Protein AF-A0A6N3FNX6-F1 (afdb_monomer)

pLDDT: mean 74.08, std 17.59, range [21.97, 96.44]

Radius of gyration: 30.25 Å; Cα contacts (8 Å, |Δi|>4): 371; chains: 1; bounding box: 73×75×66 Å

Mean predicted aligned error: 17.43 Å

Nearest PDB structures (foldseek):
  7obt-assembly1_A-2  TM=3.262E-01  e=2.230E-01  Homo sapiens
  7exe-assembly1_A  TM=3.134E-01  e=8.668E-01  Mus musculus
  7nne-assembly1_A-2  TM=2.527E-01  e=7.893E-01  Homo sapiens
  6fbb-assembly1_A  TM=2.320E-01  e=9.974E-01  Homo sapiens
  8fit-assembly2_C  TM=2.212E-01  e=1.260E+00  synthetic construct

Organism: NCBI:txid103892

Sequence (410 aa):
MNIYELINQVKLNTGNLRYWPIVNLKDVELENIGEKKALKILQKICGLLIIEENKKRKLNIFLDESLVRVNNCFLVKSDLECLEKLNFDNFLPYFSAYIWECIWLDQRDYKAADKALDYYLIHLEREINFDESVLEVSTYAIALAKEINNRKKLNTIFKILHNIIFHNENNTSIYITLSILDILSAEHFISYYEALEFLNNNVSIRGENEHINEKIFILKRKWANKLGDSNLIISIEKDYAEYFEKLFNFIPDKDYFKQERFLINAIDSYTRCKNQKKANELKQKLMLVQINKVNNMKIIEISIDSNISLNTIKEDLKKLNFIEIIFYSLKFIKYLDFDIVKNMVKDCKSSGFISDTFPCSIINDRGQSTDIFMPLMSSDYENNSTNLRNHVDHMVMRYADVAGCYLKHI

Structure (mmCIF, N/CA/C/O backbone):
data_AF-A0A6N3FNX6-F1
#
_entry.id   AF-A0A6N3FNX6-F1
#
loop_
_atom_site.group_PDB
_atom_site.id
_atom_site.type_symbol
_atom_site.label_atom_id
_atom_site.label_alt_id
_atom_site.label_comp_id
_atom_site.label_asym_id
_atom_site.label_entity_id
_atom_site.label_seq_id
_atom_site.pdbx_PDB_ins_code
_atom_site.Cartn_x
_atom_site.Cartn_y
_atom_site.Cartn_z
_atom_site.occupancy
_atom_site.B_iso_or_equiv
_atom_site.auth_seq_id
_atom_site.auth_comp_id
_atom_site.auth_asym_id
_atom_site.auth_atom_id
_atom_site.pdbx_PDB_model_num
ATOM 1 N N . MET A 1 1 ? 29.714 -18.019 -19.964 1.00 66.38 1 MET A N 1
ATOM 2 C CA . MET A 1 1 ? 28.311 -17.704 -19.621 1.00 66.38 1 MET A CA 1
ATOM 3 C C . MET A 1 1 ? 27.952 -16.406 -20.318 1.00 66.38 1 MET A C 1
ATOM 5 O O . MET A 1 1 ? 28.758 -15.485 -20.252 1.00 66.38 1 MET A O 1
ATOM 9 N N . ASN A 1 2 ? 26.834 -16.345 -21.038 1.00 72.56 2 ASN A N 1
ATOM 10 C CA . ASN A 1 2 ? 26.437 -15.132 -21.770 1.00 72.56 2 ASN A CA 1
ATOM 11 C C . ASN A 1 2 ? 25.549 -14.209 -20.910 1.00 72.56 2 ASN A C 1
ATOM 13 O O . ASN A 1 2 ? 25.125 -14.573 -19.809 1.00 72.56 2 ASN A O 1
ATOM 17 N N . ILE A 1 3 ? 25.264 -12.998 -21.401 1.00 71.75 3 ILE A N 1
ATOM 18 C CA . ILE A 1 3 ? 24.454 -12.019 -20.654 1.00 71.75 3 ILE A CA 1
ATOM 19 C C . ILE A 1 3 ? 23.023 -12.509 -20.356 1.00 71.75 3 ILE A C 1
ATOM 21 O O . ILE A 1 3 ? 22.461 -12.157 -19.322 1.00 71.75 3 ILE A O 1
ATOM 25 N N . TYR A 1 4 ? 22.440 -13.345 -21.218 1.00 79.38 4 TYR A N 1
ATOM 26 C CA . TYR A 1 4 ? 21.081 -13.869 -21.045 1.00 79.38 4 TYR A CA 1
ATOM 27 C C . TYR A 1 4 ? 21.019 -14.890 -19.909 1.00 79.38 4 TYR A C 1
ATOM 29 O O . TYR A 1 4 ? 20.178 -14.780 -19.020 1.00 79.38 4 TYR A O 1
ATOM 37 N N . GLU A 1 5 ? 21.960 -15.836 -19.889 1.00 72.06 5 GLU A N 1
ATOM 38 C CA . GLU A 1 5 ? 22.124 -16.811 -18.805 1.00 72.06 5 GLU A CA 1
ATOM 39 C C . GLU A 1 5 ? 22.336 -16.107 -17.463 1.00 72.06 5 GLU A C 1
ATOM 41 O O . GLU A 1 5 ? 21.747 -16.498 -16.459 1.00 72.06 5 GLU A O 1
ATOM 46 N N . LEU A 1 6 ? 23.122 -15.027 -17.457 1.00 70.19 6 LEU A N 1
ATOM 47 C CA . LEU A 1 6 ? 23.393 -14.239 -16.261 1.00 70.19 6 LEU A CA 1
ATOM 48 C C . LEU A 1 6 ? 22.151 -13.555 -15.696 1.00 70.19 6 LEU A C 1
ATOM 50 O O . LEU A 1 6 ? 21.877 -13.663 -14.503 1.00 70.19 6 LEU A O 1
ATOM 54 N N . ILE A 1 7 ? 21.408 -12.845 -16.542 1.00 69.19 7 ILE A N 1
ATOM 55 C CA . ILE A 1 7 ? 20.211 -12.111 -16.118 1.00 69.19 7 ILE A CA 1
ATOM 56 C C . ILE A 1 7 ? 19.088 -13.077 -15.716 1.00 69.19 7 ILE A C 1
ATOM 58 O O . ILE A 1 7 ? 18.355 -12.810 -14.768 1.00 69.19 7 ILE A O 1
ATOM 62 N N . ASN A 1 8 ? 18.992 -14.241 -16.359 1.00 70.94 8 ASN A N 1
ATOM 63 C CA . ASN A 1 8 ? 17.974 -15.237 -16.023 1.00 70.94 8 ASN A CA 1
ATOM 64 C C . ASN A 1 8 ? 18.295 -16.030 -14.741 1.00 70.94 8 ASN A C 1
ATOM 66 O O . ASN A 1 8 ? 17.396 -16.637 -14.165 1.00 70.94 8 ASN A O 1
ATOM 70 N N . GLN A 1 9 ? 19.545 -16.020 -14.262 1.00 65.00 9 GLN A N 1
ATOM 71 C CA . GLN A 1 9 ? 19.930 -16.605 -12.967 1.00 65.00 9 GLN A CA 1
ATOM 72 C C . GLN A 1 9 ? 19.626 -15.695 -11.769 1.00 65.00 9 GLN A C 1
ATOM 74 O O . GLN A 1 9 ? 19.765 -16.123 -10.618 1.00 65.00 9 GLN A O 1
ATOM 79 N N . VAL A 1 10 ? 19.231 -14.443 -12.014 1.00 62.59 10 VAL A N 1
ATOM 80 C CA . VAL A 1 10 ? 18.927 -13.476 -10.961 1.00 62.59 10 VAL A CA 1
ATOM 81 C C . VAL A 1 10 ? 17.709 -13.942 -10.179 1.00 62.59 10 VAL A C 1
ATOM 83 O O . VAL A 1 10 ? 16.579 -13.906 -10.662 1.00 62.59 10 VAL A O 1
ATOM 86 N N . LYS A 1 11 ? 17.942 -14.373 -8.939 1.00 52.62 11 LYS A N 1
ATOM 87 C CA . LYS A 1 11 ? 16.858 -14.677 -8.011 1.00 52.62 11 LYS A CA 1
ATOM 88 C C . LYS A 1 11 ? 16.258 -13.363 -7.528 1.00 52.62 11 LYS A C 1
ATOM 90 O O . LYS A 1 11 ? 16.946 -12.552 -6.906 1.00 52.62 11 LYS A O 1
ATOM 95 N N . LEU A 1 12 ? 14.971 -13.171 -7.795 1.00 52.25 12 LEU A N 1
ATOM 96 C CA . LEU A 1 12 ? 14.185 -12.126 -7.153 1.00 52.25 12 LEU A CA 1
ATOM 97 C C . LEU A 1 12 ? 14.097 -12.482 -5.666 1.00 52.25 12 LEU A C 1
ATOM 99 O O . LEU A 1 12 ? 13.446 -13.451 -5.284 1.00 52.25 12 LEU A O 1
ATOM 103 N N . ASN A 1 13 ? 14.836 -11.759 -4.826 1.00 42.47 13 ASN A N 1
ATOM 104 C CA . ASN A 1 13 ? 14.791 -11.975 -3.387 1.00 42.47 13 ASN A CA 1
ATOM 105 C C . ASN A 1 13 ? 13.561 -11.233 -2.849 1.00 42.47 13 ASN A C 1
ATOM 107 O O . ASN A 1 13 ? 13.570 -10.011 -2.742 1.00 42.47 13 ASN A O 1
ATOM 111 N N . THR A 1 14 ? 12.505 -11.973 -2.521 1.00 41.44 14 THR A N 1
ATOM 112 C CA . THR A 1 14 ? 11.200 -11.466 -2.049 1.00 41.44 14 THR A CA 1
ATOM 113 C C . THR A 1 14 ? 11.198 -11.062 -0.566 1.00 41.44 14 THR A C 1
ATOM 115 O O . THR A 1 14 ? 10.156 -10.929 0.069 1.00 41.44 14 THR A O 1
ATOM 118 N N . GLY A 1 15 ? 12.377 -10.858 0.026 1.00 30.22 15 GLY A N 1
ATOM 119 C CA . GLY A 1 15 ? 12.525 -10.494 1.431 1.00 30.22 15 GLY A CA 1
ATOM 120 C C . GLY A 1 15 ? 12.377 -8.991 1.666 1.00 30.22 15 GLY A C 1
ATOM 121 O O . GLY A 1 15 ? 13.363 -8.268 1.582 1.00 30.22 15 GLY A O 1
ATOM 122 N N . ASN A 1 16 ? 11.172 -8.568 2.055 1.00 29.17 16 ASN A N 1
ATOM 123 C CA . ASN A 1 16 ? 10.804 -7.249 2.588 1.00 29.17 16 ASN A CA 1
ATOM 124 C C . ASN A 1 16 ? 10.880 -6.054 1.607 1.00 29.17 16 ASN A C 1
ATOM 126 O O . ASN A 1 16 ? 11.910 -5.413 1.417 1.00 29.17 16 ASN A O 1
ATOM 130 N N . LEU A 1 17 ? 9.697 -5.670 1.113 1.00 32.12 17 LEU A N 1
ATOM 131 C CA . LEU A 1 17 ? 9.272 -4.321 0.701 1.00 32.12 17 LEU A CA 1
ATOM 132 C C . LEU A 1 17 ? 9.945 -3.621 -0.491 1.00 32.12 17 LEU A C 1
ATOM 134 O O . LEU A 1 17 ? 9.428 -2.583 -0.901 1.00 32.12 17 LEU A O 1
ATOM 138 N N . ARG A 1 18 ? 11.005 -4.149 -1.113 1.00 40.47 18 ARG A N 1
ATOM 139 C CA . ARG A 1 18 ? 11.503 -3.670 -2.421 1.00 40.47 18 ARG A CA 1
ATOM 140 C C . ARG A 1 18 ? 12.156 -4.826 -3.187 1.00 40.47 18 ARG A C 1
ATOM 142 O O . ARG A 1 18 ? 12.958 -5.550 -2.607 1.00 40.47 18 ARG A O 1
ATOM 149 N N . TYR A 1 19 ? 11.869 -4.972 -4.483 1.00 46.03 19 TYR A N 1
ATOM 150 C CA . TYR A 1 19 ? 12.598 -5.893 -5.361 1.00 46.03 19 TYR A CA 1
ATOM 151 C C . TYR A 1 19 ? 14.005 -5.363 -5.597 1.00 46.03 19 TYR A C 1
ATOM 153 O O . TYR A 1 19 ? 14.187 -4.330 -6.240 1.00 46.03 19 TYR A O 1
ATOM 161 N N . TRP A 1 20 ? 14.997 -6.076 -5.077 1.00 45.56 20 TRP A N 1
ATOM 162 C CA . TRP A 1 20 ? 16.387 -5.886 -5.463 1.00 45.56 20 TRP A CA 1
ATOM 163 C C . TRP A 1 20 ? 16.816 -7.148 -6.198 1.00 45.56 20 TRP A C 1
ATOM 165 O O . TRP A 1 20 ? 17.032 -8.178 -5.554 1.00 45.56 20 TRP A O 1
ATOM 175 N N . PRO A 1 21 ? 16.900 -7.122 -7.535 1.00 49.31 21 PRO A N 1
ATOM 176 C CA . PRO A 1 21 ? 17.529 -8.206 -8.270 1.00 49.31 21 PRO A CA 1
ATOM 177 C C . PRO A 1 21 ? 19.006 -8.307 -7.846 1.00 49.31 21 PRO A C 1
ATOM 179 O O . PRO A 1 21 ? 19.829 -7.451 -8.176 1.00 49.31 21 PRO A O 1
ATOM 182 N N . ILE A 1 22 ? 19.341 -9.333 -7.059 1.00 46.06 22 ILE A N 1
ATOM 183 C CA . ILE A 1 22 ? 20.714 -9.590 -6.605 1.00 46.06 22 ILE A CA 1
ATOM 184 C C . ILE A 1 22 ? 21.342 -10.618 -7.538 1.00 46.06 22 ILE A C 1
ATOM 186 O O . ILE A 1 22 ? 20.830 -11.727 -7.697 1.00 46.06 22 ILE A O 1
ATOM 190 N N . VAL A 1 23 ? 22.490 -10.266 -8.113 1.00 48.62 23 VAL A N 1
ATOM 191 C CA . VAL A 1 23 ? 23.287 -11.163 -8.948 1.00 48.62 23 VAL A CA 1
ATOM 192 C C . VAL A 1 23 ? 24.545 -11.531 -8.177 1.00 48.62 23 VAL A C 1
ATOM 194 O O . VAL A 1 23 ? 25.403 -10.687 -7.910 1.00 48.62 23 VAL A O 1
ATOM 197 N N . ASN A 1 24 ? 24.659 -12.800 -7.794 1.00 46.38 24 ASN A N 1
ATOM 198 C CA . ASN A 1 24 ? 25.877 -13.299 -7.170 1.00 46.38 24 ASN A CA 1
ATOM 199 C C . ASN A 1 24 ? 26.850 -13.699 -8.287 1.00 46.38 24 ASN A C 1
ATOM 201 O O . ASN A 1 24 ? 26.724 -14.778 -8.865 1.00 46.38 24 ASN A O 1
ATOM 205 N N . LEU A 1 25 ? 27.774 -12.802 -8.646 1.00 50.09 25 LEU A N 1
ATOM 206 C CA . LEU A 1 25 ? 28.788 -13.070 -9.669 1.00 50.09 25 LEU A CA 1
ATOM 207 C C . LEU A 1 25 ? 29.895 -13.917 -9.051 1.00 50.09 25 LEU A C 1
ATOM 209 O O . LEU A 1 25 ? 30.967 -13.409 -8.733 1.00 50.09 25 LEU A O 1
ATOM 213 N N . LYS A 1 26 ? 29.622 -15.207 -8.843 1.00 41.53 26 LYS A N 1
ATOM 214 C CA . LYS A 1 26 ? 30.654 -16.100 -8.323 1.00 41.53 26 LYS A CA 1
ATOM 215 C C . LYS A 1 26 ? 31.686 -16.474 -9.393 1.00 41.53 26 LYS A C 1
ATOM 217 O O . LYS A 1 26 ? 32.852 -16.542 -9.049 1.00 41.53 26 LYS A O 1
ATOM 222 N N . ASP A 1 27 ? 31.309 -16.572 -10.676 1.00 42.62 27 ASP A N 1
ATOM 223 C CA . ASP A 1 27 ? 32.202 -17.144 -11.709 1.00 42.62 27 ASP A CA 1
ATOM 224 C C . ASP A 1 27 ? 31.956 -16.626 -13.148 1.00 42.62 27 ASP A C 1
ATOM 226 O O . ASP A 1 27 ? 31.998 -17.388 -14.113 1.00 42.62 27 ASP A O 1
ATOM 230 N N . VAL A 1 28 ? 31.646 -15.338 -13.339 1.00 51.75 28 VAL A N 1
ATOM 231 C CA . VAL A 1 28 ? 31.189 -14.842 -14.656 1.00 51.75 28 VAL A CA 1
ATOM 232 C C . VAL A 1 28 ? 32.175 -13.860 -15.276 1.00 51.75 28 VAL A C 1
ATOM 234 O O . VAL A 1 28 ? 32.068 -12.645 -15.110 1.00 51.75 28 VAL A O 1
ATOM 237 N N . GLU A 1 29 ? 33.101 -14.386 -16.070 1.00 55.59 29 GLU A N 1
ATOM 238 C CA . GLU A 1 29 ? 33.837 -13.589 -17.047 1.00 55.59 29 GLU A CA 1
ATOM 239 C C . GLU A 1 29 ? 32.994 -13.466 -18.323 1.00 55.59 29 GLU A C 1
ATOM 241 O O . GLU A 1 29 ? 32.938 -14.372 -19.152 1.00 55.59 29 GLU A O 1
ATOM 246 N N . LEU A 1 30 ? 32.294 -12.338 -18.488 1.00 63.53 30 LEU A N 1
ATOM 247 C CA . LEU A 1 30 ? 31.787 -11.964 -19.811 1.00 63.53 30 LEU A CA 1
ATOM 248 C C . LEU A 1 30 ? 33.009 -11.654 -20.681 1.00 63.53 30 LEU A C 1
ATOM 250 O O . LEU A 1 30 ? 33.752 -10.728 -20.370 1.00 63.53 30 LEU A O 1
ATOM 254 N N . GLU A 1 31 ? 33.265 -12.407 -21.744 1.00 60.16 31 GLU A N 1
ATOM 255 C CA . GLU A 1 31 ? 34.450 -12.185 -22.589 1.00 60.16 31 GLU A CA 1
ATOM 256 C C . GLU A 1 31 ? 34.252 -10.990 -23.538 1.00 60.16 31 GLU A C 1
ATOM 258 O O . GLU A 1 31 ? 35.192 -10.257 -23.858 1.00 60.16 31 GLU A O 1
ATOM 263 N N . ASN A 1 32 ? 33.005 -10.722 -23.932 1.00 73.81 32 ASN A N 1
ATOM 264 C CA . ASN A 1 32 ? 32.663 -9.715 -24.926 1.00 73.81 32 ASN A CA 1
ATOM 265 C C . ASN A 1 32 ? 32.495 -8.308 -24.313 1.00 73.81 32 ASN A C 1
ATOM 267 O O . ASN A 1 32 ? 31.702 -8.083 -23.396 1.00 73.81 32 ASN A O 1
ATOM 271 N N . ILE A 1 33 ? 33.204 -7.319 -24.871 1.00 72.31 33 ILE A N 1
ATOM 272 C CA . ILE A 1 33 ? 33.113 -5.898 -24.481 1.00 72.31 33 ILE A CA 1
ATOM 273 C C . ILE A 1 33 ? 31.674 -5.364 -24.610 1.00 72.31 33 ILE A C 1
ATOM 275 O O . ILE A 1 33 ? 31.233 -4.580 -23.767 1.00 72.31 33 ILE A O 1
ATOM 279 N N . GLY A 1 34 ? 30.933 -5.805 -25.631 1.00 72.38 34 GLY A N 1
ATOM 280 C CA . GLY A 1 34 ? 29.529 -5.446 -25.835 1.00 72.38 34 GLY A CA 1
ATOM 281 C C . GLY A 1 34 ? 28.625 -5.955 -24.713 1.00 72.38 34 GLY A C 1
ATOM 282 O O . GLY A 1 34 ? 27.819 -5.192 -24.186 1.00 72.38 34 GLY A O 1
ATOM 283 N N . GLU A 1 35 ? 28.822 -7.197 -24.266 1.00 72.00 35 GLU A N 1
ATOM 284 C CA . GLU A 1 35 ? 28.070 -7.777 -23.145 1.00 72.00 35 GLU A CA 1
ATOM 285 C C . GLU A 1 35 ? 28.421 -7.099 -21.817 1.00 72.00 35 GLU A C 1
ATOM 287 O O . GLU A 1 35 ? 27.534 -6.817 -21.016 1.00 72.00 35 GLU A O 1
ATOM 292 N N . LYS A 1 36 ? 29.692 -6.733 -21.598 1.00 73.19 36 LYS A N 1
ATOM 293 C CA . LYS A 1 36 ? 30.092 -5.932 -20.425 1.00 73.19 36 LYS A CA 1
ATOM 294 C C . LYS A 1 36 ? 29.426 -4.557 -20.414 1.00 73.19 36 LYS A C 1
ATOM 296 O O . LYS A 1 36 ? 29.039 -4.074 -19.349 1.00 73.19 36 LYS A O 1
ATOM 301 N N . LYS A 1 37 ? 29.313 -3.903 -21.578 1.00 76.38 37 LYS A N 1
ATOM 302 C CA . LYS A 1 37 ? 28.629 -2.607 -21.703 1.00 76.38 37 LYS A CA 1
ATOM 303 C C . LYS A 1 37 ? 27.134 -2.762 -21.419 1.00 76.38 37 LYS A C 1
ATOM 305 O O . LYS A 1 37 ? 26.606 -2.019 -20.598 1.00 76.38 37 LYS A O 1
ATOM 310 N N . ALA A 1 38 ? 26.492 -3.759 -22.025 1.00 75.69 38 ALA A N 1
ATOM 311 C CA . ALA A 1 38 ? 25.091 -4.083 -21.787 1.00 75.69 38 ALA A CA 1
ATOM 312 C C . ALA A 1 38 ? 24.816 -4.384 -20.306 1.00 75.69 38 ALA A C 1
ATOM 314 O O . ALA A 1 38 ? 23.897 -3.810 -19.732 1.00 75.69 38 ALA A O 1
ATOM 315 N N . LEU A 1 39 ? 25.662 -5.177 -19.643 1.00 74.69 39 LEU A N 1
ATOM 316 C CA . LEU A 1 39 ? 25.511 -5.483 -18.221 1.00 74.69 39 LEU A CA 1
ATOM 317 C C . LEU A 1 39 ? 25.573 -4.222 -17.341 1.00 74.69 39 LEU A C 1
ATOM 319 O O . LEU A 1 39 ? 24.781 -4.094 -16.414 1.00 74.69 39 LEU A O 1
ATOM 323 N N . LYS A 1 40 ? 26.464 -3.265 -17.633 1.00 72.31 40 LYS A N 1
ATOM 324 C CA . LYS A 1 40 ? 26.519 -1.982 -16.902 1.00 72.31 40 LYS A CA 1
ATOM 325 C C . LYS A 1 40 ? 25.255 -1.145 -17.093 1.00 72.31 40 LYS A C 1
ATOM 327 O O . LYS A 1 40 ? 24.795 -0.509 -16.148 1.00 72.31 40 LYS A O 1
ATOM 332 N N . ILE A 1 41 ? 24.696 -1.146 -18.301 1.00 73.25 41 ILE A N 1
ATOM 333 C CA . ILE A 1 41 ? 23.434 -0.458 -18.593 1.00 73.25 41 ILE A CA 1
ATOM 334 C C . ILE A 1 41 ? 22.290 -1.130 -17.821 1.00 73.25 41 ILE A C 1
ATOM 336 O O . ILE A 1 41 ? 21.520 -0.445 -17.159 1.00 73.25 41 ILE A O 1
ATOM 340 N N . LEU A 1 42 ? 22.235 -2.464 -17.807 1.00 73.31 42 LEU A N 1
ATOM 341 C CA . LEU A 1 42 ? 21.241 -3.221 -17.040 1.00 73.31 42 LEU A CA 1
ATOM 342 C C . LEU A 1 42 ? 21.395 -3.039 -15.523 1.00 73.31 42 LEU A C 1
ATOM 344 O O . LEU A 1 42 ? 20.392 -2.950 -14.829 1.00 73.31 42 LEU A O 1
ATOM 348 N N . GLN A 1 43 ? 22.615 -2.916 -14.991 1.00 69.56 43 GLN A N 1
ATOM 349 C CA . GLN A 1 43 ? 22.832 -2.557 -13.580 1.00 69.56 43 GLN A CA 1
ATOM 350 C C . GLN A 1 43 ? 22.249 -1.186 -13.250 1.00 69.56 43 GLN A C 1
ATOM 352 O O . GLN A 1 43 ? 21.602 -1.027 -12.218 1.00 69.56 43 GLN A O 1
ATOM 357 N N . LYS A 1 44 ? 22.480 -0.206 -14.131 1.00 68.25 44 LYS A N 1
ATOM 358 C CA . LYS A 1 44 ? 21.981 1.162 -13.977 1.00 68.25 44 LYS A CA 1
ATOM 359 C C . LYS A 1 44 ? 20.454 1.208 -14.028 1.00 68.25 44 LYS A C 1
ATOM 361 O O . LYS A 1 44 ? 19.858 1.893 -13.208 1.00 68.25 44 LYS A O 1
ATOM 366 N N . ILE A 1 45 ? 19.848 0.498 -14.979 1.00 67.62 45 ILE A N 1
ATOM 367 C CA . ILE A 1 45 ? 18.400 0.510 -15.200 1.00 67.62 45 ILE A CA 1
ATOM 368 C C . ILE A 1 45 ? 17.699 -0.347 -14.143 1.00 67.62 45 ILE A C 1
ATOM 370 O O . ILE A 1 45 ? 16.872 0.156 -13.397 1.00 67.62 45 ILE A O 1
ATOM 374 N N . CYS A 1 46 ? 18.068 -1.622 -14.016 1.00 62.88 46 CYS A N 1
ATOM 375 C CA . CYS A 1 46 ? 17.373 -2.594 -13.167 1.00 62.88 46 CYS A CA 1
ATOM 376 C C . CYS A 1 46 ? 17.829 -2.585 -11.698 1.00 62.88 46 CYS A C 1
ATOM 378 O O . CYS A 1 46 ? 17.359 -3.408 -10.917 1.00 62.88 46 CYS A O 1
ATOM 380 N N . GLY A 1 47 ? 18.771 -1.716 -11.313 1.00 57.59 47 GLY A N 1
ATOM 381 C CA . GLY A 1 47 ? 19.299 -1.667 -9.946 1.00 57.59 47 GLY A CA 1
ATOM 382 C C . GLY A 1 47 ? 19.972 -2.973 -9.505 1.00 57.59 47 GLY A C 1
ATOM 383 O O . GLY A 1 47 ? 19.867 -3.350 -8.338 1.00 57.59 47 GLY A O 1
ATOM 384 N N . LEU A 1 48 ? 20.627 -3.686 -10.433 1.00 59.12 48 LEU A N 1
ATOM 385 C CA . LEU A 1 48 ? 21.254 -4.983 -10.151 1.00 59.12 48 LEU A CA 1
ATOM 386 C C . LEU A 1 48 ? 22.385 -4.818 -9.129 1.00 59.12 48 LEU A C 1
ATOM 388 O O . LEU A 1 48 ? 23.381 -4.141 -9.400 1.00 59.12 48 LEU A O 1
ATOM 392 N N . LEU A 1 49 ? 22.271 -5.486 -7.981 1.00 53.03 49 LEU A N 1
ATOM 393 C CA . LEU A 1 49 ? 23.350 -5.528 -6.997 1.00 53.03 49 LEU A CA 1
ATOM 394 C C . LEU A 1 49 ? 24.303 -6.678 -7.328 1.00 53.03 49 LEU A C 1
ATOM 396 O O . LEU A 1 49 ? 23.898 -7.841 -7.341 1.00 53.03 49 LEU A O 1
ATOM 400 N N . ILE A 1 50 ? 25.573 -6.349 -7.559 1.00 54.66 50 ILE A N 1
ATOM 401 C CA . ILE A 1 50 ? 26.632 -7.326 -7.816 1.00 54.66 50 ILE A CA 1
ATOM 402 C C . ILE A 1 50 ? 27.453 -7.545 -6.557 1.00 54.66 50 ILE A C 1
ATOM 404 O O . ILE A 1 50 ? 28.027 -6.608 -6.000 1.00 54.66 50 ILE A O 1
ATOM 408 N N . ILE A 1 51 ? 27.536 -8.805 -6.139 1.00 50.53 51 ILE A N 1
ATOM 409 C CA . ILE A 1 51 ? 28.381 -9.230 -5.026 1.00 50.53 51 ILE A CA 1
ATOM 410 C C . ILE A 1 51 ? 29.614 -9.930 -5.609 1.00 50.53 51 ILE A C 1
ATOM 412 O O . ILE A 1 51 ? 29.500 -11.030 -6.137 1.00 50.53 51 ILE A O 1
ATOM 416 N N . GLU A 1 52 ? 30.785 -9.291 -5.511 1.00 48.66 52 GLU A N 1
ATOM 417 C CA . GLU A 1 52 ? 32.091 -9.927 -5.745 1.00 48.66 52 GLU A CA 1
ATOM 418 C C . GLU A 1 52 ? 32.676 -10.350 -4.387 1.00 48.66 52 GLU A C 1
ATOM 420 O O . GLU A 1 52 ? 32.959 -9.504 -3.532 1.00 48.66 52 GLU A O 1
ATOM 425 N N . GLU A 1 53 ? 32.867 -11.652 -4.157 1.00 39.41 53 GLU A N 1
ATOM 426 C CA . GLU A 1 53 ? 33.104 -12.206 -2.809 1.00 39.41 53 GLU A CA 1
ATOM 427 C C . GLU A 1 53 ? 34.456 -11.820 -2.156 1.00 39.41 53 GLU A C 1
ATOM 429 O O . GLU A 1 53 ? 34.678 -12.142 -0.997 1.00 39.41 53 GLU A O 1
ATOM 434 N N . ASN A 1 54 ? 35.326 -11.036 -2.811 1.00 36.25 54 ASN A N 1
ATOM 435 C CA . ASN A 1 54 ? 36.615 -10.586 -2.247 1.00 36.25 54 ASN A CA 1
ATOM 436 C C . ASN A 1 54 ? 36.829 -9.061 -2.213 1.00 36.25 54 ASN A C 1
ATOM 438 O O . ASN A 1 54 ? 37.857 -8.582 -1.730 1.00 36.25 54 ASN A O 1
ATOM 442 N N . LYS A 1 55 ? 35.852 -8.266 -2.662 1.00 38.03 55 LYS A N 1
ATOM 443 C CA . LYS A 1 55 ? 35.826 -6.810 -2.469 1.00 38.03 55 LYS A CA 1
ATOM 444 C C . LYS A 1 55 ? 34.395 -6.409 -2.157 1.00 38.03 55 LYS A C 1
ATOM 446 O O . LYS A 1 55 ? 33.582 -6.252 -3.059 1.00 38.03 55 LYS A O 1
ATOM 451 N N . LYS A 1 56 ? 34.090 -6.149 -0.882 1.00 34.19 56 LYS A N 1
ATOM 452 C CA . LYS A 1 56 ? 32.876 -5.404 -0.514 1.00 34.19 56 LYS A CA 1
ATOM 453 C C . LYS A 1 56 ? 32.994 -3.965 -1.031 1.00 34.19 56 LYS A C 1
ATOM 455 O O . LYS A 1 56 ? 33.226 -3.038 -0.260 1.00 34.19 56 LYS A O 1
ATOM 460 N N . ARG A 1 57 ? 32.821 -3.746 -2.336 1.00 29.78 57 ARG A N 1
ATOM 461 C CA . ARG A 1 57 ? 32.448 -2.433 -2.858 1.00 29.78 57 ARG A CA 1
ATOM 462 C C . ARG A 1 57 ? 30.977 -2.226 -2.525 1.00 29.78 57 ARG A C 1
ATOM 464 O O . ARG A 1 57 ? 30.090 -2.546 -3.303 1.00 29.78 57 ARG A O 1
ATOM 471 N N . LYS A 1 58 ? 30.730 -1.704 -1.324 1.00 32.56 58 LYS A N 1
ATOM 472 C CA . LYS A 1 58 ? 29.470 -1.033 -1.019 1.00 32.56 58 LYS A CA 1
ATOM 473 C C . LYS A 1 58 ? 29.489 0.319 -1.721 1.00 32.56 58 LYS A C 1
ATOM 475 O O . LYS A 1 58 ? 30.272 1.186 -1.347 1.00 32.56 58 LYS A O 1
ATOM 480 N N . LEU A 1 59 ? 28.581 0.511 -2.666 1.00 24.75 59 LEU A N 1
ATOM 481 C CA . LEU A 1 59 ? 27.973 1.819 -2.866 1.00 24.75 59 LEU A CA 1
ATOM 482 C C . LEU A 1 59 ? 26.455 1.624 -2.876 1.00 24.75 59 LEU A C 1
ATOM 484 O O . LEU A 1 59 ? 25.811 1.611 -3.914 1.00 24.75 59 LEU A O 1
ATOM 488 N N . ASN A 1 60 ? 25.906 1.412 -1.681 1.00 29.30 60 ASN A N 1
ATOM 489 C CA . ASN A 1 60 ? 24.491 1.642 -1.437 1.00 29.30 60 ASN A CA 1
ATOM 490 C C . ASN A 1 60 ? 24.366 3.093 -0.986 1.00 29.30 60 ASN A C 1
ATOM 492 O O . ASN A 1 60 ? 24.787 3.424 0.121 1.00 29.30 60 ASN A O 1
ATOM 496 N N . ILE A 1 61 ? 23.771 3.934 -1.820 1.00 23.12 61 ILE A N 1
ATOM 497 C CA . ILE A 1 61 ? 23.030 5.089 -1.327 1.00 23.12 61 ILE A CA 1
ATOM 498 C C . ILE A 1 61 ? 21.611 4.885 -1.840 1.00 23.12 61 ILE A C 1
ATOM 500 O O . ILE A 1 61 ? 21.331 5.114 -3.009 1.00 23.12 61 ILE A O 1
ATOM 504 N N . PHE A 1 62 ? 20.735 4.394 -0.972 1.00 32.97 62 PHE A N 1
ATOM 505 C CA . PHE A 1 62 ? 19.298 4.538 -1.150 1.00 32.97 62 PHE A CA 1
ATOM 506 C C . PHE A 1 62 ? 18.787 5.296 0.054 1.00 32.97 62 PHE A C 1
ATOM 508 O O . PHE A 1 62 ? 18.830 4.758 1.153 1.00 32.97 62 PHE A O 1
ATOM 515 N N . LEU A 1 63 ? 18.310 6.511 -0.185 1.00 21.97 63 LEU A N 1
ATOM 516 C CA . LEU A 1 63 ? 17.337 7.213 0.639 1.00 21.97 63 LEU A CA 1
ATOM 517 C C . LEU A 1 63 ? 16.612 8.189 -0.295 1.00 21.97 63 LEU A C 1
ATOM 519 O O . LEU A 1 63 ? 17.055 9.312 -0.491 1.00 21.97 63 LEU A O 1
ATOM 523 N N . ASP A 1 64 ? 15.517 7.731 -0.893 1.00 24.27 64 ASP A N 1
ATOM 524 C CA . ASP A 1 64 ? 14.316 8.560 -0.915 1.00 24.27 64 ASP A CA 1
ATOM 525 C C . ASP A 1 64 ? 13.108 7.640 -0.684 1.00 24.27 64 ASP A C 1
ATOM 527 O O . ASP A 1 64 ? 12.885 6.639 -1.379 1.00 24.27 64 ASP A O 1
ATOM 531 N N . GLU A 1 65 ? 12.416 7.907 0.416 1.00 28.91 65 GLU A N 1
ATOM 532 C CA . GLU A 1 65 ? 11.201 7.230 0.866 1.00 28.91 65 GLU A CA 1
ATOM 533 C C . GLU A 1 65 ? 9.943 7.944 0.356 1.00 28.91 65 GLU A C 1
ATOM 535 O O . GLU A 1 65 ? 8.828 7.543 0.679 1.00 28.91 65 GLU A O 1
ATOM 540 N N . SER A 1 66 ? 10.097 8.935 -0.523 1.00 26.39 66 SER A N 1
ATOM 541 C CA . SER A 1 66 ? 8.996 9.573 -1.224 1.00 26.39 66 SER A CA 1
ATOM 542 C C . SER A 1 66 ? 9.085 9.307 -2.730 1.00 26.39 66 SER A C 1
ATOM 544 O O . SER A 1 66 ? 9.964 9.785 -3.429 1.00 26.39 66 SER A O 1
ATOM 546 N N . LEU A 1 67 ? 8.178 8.471 -3.239 1.00 30.78 67 LEU A N 1
ATOM 547 C CA . LEU A 1 67 ? 7.453 8.734 -4.490 1.00 30.78 67 LEU A CA 1
ATOM 548 C C . LEU A 1 67 ? 8.225 9.342 -5.684 1.00 30.78 67 LEU A C 1
ATOM 550 O O . LEU A 1 67 ? 7.707 10.223 -6.353 1.00 30.78 67 LEU A O 1
ATOM 554 N N . VAL A 1 68 ? 9.412 8.838 -6.025 1.00 32.91 68 VAL A N 1
ATOM 555 C CA . VAL A 1 68 ? 10.100 9.186 -7.280 1.00 32.91 68 VAL A CA 1
ATOM 556 C C . VAL A 1 68 ? 10.883 7.959 -7.796 1.00 32.91 68 VAL A C 1
ATOM 558 O O . VAL A 1 68 ? 12.100 7.972 -7.931 1.00 32.91 68 VAL A O 1
ATOM 561 N N . ARG A 1 69 ? 10.185 6.874 -8.185 1.00 41.56 69 ARG A N 1
ATOM 562 C CA . ARG A 1 69 ? 10.648 6.001 -9.304 1.00 41.56 69 ARG A CA 1
ATOM 563 C C . ARG A 1 69 ? 10.378 6.728 -10.638 1.00 41.56 69 ARG A C 1
ATOM 565 O O . ARG A 1 69 ? 9.829 6.176 -11.580 1.00 41.56 69 ARG A O 1
ATOM 572 N N . VAL A 1 70 ? 10.690 8.021 -10.675 1.00 38.31 70 VAL A N 1
ATOM 573 C CA . VAL A 1 70 ? 10.356 8.955 -11.746 1.00 38.31 70 VAL A CA 1
ATOM 574 C C . VAL A 1 70 ? 11.632 9.750 -12.055 1.00 38.31 70 VAL A C 1
ATOM 576 O O . VAL A 1 70 ? 12.182 10.424 -11.199 1.00 38.31 70 VAL A O 1
ATOM 579 N N . ASN A 1 71 ? 12.108 9.657 -13.296 1.00 36.38 71 ASN A N 1
ATOM 580 C CA . ASN A 1 71 ? 12.955 10.650 -13.983 1.00 36.38 71 ASN A CA 1
ATOM 581 C C . ASN A 1 71 ? 14.492 10.580 -14.019 1.00 36.38 71 ASN A C 1
ATOM 583 O O . ASN A 1 71 ? 15.044 11.437 -14.696 1.00 36.38 71 ASN A O 1
ATOM 587 N N . ASN A 1 72 ? 15.215 9.601 -13.459 1.00 41.12 72 ASN A N 1
ATOM 588 C CA . ASN A 1 72 ? 16.693 9.608 -13.599 1.00 41.12 72 ASN A CA 1
ATOM 589 C C . ASN A 1 72 ? 17.315 8.412 -14.345 1.00 41.12 72 ASN A C 1
ATOM 591 O O . ASN A 1 72 ? 18.526 8.202 -14.260 1.00 41.12 72 ASN A O 1
ATOM 595 N N . CYS A 1 73 ? 16.548 7.668 -15.148 1.00 53.34 73 CYS A N 1
ATOM 596 C CA . CYS A 1 73 ? 17.138 6.786 -16.165 1.00 53.34 73 CYS A CA 1
ATOM 597 C C . CYS A 1 73 ? 17.373 7.555 -17.470 1.00 53.34 73 CYS A C 1
ATOM 599 O O . CYS A 1 73 ? 16.781 7.222 -18.483 1.00 53.34 73 CYS A O 1
ATOM 601 N N . PHE A 1 74 ? 18.243 8.572 -17.456 1.00 61.84 74 PHE A N 1
ATOM 602 C CA . PHE A 1 74 ? 18.695 9.196 -18.704 1.00 61.84 74 PHE A CA 1
ATOM 603 C C . PHE A 1 74 ? 19.531 8.179 -19.483 1.00 61.84 74 PHE A C 1
ATOM 605 O O . PHE A 1 74 ? 20.665 7.867 -19.082 1.00 61.84 74 PHE A O 1
ATOM 612 N N . LEU A 1 75 ? 18.969 7.627 -20.557 1.00 72.81 75 LEU A N 1
ATOM 613 C CA . LEU A 1 75 ? 19.682 6.742 -21.470 1.00 72.81 75 LEU A CA 1
ATOM 614 C C . LEU A 1 75 ? 20.339 7.599 -22.544 1.00 72.81 75 LEU A C 1
ATOM 616 O O . LEU A 1 75 ? 19.683 8.293 -23.315 1.00 72.81 75 LEU A O 1
ATOM 620 N N . VAL A 1 76 ? 21.671 7.572 -22.617 1.00 80.56 76 VAL A N 1
ATOM 621 C CA . VAL A 1 76 ? 22.334 8.230 -23.747 1.00 80.56 76 VAL A CA 1
ATOM 622 C C . VAL A 1 76 ? 22.106 7.402 -25.011 1.00 80.56 76 VAL A C 1
ATOM 624 O O . VAL A 1 76 ? 21.938 6.187 -24.944 1.00 80.56 76 VAL A O 1
ATOM 627 N N . LYS A 1 77 ? 22.179 8.023 -26.193 1.00 79.50 77 LYS A N 1
ATOM 628 C CA . LYS A 1 77 ? 21.990 7.331 -27.483 1.00 79.50 77 LYS A CA 1
ATOM 629 C C . LYS A 1 77 ? 22.814 6.038 -27.610 1.00 79.50 77 LYS A C 1
ATOM 631 O O . LYS A 1 77 ? 22.326 5.032 -28.106 1.00 79.50 77 LYS A O 1
ATOM 636 N N . SER A 1 78 ? 24.041 6.040 -27.086 1.00 81.06 78 SER A N 1
ATOM 637 C CA . SER A 1 78 ? 24.926 4.868 -27.114 1.00 81.06 78 SER A CA 1
ATOM 638 C C . SER A 1 78 ? 24.479 3.710 -26.208 1.00 81.06 78 SER A C 1
ATOM 640 O O . SER A 1 78 ? 24.964 2.588 -26.381 1.00 81.06 78 SER A O 1
ATOM 642 N N . ASP A 1 79 ? 23.641 3.995 -25.207 1.00 81.00 79 ASP A N 1
ATOM 643 C CA . ASP A 1 79 ? 23.032 2.997 -24.325 1.00 81.00 79 ASP A CA 1
ATOM 644 C C . ASP A 1 79 ? 21.860 2.336 -25.051 1.00 81.00 79 ASP A C 1
ATOM 646 O O . ASP A 1 79 ? 21.780 1.112 -25.092 1.00 81.00 79 ASP A O 1
ATOM 650 N N . LEU A 1 80 ? 21.023 3.136 -25.716 1.00 79.69 80 LEU A N 1
ATOM 651 C CA . LEU A 1 80 ? 19.898 2.671 -26.533 1.00 79.69 80 LEU A CA 1
ATOM 652 C C . LEU A 1 80 ? 20.370 1.780 -27.687 1.00 79.69 80 LEU A C 1
ATOM 654 O O . LEU A 1 80 ? 19.924 0.646 -27.801 1.00 79.69 80 LEU A O 1
ATOM 658 N N . GLU A 1 81 ? 21.375 2.220 -28.451 1.00 82.19 81 GLU A N 1
ATOM 659 C CA . GLU A 1 81 ? 21.996 1.412 -29.516 1.00 82.19 81 GLU A CA 1
ATOM 660 C C . GLU A 1 81 ? 22.613 0.100 -28.994 1.00 82.19 81 GLU A C 1
ATOM 662 O O . GLU A 1 81 ? 22.804 -0.856 -29.748 1.00 82.19 81 GLU A O 1
ATOM 667 N N . CYS A 1 82 ? 22.995 0.054 -27.713 1.00 83.38 82 CYS A N 1
ATOM 668 C CA . CYS A 1 82 ? 23.502 -1.158 -27.075 1.00 83.38 82 CYS A CA 1
ATOM 669 C C . CYS A 1 82 ? 22.358 -2.092 -26.663 1.00 83.38 82 CYS A C 1
ATOM 671 O O . CYS A 1 82 ? 22.485 -3.303 -26.831 1.00 83.38 82 CYS A O 1
ATOM 673 N N . LEU A 1 83 ? 21.260 -1.539 -26.142 1.00 82.25 83 LEU A N 1
ATOM 674 C CA . LEU A 1 83 ? 20.059 -2.276 -25.755 1.00 82.25 83 LEU A CA 1
ATOM 675 C C . LEU A 1 83 ? 19.320 -2.847 -26.972 1.00 82.25 83 LEU A C 1
ATOM 677 O O . LEU A 1 83 ? 18.933 -4.007 -26.942 1.00 82.25 83 LEU A O 1
ATOM 681 N N . GLU A 1 84 ? 19.209 -2.094 -28.069 1.00 79.00 84 GLU A N 1
ATOM 682 C CA . GLU A 1 84 ? 18.570 -2.529 -29.325 1.00 79.00 84 GLU A CA 1
ATOM 683 C C . GLU A 1 84 ? 19.257 -3.740 -29.980 1.00 79.00 84 GLU A C 1
ATOM 685 O O . GLU A 1 84 ? 18.647 -4.442 -30.783 1.00 79.00 84 GLU A O 1
ATOM 690 N N . LYS A 1 85 ? 20.527 -3.997 -29.645 1.00 83.06 85 LYS A N 1
ATOM 691 C CA . LYS A 1 85 ? 21.287 -5.161 -30.132 1.00 83.06 85 LYS A CA 1
ATOM 692 C C . LYS A 1 85 ? 21.044 -6.426 -29.311 1.00 83.06 85 LYS A C 1
ATOM 694 O O . LYS A 1 85 ? 21.473 -7.501 -29.730 1.00 83.06 85 LYS A O 1
ATOM 699 N N . LEU A 1 86 ? 20.420 -6.310 -28.140 1.00 82.75 86 LEU A N 1
ATOM 700 C CA . LEU A 1 86 ? 20.074 -7.458 -27.312 1.00 82.75 86 LEU A CA 1
ATOM 701 C C . LEU A 1 86 ? 18.780 -8.087 -27.822 1.00 82.75 86 LEU A C 1
ATOM 703 O O . LEU A 1 86 ? 17.831 -7.393 -28.180 1.00 82.75 86 LEU A O 1
ATOM 707 N N . ASN A 1 87 ? 18.724 -9.416 -27.808 1.00 84.50 87 ASN A N 1
ATOM 708 C CA . ASN A 1 87 ? 17.480 -10.121 -28.069 1.00 84.50 87 ASN A CA 1
ATOM 709 C C . ASN A 1 87 ? 16.691 -10.282 -26.763 1.00 84.50 87 ASN A C 1
ATOM 711 O O . ASN A 1 87 ? 16.983 -11.172 -25.963 1.00 84.50 87 ASN A O 1
ATOM 715 N N . PHE A 1 88 ? 15.693 -9.423 -26.555 1.00 83.50 88 PHE A N 1
ATOM 716 C CA . PHE A 1 88 ? 14.892 -9.425 -25.332 1.00 83.50 88 PHE A CA 1
ATOM 717 C C . PHE A 1 88 ? 14.005 -10.664 -25.155 1.00 83.50 88 PHE A C 1
ATOM 719 O O . PHE A 1 88 ? 13.617 -10.959 -24.027 1.00 83.50 88 PHE A O 1
ATOM 726 N N . ASP A 1 89 ? 13.751 -11.441 -26.209 1.00 83.62 89 ASP A N 1
ATOM 727 C CA . ASP A 1 89 ? 13.013 -12.707 -26.092 1.00 83.62 89 ASP A CA 1
ATOM 728 C C . ASP A 1 89 ? 13.784 -13.774 -25.300 1.00 83.62 89 ASP A C 1
ATOM 730 O O . ASP A 1 89 ? 13.192 -14.730 -24.801 1.00 83.62 89 ASP A O 1
ATOM 734 N N . ASN A 1 90 ? 15.101 -13.598 -25.150 1.00 83.88 90 ASN A N 1
ATOM 735 C CA . ASN A 1 90 ? 15.955 -14.493 -24.373 1.00 83.88 90 ASN A CA 1
ATOM 736 C C . ASN A 1 90 ? 16.026 -14.130 -22.879 1.00 83.88 90 ASN A C 1
ATOM 738 O O . ASN A 1 90 ? 16.630 -14.880 -22.109 1.00 83.88 90 ASN A O 1
ATOM 742 N N . PHE A 1 91 ? 15.458 -12.997 -22.452 1.00 79.75 91 PHE A N 1
ATOM 743 C CA . PHE A 1 91 ? 15.365 -12.640 -21.034 1.00 79.75 91 PHE A CA 1
ATOM 744 C C . PHE A 1 91 ? 14.050 -13.129 -20.420 1.00 79.75 91 PHE A C 1
ATOM 746 O O . PHE A 1 91 ? 13.061 -13.373 -21.115 1.00 79.75 91 PHE A O 1
ATOM 753 N N . LEU A 1 92 ? 14.016 -13.237 -19.089 1.00 77.31 92 LEU A N 1
ATOM 754 C CA . LEU A 1 92 ? 12.755 -13.402 -18.369 1.00 77.31 92 LEU A CA 1
ATOM 755 C C . LEU A 1 92 ? 11.802 -12.236 -18.705 1.00 77.31 92 LEU A C 1
ATOM 757 O O . LEU A 1 92 ? 12.243 -11.082 -18.688 1.00 77.31 92 LEU A O 1
ATOM 761 N N . PRO A 1 93 ? 10.499 -12.504 -18.932 1.00 83.56 93 PRO A N 1
ATOM 762 C CA . PRO A 1 93 ? 9.536 -11.490 -19.368 1.00 83.56 93 PRO A CA 1
ATOM 763 C C . PRO A 1 93 ? 9.514 -10.226 -18.500 1.00 83.56 93 PRO A C 1
ATOM 765 O O . PRO A 1 93 ? 9.431 -9.125 -19.031 1.00 83.56 93 PRO A O 1
ATOM 768 N N . TYR A 1 94 ? 9.680 -10.361 -17.181 1.00 79.50 94 TYR A N 1
ATOM 769 C CA . TYR A 1 94 ? 9.782 -9.222 -16.265 1.00 79.50 94 TYR A CA 1
ATOM 770 C C . TYR A 1 94 ? 10.910 -8.244 -16.640 1.00 79.50 94 TYR A C 1
ATOM 772 O O . TYR A 1 94 ? 10.681 -7.039 -16.737 1.00 79.50 94 TYR A O 1
ATOM 780 N N . PHE A 1 95 ? 12.123 -8.752 -16.891 1.00 77.06 95 PHE A N 1
ATOM 781 C CA . PHE A 1 95 ? 13.265 -7.906 -17.247 1.00 77.06 95 PHE A CA 1
ATOM 782 C C . PHE A 1 95 ? 13.069 -7.255 -18.614 1.00 77.06 95 PHE A C 1
ATOM 784 O O . PHE A 1 95 ? 13.354 -6.069 -18.766 1.00 77.06 95 PHE A O 1
ATOM 791 N N . SER A 1 96 ? 12.540 -7.997 -19.588 1.00 85.44 96 SER A N 1
ATOM 792 C CA . SER A 1 96 ? 12.219 -7.451 -20.910 1.00 85.44 96 SER A CA 1
ATOM 793 C C . SER A 1 96 ? 11.195 -6.325 -20.818 1.00 85.44 96 SER A C 1
ATOM 795 O O . SER A 1 96 ? 11.395 -5.270 -21.418 1.00 85.44 96 SER A O 1
ATOM 797 N N . ALA A 1 97 ? 10.134 -6.515 -20.027 1.00 84.19 97 ALA A N 1
ATOM 798 C CA . ALA A 1 97 ? 9.111 -5.502 -19.806 1.00 84.19 97 ALA A CA 1
ATOM 799 C C . ALA A 1 97 ? 9.704 -4.226 -19.200 1.00 84.19 97 ALA A C 1
ATOM 801 O O . ALA A 1 97 ? 9.495 -3.134 -19.725 1.00 84.19 97 ALA A O 1
ATOM 802 N N . TYR A 1 98 ? 10.515 -4.380 -18.153 1.00 80.06 98 TYR A N 1
ATOM 803 C CA . TYR A 1 98 ? 11.129 -3.262 -17.448 1.00 80.06 98 TYR A CA 1
ATOM 804 C C . TYR A 1 98 ? 12.097 -2.452 -18.325 1.00 80.06 98 TYR A C 1
ATOM 806 O O . TYR A 1 98 ? 12.075 -1.221 -18.317 1.00 80.06 98 TYR A O 1
ATOM 814 N N . ILE A 1 99 ? 12.925 -3.123 -19.136 1.00 80.38 99 ILE A N 1
ATOM 815 C CA . ILE A 1 99 ? 13.836 -2.443 -20.070 1.00 80.38 99 ILE A CA 1
ATOM 816 C C . ILE A 1 99 ? 13.036 -1.620 -21.090 1.00 80.38 99 ILE A C 1
ATOM 818 O O . ILE A 1 99 ? 13.366 -0.458 -21.332 1.00 80.38 99 ILE A O 1
ATOM 822 N N . TRP A 1 100 ? 11.972 -2.191 -21.664 1.00 85.69 100 TRP A N 1
ATOM 823 C CA . TRP A 1 100 ? 11.108 -1.477 -22.607 1.00 85.69 100 TRP A CA 1
ATOM 824 C C . TRP A 1 100 ? 10.357 -0.309 -21.959 1.00 85.69 100 TRP A C 1
ATOM 826 O O . TRP A 1 100 ? 10.221 0.741 -22.588 1.00 85.69 100 TRP A O 1
ATOM 836 N N . GLU A 1 101 ? 9.918 -0.449 -20.708 1.00 82.69 101 GLU A N 1
ATOM 837 C CA . GLU A 1 101 ? 9.299 0.640 -19.950 1.00 82.69 101 GLU A CA 1
ATOM 838 C C . GLU A 1 101 ? 10.289 1.793 -19.732 1.00 82.69 101 GLU A C 1
ATOM 840 O O . GLU A 1 101 ? 9.939 2.953 -19.932 1.00 82.69 101 GLU A O 1
ATOM 845 N N . CYS A 1 102 ? 11.551 1.499 -19.414 1.00 78.56 102 CYS A N 1
ATOM 846 C CA . CYS A 1 102 ? 12.587 2.526 -19.290 1.00 78.56 102 CYS A CA 1
ATOM 847 C C . CYS A 1 102 ? 12.875 3.246 -20.613 1.00 78.56 102 CYS A C 1
ATOM 849 O O . CYS A 1 102 ? 13.049 4.463 -20.612 1.00 78.56 102 CYS A O 1
ATOM 851 N N . ILE A 1 103 ? 12.870 2.528 -21.741 1.00 82.50 103 ILE A N 1
ATOM 852 C CA . ILE A 1 103 ? 12.978 3.146 -23.073 1.00 82.50 103 ILE A CA 1
ATOM 853 C C . ILE A 1 103 ? 11.775 4.067 -23.333 1.00 82.50 103 ILE A C 1
ATOM 855 O O . ILE A 1 103 ? 11.956 5.190 -23.804 1.00 82.50 103 ILE A O 1
ATOM 859 N N . TRP A 1 104 ? 10.556 3.636 -22.985 1.00 85.06 104 TRP A N 1
ATOM 860 C CA . TRP A 1 104 ? 9.359 4.482 -23.054 1.00 85.06 104 TRP A CA 1
ATOM 861 C C . TRP A 1 104 ? 9.498 5.740 -22.191 1.00 85.06 104 TRP A C 1
ATOM 863 O O . TRP A 1 104 ? 9.253 6.838 -22.682 1.00 85.06 104 TRP A O 1
ATOM 873 N N . LEU A 1 105 ? 9.895 5.613 -20.925 1.00 80.25 105 LEU A N 1
ATOM 874 C CA . LEU A 1 105 ? 9.994 6.748 -20.006 1.00 80.25 105 LEU A CA 1
ATOM 875 C C . LEU A 1 105 ? 11.025 7.788 -20.468 1.00 80.25 105 LEU A C 1
ATOM 877 O O . LEU A 1 105 ? 10.770 8.984 -20.327 1.00 80.25 105 LEU A O 1
ATOM 881 N N . ASP A 1 106 ? 12.147 7.341 -21.039 1.00 79.19 106 ASP A N 1
ATOM 882 C CA . ASP A 1 106 ? 13.220 8.206 -21.546 1.00 79.19 106 ASP A CA 1
ATOM 883 C C . ASP A 1 106 ? 12.846 8.881 -22.878 1.00 79.19 106 ASP A C 1
ATOM 885 O O . ASP A 1 106 ? 12.951 10.100 -23.014 1.00 79.19 106 ASP A O 1
ATOM 889 N N . GLN A 1 107 ? 12.351 8.114 -23.855 1.00 81.56 107 GLN A N 1
ATOM 890 C CA . GLN A 1 107 ? 12.128 8.615 -25.219 1.00 81.56 107 GLN A CA 1
ATOM 891 C C . GLN A 1 107 ? 10.700 9.070 -25.510 1.00 81.56 107 GLN A C 1
ATOM 893 O O . GLN A 1 107 ? 10.441 9.686 -26.545 1.00 81.56 107 GLN A O 1
ATOM 898 N N . ARG A 1 108 ? 9.754 8.711 -24.645 1.00 84.94 108 ARG A N 1
ATOM 899 C CA . ARG A 1 108 ? 8.322 8.748 -24.940 1.00 84.94 108 ARG A CA 1
ATOM 900 C C . ARG A 1 108 ? 7.962 8.001 -26.242 1.00 84.94 108 ARG A C 1
ATOM 902 O O . ARG A 1 108 ? 7.102 8.442 -27.005 1.00 84.94 108 ARG A O 1
ATOM 909 N N . ASP A 1 109 ? 8.578 6.838 -26.484 1.00 85.94 109 ASP A N 1
ATOM 910 C CA . ASP A 1 109 ? 8.196 5.926 -27.576 1.00 85.94 109 ASP A CA 1
ATOM 911 C C . ASP A 1 109 ? 7.026 4.992 -27.199 1.00 85.94 109 ASP A C 1
ATOM 913 O O . ASP A 1 109 ? 7.174 4.027 -26.447 1.00 85.94 109 ASP A O 1
ATOM 917 N N . TYR A 1 110 ? 5.847 5.236 -27.773 1.00 88.69 110 TYR A N 1
ATOM 918 C CA . TYR A 1 110 ? 4.658 4.408 -27.548 1.00 88.69 110 TYR A CA 1
ATOM 919 C C . TYR A 1 110 ? 4.800 2.962 -28.050 1.00 88.69 110 TYR A C 1
ATOM 921 O O . TYR A 1 110 ? 4.106 2.079 -27.547 1.00 88.69 110 TYR A O 1
ATOM 929 N N . LYS A 1 111 ? 5.692 2.682 -29.014 1.00 91.00 111 LYS A N 1
ATOM 930 C CA . LYS A 1 111 ? 5.970 1.300 -29.441 1.00 91.00 111 LYS A CA 1
ATOM 931 C C . LYS A 1 111 ? 6.743 0.540 -28.368 1.00 91.00 111 LYS A C 1
ATOM 933 O O . LYS A 1 111 ? 6.463 -0.636 -28.147 1.00 91.00 111 LYS A O 1
ATOM 938 N N . ALA A 1 112 ? 7.685 1.203 -27.699 1.00 88.69 112 ALA A N 1
ATOM 939 C CA . ALA A 1 112 ? 8.384 0.650 -26.545 1.00 88.69 112 ALA A CA 1
ATOM 940 C C . ALA A 1 112 ? 7.403 0.349 -25.404 1.00 88.69 112 ALA A C 1
ATOM 942 O O . ALA A 1 112 ? 7.417 -0.754 -24.862 1.00 88.69 112 ALA A O 1
ATOM 943 N N . ALA A 1 113 ? 6.480 1.270 -25.117 1.00 88.31 113 ALA A N 1
ATOM 944 C CA . ALA A 1 113 ? 5.436 1.054 -24.117 1.00 88.31 113 ALA A CA 1
ATOM 945 C C . ALA A 1 113 ? 4.526 -0.143 -24.455 1.00 88.31 113 ALA A C 1
ATOM 947 O O . ALA A 1 113 ? 4.214 -0.957 -23.587 1.00 88.31 113 ALA A O 1
ATOM 948 N N . ASP A 1 114 ? 4.127 -0.293 -25.722 1.00 93.31 114 ASP A N 1
ATOM 949 C CA . ASP A 1 114 ? 3.280 -1.413 -26.144 1.00 93.31 114 ASP A CA 1
ATOM 950 C C . ASP A 1 114 ? 3.999 -2.770 -26.015 1.00 93.31 114 ASP A C 1
ATOM 952 O O . ASP A 1 114 ? 3.392 -3.739 -25.551 1.00 93.31 114 ASP A O 1
ATOM 956 N N . LYS A 1 115 ? 5.305 -2.815 -26.326 1.00 92.81 115 LYS A N 1
ATOM 957 C CA . LYS A 1 115 ? 6.160 -3.995 -26.108 1.00 92.81 115 LYS A CA 1
ATOM 958 C C . LYS A 1 115 ? 6.355 -4.315 -24.630 1.00 92.81 115 LYS A C 1
ATOM 960 O O . LYS A 1 115 ? 6.277 -5.482 -24.255 1.00 92.81 115 LYS A O 1
ATOM 965 N N . ALA A 1 116 ? 6.591 -3.307 -23.788 1.00 90.12 116 ALA A N 1
ATOM 966 C CA . ALA A 1 116 ? 6.681 -3.500 -22.340 1.00 90.12 116 ALA A CA 1
ATOM 967 C C . ALA A 1 116 ? 5.411 -4.175 -21.809 1.00 90.12 116 ALA A C 1
ATOM 969 O O . ALA A 1 116 ? 5.477 -5.155 -21.069 1.00 90.12 116 ALA A O 1
ATOM 970 N N . LEU A 1 117 ? 4.252 -3.702 -22.272 1.00 92.69 117 LEU A N 1
ATOM 971 C CA . LEU A 1 117 ? 2.956 -4.247 -21.896 1.00 92.69 117 LEU A CA 1
ATOM 972 C C . LEU A 1 117 ? 2.751 -5.698 -22.361 1.00 92.69 117 LEU A C 1
ATOM 974 O O . LEU A 1 117 ? 2.168 -6.485 -21.618 1.00 92.69 117 LEU A O 1
ATOM 978 N N . ASP A 1 118 ? 3.248 -6.071 -23.544 1.00 94.38 118 ASP A N 1
ATOM 979 C CA . ASP A 1 118 ? 3.225 -7.467 -24.007 1.00 94.38 118 ASP A CA 1
ATOM 980 C C . ASP A 1 118 ? 4.053 -8.382 -23.101 1.00 94.38 118 ASP A C 1
ATOM 982 O O . ASP A 1 118 ? 3.578 -9.441 -22.694 1.00 94.38 118 ASP A O 1
ATOM 986 N N . TYR A 1 119 ? 5.259 -7.965 -22.713 1.00 91.94 119 TYR A N 1
ATOM 987 C CA . TYR A 1 119 ? 6.082 -8.762 -21.803 1.00 91.94 119 TYR A CA 1
ATOM 988 C C . TYR A 1 119 ? 5.508 -8.831 -20.382 1.00 91.94 119 TYR A C 1
ATOM 990 O O . TYR A 1 119 ? 5.599 -9.888 -19.755 1.00 91.94 119 TYR A O 1
ATOM 998 N N . TYR A 1 120 ? 4.871 -7.765 -19.881 1.00 90.56 120 TYR A N 1
ATOM 999 C CA . TYR A 1 120 ? 4.146 -7.831 -18.610 1.00 90.56 120 TYR A CA 1
ATOM 1000 C C . TYR A 1 120 ? 2.986 -8.827 -18.663 1.00 90.56 120 TYR A C 1
ATOM 1002 O O . TYR A 1 120 ? 2.814 -9.605 -17.728 1.00 90.56 120 TYR A O 1
ATOM 1010 N N . LEU A 1 121 ? 2.222 -8.856 -19.758 1.00 92.38 121 LEU A N 1
ATOM 1011 C CA . LEU A 1 121 ? 1.166 -9.852 -19.954 1.00 92.38 121 LEU A CA 1
ATOM 1012 C C . LEU A 1 121 ? 1.734 -11.274 -19.975 1.00 92.38 121 LEU A C 1
ATOM 1014 O O . LEU A 1 121 ? 1.239 -12.128 -19.248 1.00 92.38 121 LEU A O 1
ATOM 1018 N N . ILE A 1 122 ? 2.816 -11.507 -20.725 1.00 90.75 122 ILE A N 1
ATOM 1019 C CA . ILE A 1 122 ? 3.490 -12.814 -20.767 1.00 90.75 122 ILE A CA 1
ATOM 1020 C C . ILE A 1 122 ? 3.964 -13.234 -19.369 1.00 90.75 122 ILE A C 1
ATOM 1022 O O . ILE A 1 122 ? 3.872 -14.411 -19.027 1.00 90.75 122 ILE A O 1
ATOM 1026 N N . HIS A 1 123 ? 4.482 -12.303 -18.561 1.00 86.50 123 HIS A N 1
ATOM 1027 C CA . HIS A 1 123 ? 4.864 -12.592 -17.179 1.00 86.50 123 HIS A CA 1
ATOM 1028 C C . HIS A 1 123 ? 3.653 -13.043 -16.353 1.00 86.50 123 HIS A C 1
ATOM 1030 O O . HIS A 1 123 ? 3.688 -14.120 -15.769 1.00 86.50 123 HIS A O 1
ATOM 1036 N N . LEU A 1 124 ? 2.565 -12.266 -16.372 1.00 87.06 124 LEU A N 1
ATOM 1037 C CA . LEU A 1 124 ? 1.350 -12.564 -15.608 1.00 87.06 124 LEU A CA 1
ATOM 1038 C C . LEU A 1 124 ? 0.673 -13.875 -16.036 1.00 87.06 124 LEU A C 1
ATOM 1040 O O . LEU A 1 124 ? 0.122 -14.573 -15.192 1.00 87.06 124 LEU A O 1
ATOM 1044 N N . GLU A 1 125 ? 0.713 -14.225 -17.323 1.00 86.75 125 GLU A N 1
ATOM 1045 C CA . GLU A 1 125 ? 0.155 -15.482 -17.845 1.00 86.75 125 GLU A CA 1
ATOM 1046 C C . GLU A 1 125 ? 0.983 -16.716 -17.464 1.00 86.75 125 GLU A C 1
ATOM 1048 O O . GLU A 1 125 ? 0.443 -17.819 -17.380 1.00 86.75 125 GLU A O 1
ATOM 1053 N N . ARG A 1 126 ? 2.298 -16.550 -17.275 1.00 82.38 126 ARG A N 1
ATOM 1054 C CA . ARG A 1 126 ? 3.225 -17.651 -16.976 1.00 82.38 126 ARG A CA 1
ATOM 1055 C C . ARG A 1 126 ? 3.448 -17.875 -15.487 1.00 82.38 126 ARG A C 1
ATOM 1057 O O . ARG A 1 126 ? 4.014 -18.908 -15.133 1.00 82.38 126 ARG A O 1
ATOM 1064 N N . GLU A 1 127 ? 3.054 -16.933 -14.637 1.00 74.69 127 GLU A N 1
ATOM 1065 C CA . GLU A 1 127 ? 3.319 -17.024 -13.208 1.00 74.69 127 GLU A CA 1
ATOM 1066 C C . GLU A 1 127 ? 2.414 -18.073 -12.548 1.00 74.69 127 GLU A C 1
ATOM 1068 O O . GLU A 1 127 ? 1.187 -17.997 -12.600 1.00 74.69 127 GLU A O 1
ATOM 1073 N N . ILE A 1 128 ? 3.039 -19.088 -11.947 1.00 64.62 128 ILE A N 1
ATOM 1074 C CA . ILE A 1 128 ? 2.344 -20.227 -11.322 1.00 64.62 128 ILE A CA 1
ATOM 1075 C C . ILE A 1 128 ? 2.119 -19.964 -9.823 1.00 64.62 128 ILE A C 1
ATOM 1077 O O . ILE A 1 128 ? 1.148 -20.457 -9.245 1.00 64.62 128 ILE A O 1
ATOM 1081 N N . ASN A 1 129 ? 2.999 -19.171 -9.198 1.00 65.88 129 ASN A N 1
ATOM 1082 C CA . ASN A 1 129 ? 2.941 -18.820 -7.782 1.00 65.88 129 ASN A CA 1
ATOM 1083 C C . ASN A 1 129 ? 2.638 -17.331 -7.628 1.00 65.88 129 ASN A C 1
ATOM 1085 O O . ASN A 1 129 ? 3.476 -16.478 -7.903 1.00 65.88 129 ASN A O 1
ATOM 1089 N N . PHE A 1 130 ? 1.441 -17.013 -7.146 1.00 71.69 130 PHE A N 1
ATOM 1090 C CA . PHE A 1 130 ? 1.018 -15.629 -6.969 1.00 71.69 130 PHE A CA 1
ATOM 1091 C C . PHE A 1 130 ? 1.600 -15.056 -5.677 1.00 71.69 130 PHE A C 1
ATOM 1093 O O . PHE A 1 130 ? 0.989 -15.142 -4.608 1.00 71.69 130 PHE A O 1
ATOM 1100 N N . ASP A 1 131 ? 2.799 -14.485 -5.793 1.00 70.69 131 ASP A N 1
ATOM 1101 C CA . ASP A 1 131 ? 3.495 -13.752 -4.738 1.00 70.69 131 ASP A CA 1
ATOM 1102 C C . ASP A 1 131 ? 3.418 -12.221 -4.945 1.00 70.69 131 ASP A C 1
ATOM 1104 O O . ASP A 1 131 ? 2.654 -11.709 -5.770 1.00 70.69 131 ASP A O 1
ATOM 1108 N N . GLU A 1 132 ? 4.153 -11.456 -4.135 1.00 69.50 132 GLU A N 1
ATOM 1109 C CA . GLU A 1 132 ? 4.132 -9.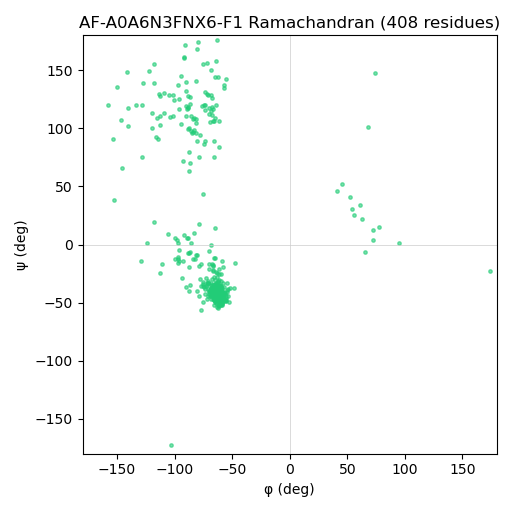990 -4.191 1.00 69.50 132 GLU A CA 1
ATOM 1110 C C . GLU A 1 132 ? 4.529 -9.432 -5.574 1.00 69.50 132 GLU A C 1
ATOM 1112 O O . GLU A 1 132 ? 4.218 -8.276 -5.869 1.00 69.50 132 GLU A O 1
ATOM 1117 N N . SER A 1 133 ? 5.201 -10.217 -6.427 1.00 70.88 133 SER A N 1
ATOM 1118 C CA . SER A 1 133 ? 5.750 -9.746 -7.706 1.00 70.88 133 SER A CA 1
ATOM 1119 C C . SER A 1 133 ? 4.642 -9.567 -8.725 1.00 70.88 133 SER A C 1
ATOM 1121 O O . SER A 1 133 ? 4.609 -8.576 -9.453 1.00 70.88 133 SER A O 1
ATOM 1123 N N . VAL A 1 134 ? 3.642 -10.445 -8.664 1.00 76.38 134 VAL A N 1
ATOM 1124 C CA . VAL A 1 134 ? 2.424 -10.355 -9.463 1.00 76.38 134 VAL A CA 1
ATOM 1125 C C . VAL A 1 134 ? 1.701 -9.046 -9.186 1.00 76.38 134 VAL A C 1
ATOM 1127 O O . VAL A 1 134 ? 1.220 -8.407 -10.122 1.00 76.38 134 VAL A O 1
ATOM 1130 N N . LEU A 1 135 ? 1.636 -8.609 -7.924 1.00 77.69 135 LEU A N 1
ATOM 1131 C CA . LEU A 1 135 ? 0.968 -7.358 -7.569 1.00 77.69 135 LEU A CA 1
ATOM 1132 C C . LEU A 1 135 ? 1.719 -6.140 -8.124 1.00 77.69 135 LEU A C 1
ATOM 1134 O O . LEU A 1 135 ? 1.088 -5.230 -8.668 1.00 77.69 135 LEU A O 1
ATOM 1138 N N . GLU A 1 136 ? 3.048 -6.126 -8.008 1.00 76.19 136 GLU A N 1
ATOM 1139 C CA . GLU A 1 136 ? 3.886 -5.049 -8.544 1.00 76.19 136 GLU A CA 1
ATOM 1140 C C . GLU A 1 136 ? 3.754 -4.975 -10.074 1.00 76.19 136 GLU A C 1
ATOM 1142 O O . GLU A 1 136 ? 3.384 -3.931 -10.617 1.00 76.19 136 GLU A O 1
ATOM 1147 N N . VAL A 1 137 ? 3.940 -6.105 -10.764 1.00 82.38 137 VAL A N 1
ATOM 1148 C CA . VAL A 1 137 ? 3.840 -6.194 -12.226 1.00 82.38 137 VAL A CA 1
ATOM 1149 C C . VAL A 1 137 ? 2.451 -5.818 -12.723 1.00 82.38 137 VAL A C 1
ATOM 1151 O O . VAL A 1 137 ? 2.330 -5.056 -13.680 1.00 82.38 137 VAL A O 1
ATOM 1154 N N . SER A 1 138 ? 1.396 -6.290 -12.062 1.00 83.88 138 SER A N 1
ATOM 1155 C CA . SER A 1 138 ? 0.023 -5.933 -12.429 1.00 83.88 138 SER A CA 1
ATOM 1156 C C . SER A 1 138 ? -0.220 -4.434 -12.295 1.00 83.88 138 SER A C 1
ATOM 1158 O O . SER A 1 138 ? -0.837 -3.833 -13.170 1.00 83.88 138 SER A O 1
ATOM 1160 N N . THR A 1 139 ? 0.296 -3.813 -11.232 1.00 83.94 139 THR A N 1
ATOM 1161 C CA . THR A 1 139 ? 0.164 -2.367 -11.014 1.00 83.94 139 THR A CA 1
ATOM 1162 C C . THR A 1 139 ? 0.861 -1.579 -12.124 1.00 83.94 139 THR A C 1
ATOM 1164 O O . THR A 1 139 ? 0.264 -0.646 -12.666 1.00 83.94 139 THR A O 1
ATOM 1167 N N . TYR A 1 140 ? 2.074 -1.983 -12.518 1.00 82.06 140 TYR A N 1
ATOM 1168 C CA . TYR A 1 140 ? 2.797 -1.359 -13.631 1.00 82.06 140 TYR A CA 1
ATOM 1169 C C . TYR A 1 140 ? 2.093 -1.556 -14.966 1.00 82.06 140 TYR A C 1
ATOM 1171 O O . TYR A 1 140 ? 1.853 -0.587 -15.684 1.00 82.06 140 TYR A O 1
ATOM 1179 N N . ALA A 1 141 ? 1.665 -2.779 -15.263 1.00 87.81 141 ALA A N 1
ATOM 1180 C CA . ALA A 1 141 ? 0.947 -3.084 -16.489 1.00 87.81 141 ALA A CA 1
ATOM 1181 C C . ALA A 1 141 ? -0.359 -2.272 -16.601 1.00 87.81 141 ALA A C 1
ATOM 1183 O O . ALA A 1 141 ? -0.658 -1.732 -17.666 1.00 87.81 141 ALA A O 1
ATOM 1184 N N . ILE A 1 142 ? -1.116 -2.127 -15.504 1.00 88.75 142 ILE A N 1
ATOM 1185 C CA . ILE A 1 142 ? -2.339 -1.309 -15.452 1.00 88.75 142 ILE A CA 1
ATOM 1186 C C . ILE A 1 142 ? -2.019 0.169 -15.678 1.00 88.75 142 ILE A C 1
ATOM 1188 O O . ILE A 1 142 ? -2.687 0.816 -16.489 1.00 88.75 142 ILE A O 1
ATOM 1192 N N . ALA A 1 143 ? -1.024 0.709 -14.969 1.00 86.38 143 ALA A N 1
ATOM 1193 C CA . ALA A 1 143 ? -0.628 2.108 -15.096 1.00 86.38 143 ALA A CA 1
ATOM 1194 C C . ALA A 1 143 ? -0.193 2.423 -16.533 1.00 86.38 143 ALA A C 1
ATOM 1196 O O . ALA A 1 143 ? -0.739 3.335 -17.154 1.00 86.38 143 ALA A O 1
ATOM 1197 N N . LEU A 1 144 ? 0.692 1.601 -17.098 1.00 86.56 144 LEU A N 1
ATOM 1198 C CA . LEU A 1 144 ? 1.187 1.761 -18.457 1.00 86.56 144 LEU A CA 1
ATOM 1199 C C . LEU A 1 144 ? 0.063 1.640 -19.491 1.00 86.56 144 LEU A C 1
ATOM 1201 O O . LEU A 1 144 ? -0.061 2.496 -20.364 1.00 86.56 144 LEU A O 1
ATOM 1205 N N . ALA A 1 145 ? -0.805 0.627 -19.372 1.00 91.69 145 ALA A N 1
ATOM 1206 C CA . ALA A 1 145 ? -1.940 0.443 -20.277 1.00 91.69 145 ALA A CA 1
ATOM 1207 C C . ALA A 1 145 ? -2.898 1.643 -20.270 1.00 91.69 145 ALA A C 1
ATOM 1209 O O . ALA A 1 145 ? -3.441 1.999 -21.321 1.00 91.69 145 ALA A O 1
ATOM 1210 N N . LYS A 1 146 ? -3.096 2.278 -19.107 1.00 88.69 146 LYS A N 1
ATOM 1211 C CA . LYS A 1 146 ? -3.866 3.521 -18.983 1.00 88.69 146 LYS A CA 1
ATOM 1212 C C . LYS A 1 146 ? -3.151 4.698 -19.637 1.00 88.69 146 LYS A C 1
ATOM 1214 O O . LYS A 1 146 ? -3.791 5.412 -20.403 1.00 88.69 146 LYS A O 1
ATOM 1219 N N . GLU A 1 147 ? -1.853 4.878 -19.391 1.00 87.50 147 GLU A N 1
ATOM 1220 C CA . GLU A 1 147 ? -1.071 5.973 -19.985 1.00 87.50 147 GLU A CA 1
ATOM 1221 C C . GLU A 1 147 ? -1.093 5.944 -21.517 1.00 87.50 147 GLU A C 1
ATOM 1223 O O . GLU A 1 147 ? -1.270 6.981 -22.158 1.00 87.50 147 GLU A O 1
ATOM 1228 N N . ILE A 1 148 ? -0.982 4.757 -22.119 1.00 89.31 148 ILE A N 1
ATOM 1229 C CA . ILE A 1 148 ? -1.029 4.598 -23.581 1.00 89.31 148 ILE A CA 1
ATOM 1230 C C . ILE A 1 148 ? -2.450 4.411 -24.133 1.00 89.31 148 ILE A C 1
ATOM 1232 O O . ILE A 1 148 ? -2.623 4.148 -25.322 1.00 89.31 148 ILE A O 1
ATOM 1236 N N . ASN A 1 149 ? -3.481 4.532 -23.288 1.00 90.56 149 ASN A N 1
ATOM 1237 C CA . ASN A 1 149 ? -4.893 4.342 -23.634 1.00 90.56 149 ASN A CA 1
ATOM 1238 C C . ASN A 1 149 ? -5.222 2.986 -24.307 1.00 90.56 149 ASN A C 1
ATOM 1240 O O . ASN A 1 149 ? -6.179 2.877 -25.082 1.00 90.56 149 ASN A O 1
ATOM 1244 N N . ASN A 1 150 ? -4.485 1.915 -23.991 1.00 92.50 150 ASN A N 1
ATOM 1245 C CA . ASN A 1 150 ? -4.704 0.584 -24.564 1.00 92.50 150 ASN A CA 1
ATOM 1246 C C . ASN A 1 150 ? -5.733 -0.225 -23.753 1.00 92.50 150 ASN A C 1
ATOM 1248 O O . ASN A 1 150 ? -5.406 -1.119 -22.968 1.00 92.50 150 ASN A O 1
ATOM 1252 N N . ARG A 1 151 ? -7.021 0.063 -23.988 1.00 92.75 151 ARG A N 1
ATOM 1253 C CA . ARG A 1 151 ? -8.149 -0.596 -23.296 1.00 92.75 151 ARG A CA 1
ATOM 1254 C C . ARG A 1 151 ? -8.205 -2.112 -23.501 1.00 92.75 151 ARG A C 1
ATOM 1256 O O . ARG A 1 151 ? -8.672 -2.827 -22.620 1.00 92.75 151 ARG A O 1
ATOM 1263 N N . LYS A 1 152 ? -7.752 -2.615 -24.656 1.00 95.00 152 LYS A N 1
ATOM 1264 C CA . LYS A 1 152 ? -7.785 -4.053 -24.962 1.00 95.00 152 LYS A CA 1
ATOM 1265 C C . LYS A 1 152 ? -6.852 -4.819 -24.027 1.00 95.00 152 LYS A C 1
ATOM 1267 O O . LYS A 1 152 ? -7.302 -5.765 -23.390 1.00 95.00 152 LYS A O 1
ATOM 1272 N N . LYS A 1 153 ? -5.590 -4.389 -23.924 1.00 93.94 153 LYS A N 1
ATOM 1273 C CA . LYS A 1 153 ? -4.600 -5.014 -23.036 1.00 93.94 153 LYS A CA 1
ATOM 1274 C C . LYS A 1 153 ? -4.949 -4.793 -21.561 1.00 93.94 153 LYS A C 1
ATOM 1276 O O . LYS A 1 153 ? -4.847 -5.735 -20.786 1.00 93.94 153 LYS A O 1
ATOM 1281 N N . LEU A 1 154 ? -5.478 -3.620 -21.199 1.00 94.31 154 LEU A N 1
ATOM 1282 C CA . LEU A 1 154 ? -5.997 -3.362 -19.849 1.00 94.31 154 LEU A CA 1
ATOM 1283 C C . LEU A 1 154 ? -7.071 -4.386 -19.434 1.00 94.31 154 LEU A C 1
ATOM 1285 O O . LEU A 1 154 ? -6.974 -4.996 -18.372 1.00 94.31 154 LEU A O 1
ATOM 1289 N N . ASN A 1 155 ? -8.048 -4.646 -20.308 1.00 94.94 155 ASN A N 1
ATOM 1290 C CA . ASN A 1 155 ? -9.070 -5.666 -20.064 1.00 94.94 155 ASN A CA 1
ATOM 1291 C C . ASN A 1 155 ? -8.483 -7.082 -19.966 1.00 94.94 155 ASN A C 1
ATOM 1293 O O . ASN A 1 155 ? -8.997 -7.898 -19.203 1.00 94.94 155 ASN A O 1
ATOM 1297 N N . THR A 1 156 ? -7.430 -7.396 -20.727 1.00 95.06 156 THR A N 1
ATOM 1298 C CA . THR A 1 156 ? -6.724 -8.680 -20.603 1.00 95.06 156 THR A CA 1
ATOM 1299 C C . THR A 1 156 ? -6.083 -8.826 -19.223 1.00 95.06 156 THR A C 1
ATOM 1301 O O . THR A 1 156 ? -6.270 -9.863 -18.594 1.00 95.06 156 THR A O 1
ATOM 1304 N N . ILE A 1 157 ? -5.417 -7.783 -18.712 1.00 94.00 157 ILE A N 1
ATOM 1305 C CA . ILE A 1 157 ? -4.814 -7.799 -17.368 1.00 94.00 157 ILE A CA 1
ATOM 1306 C C . ILE A 1 157 ? -5.882 -8.080 -16.309 1.00 94.00 157 ILE A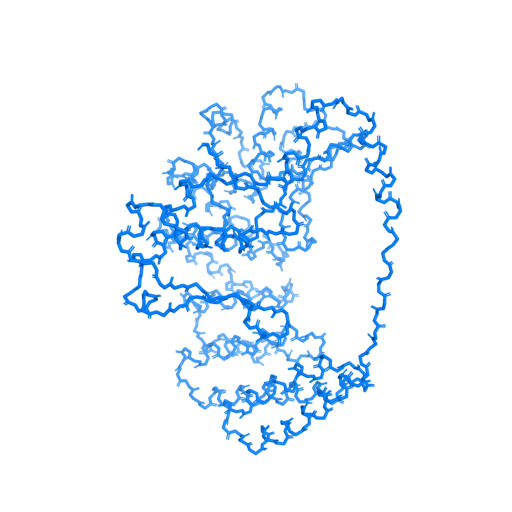 C 1
ATOM 1308 O O . ILE A 1 157 ? -5.706 -8.969 -15.478 1.00 94.00 157 ILE A O 1
ATOM 1312 N N . PHE A 1 158 ? -7.021 -7.383 -16.362 1.00 94.81 158 PHE A N 1
ATOM 1313 C CA . PHE A 1 158 ? -8.097 -7.610 -15.396 1.00 94.81 158 PHE A CA 1
ATOM 1314 C C . PHE A 1 158 ? -8.706 -9.010 -15.487 1.00 94.81 158 PHE A C 1
ATOM 1316 O O . PHE A 1 158 ? -9.024 -9.590 -14.454 1.00 94.81 158 PHE A O 1
ATOM 1323 N N . LYS A 1 159 ? -8.809 -9.598 -16.685 1.00 93.38 159 LYS A N 1
ATOM 1324 C CA . LYS A 1 159 ? -9.232 -11.000 -16.839 1.00 93.38 159 LYS A CA 1
ATOM 1325 C C . LYS A 1 159 ? -8.249 -11.976 -16.199 1.00 93.38 159 LYS A C 1
ATOM 1327 O O . LYS A 1 159 ? -8.690 -12.919 -15.549 1.00 93.38 159 LYS A O 1
ATOM 1332 N N . ILE A 1 160 ? -6.944 -11.750 -16.362 1.00 91.12 160 ILE A N 1
ATOM 1333 C CA . ILE A 1 160 ? -5.914 -12.575 -15.716 1.00 91.12 160 ILE A CA 1
ATOM 1334 C C . ILE A 1 160 ? -6.063 -12.468 -14.194 1.00 91.12 160 ILE A C 1
ATOM 1336 O O . ILE A 1 160 ? -6.253 -13.481 -13.530 1.00 91.12 160 ILE A O 1
ATOM 1340 N N . LEU A 1 161 ? -6.097 -11.246 -13.655 1.00 91.19 161 LEU A N 1
ATOM 1341 C CA . LEU A 1 161 ? -6.292 -10.984 -12.226 1.00 91.19 161 LEU A CA 1
ATOM 1342 C C . LEU A 1 161 ? -7.580 -11.595 -11.663 1.00 91.19 161 LEU A C 1
ATOM 1344 O O . LEU A 1 161 ? -7.572 -12.163 -10.575 1.00 91.19 161 LEU A O 1
ATOM 1348 N N . HIS A 1 162 ? -8.681 -11.512 -12.403 1.00 91.62 162 HIS A N 1
ATOM 1349 C CA . HIS A 1 162 ? -9.939 -12.142 -12.026 1.00 91.62 162 HIS A CA 1
ATOM 1350 C C . HIS A 1 162 ? -9.793 -13.667 -11.942 1.00 91.62 162 HIS A C 1
ATOM 1352 O O . HIS A 1 162 ? -10.150 -14.270 -10.933 1.00 91.62 162 HIS A O 1
ATOM 1358 N N . ASN A 1 163 ? -9.205 -14.303 -12.957 1.00 88.75 163 ASN A N 1
ATOM 1359 C CA . ASN A 1 163 ? -8.988 -15.751 -12.946 1.00 88.75 163 ASN A CA 1
ATOM 1360 C C . ASN A 1 163 ? -8.098 -16.198 -11.775 1.00 88.75 163 ASN A C 1
ATOM 1362 O O . ASN A 1 163 ? -8.369 -17.234 -11.170 1.00 88.75 163 ASN A O 1
ATOM 1366 N N . ILE A 1 164 ? -7.098 -15.391 -11.407 1.00 85.31 164 ILE A N 1
ATOM 1367 C CA . ILE A 1 164 ? -6.227 -15.651 -10.250 1.00 85.31 164 ILE A CA 1
ATOM 1368 C C . ILE A 1 164 ? -7.026 -15.748 -8.946 1.00 85.31 164 ILE A C 1
ATOM 1370 O O . ILE A 1 164 ? -6.699 -16.570 -8.095 1.00 85.31 164 ILE A O 1
ATOM 1374 N N . ILE A 1 165 ? -8.067 -14.932 -8.775 1.00 85.81 165 ILE A N 1
ATOM 1375 C CA . ILE A 1 165 ? -8.850 -14.893 -7.533 1.00 85.81 165 ILE A CA 1
ATOM 1376 C C . ILE A 1 165 ? -9.991 -15.909 -7.523 1.00 85.81 165 ILE A C 1
ATOM 1378 O O . ILE A 1 165 ? -10.238 -16.532 -6.493 1.00 85.81 165 ILE A O 1
ATOM 1382 N N . PHE A 1 166 ? -10.685 -16.082 -8.648 1.00 83.69 166 PHE A N 1
ATOM 1383 C CA . PHE A 1 166 ? -11.931 -16.854 -8.700 1.00 83.69 166 PHE A CA 1
ATOM 1384 C C . PHE A 1 166 ? -11.767 -18.291 -9.220 1.00 83.69 166 PHE A C 1
ATOM 1386 O O . PHE A 1 166 ? -12.696 -19.085 -9.081 1.00 83.69 166 PHE A O 1
ATOM 1393 N N . HIS A 1 167 ? -10.619 -18.643 -9.811 1.00 78.69 167 HIS A N 1
ATOM 1394 C CA . HIS A 1 167 ? -10.411 -19.961 -10.431 1.00 78.69 167 HIS A CA 1
ATOM 1395 C C . HIS A 1 167 ? -9.137 -20.697 -9.996 1.00 78.69 167 HIS A C 1
ATOM 1397 O O . HIS A 1 167 ? -9.051 -21.903 -10.218 1.00 78.69 167 HIS A O 1
ATOM 1403 N N . ASN A 1 168 ? -8.175 -20.029 -9.351 1.00 70.94 168 ASN A N 1
ATOM 1404 C CA . ASN A 1 168 ? -6.992 -20.698 -8.807 1.00 70.94 168 ASN A CA 1
ATOM 1405 C C . ASN A 1 168 ? -7.204 -21.048 -7.329 1.00 70.94 168 ASN A C 1
ATOM 1407 O O . ASN A 1 168 ? -7.124 -20.194 -6.447 1.00 70.94 168 ASN A O 1
ATOM 1411 N N . GLU A 1 169 ? -7.465 -22.326 -7.053 1.00 54.72 169 GLU A N 1
ATOM 1412 C CA . GLU A 1 169 ? -7.603 -22.833 -5.688 1.00 54.72 169 GLU A CA 1
ATOM 1413 C C . GLU A 1 169 ? -6.249 -22.766 -4.943 1.00 54.72 169 GLU A C 1
ATOM 1415 O O . GLU A 1 169 ? -5.277 -23.420 -5.309 1.00 54.72 169 GLU A O 1
ATOM 1420 N N . ASN A 1 170 ? -6.208 -21.993 -3.853 1.00 53.94 170 ASN A N 1
ATOM 1421 C CA . ASN A 1 170 ? -5.255 -22.086 -2.730 1.00 53.94 170 ASN A CA 1
ATOM 1422 C C . ASN A 1 170 ? -3.781 -21.651 -2.897 1.00 53.94 170 ASN A C 1
ATOM 1424 O O . ASN A 1 170 ? -3.046 -21.741 -1.914 1.00 53.94 170 ASN A O 1
A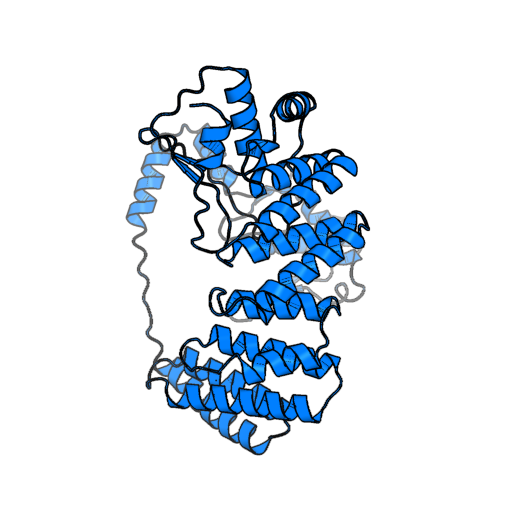TOM 1428 N N . ASN A 1 171 ? -3.338 -21.109 -4.036 1.00 59.91 171 ASN A N 1
ATOM 1429 C CA . ASN A 1 171 ? -1.921 -20.717 -4.216 1.00 59.91 171 ASN A CA 1
ATOM 1430 C C . ASN A 1 171 ? -1.596 -19.230 -3.980 1.00 59.91 171 ASN A C 1
ATOM 1432 O O . ASN A 1 171 ? -0.441 -18.828 -4.120 1.00 59.91 171 ASN A O 1
ATOM 1436 N N . THR A 1 172 ? -2.578 -18.408 -3.610 1.00 67.75 172 THR A N 1
ATOM 1437 C CA . THR A 1 172 ? -2.398 -16.952 -3.484 1.00 67.75 172 THR A CA 1
ATOM 1438 C C . THR A 1 172 ? -2.433 -16.529 -2.021 1.00 67.75 172 THR A C 1
ATOM 1440 O O . THR A 1 172 ? -3.356 -16.884 -1.284 1.00 67.75 172 THR A O 1
ATOM 1443 N N . SER A 1 173 ? -1.445 -15.745 -1.575 1.00 79.06 173 SER A N 1
ATOM 1444 C CA . SER A 1 173 ? -1.475 -15.218 -0.207 1.00 79.06 173 SER A CA 1
ATOM 1445 C C . SER A 1 173 ? -2.697 -14.318 -0.003 1.00 79.06 173 SER A C 1
ATOM 1447 O O . SER A 1 173 ? -3.078 -13.546 -0.886 1.00 79.06 173 SER A O 1
ATOM 1449 N N . ILE A 1 174 ? -3.289 -14.350 1.194 1.00 82.06 174 ILE A N 1
ATOM 1450 C CA . ILE A 1 174 ? -4.468 -13.528 1.493 1.00 82.06 174 ILE A CA 1
ATOM 1451 C C . ILE A 1 174 ? -4.202 -12.031 1.288 1.00 82.06 174 ILE A C 1
ATOM 1453 O O . ILE A 1 174 ? -5.084 -11.303 0.844 1.00 82.06 174 ILE A O 1
ATOM 1457 N N . TYR A 1 175 ? -2.979 -11.554 1.538 1.00 81.75 175 TYR A N 1
ATOM 1458 C CA . TYR A 1 175 ? -2.631 -10.154 1.305 1.00 81.75 175 TYR A CA 1
ATOM 1459 C C . TYR A 1 175 ? -2.779 -9.760 -0.170 1.00 81.75 175 TYR A C 1
ATOM 1461 O O . TYR A 1 175 ? -3.326 -8.690 -0.456 1.00 81.75 175 TYR A O 1
ATOM 1469 N N . ILE A 1 176 ? -2.317 -10.627 -1.076 1.00 82.19 176 ILE A N 1
ATOM 1470 C CA . ILE A 1 176 ? -2.384 -10.440 -2.530 1.00 82.19 176 ILE A CA 1
ATOM 1471 C C . ILE A 1 176 ? -3.833 -10.531 -2.995 1.00 82.19 176 ILE A C 1
ATOM 1473 O O . ILE A 1 176 ? -4.284 -9.647 -3.718 1.00 82.19 176 ILE A O 1
ATOM 1477 N N . THR A 1 177 ? -4.588 -11.511 -2.494 1.00 86.38 177 THR A N 1
ATOM 1478 C CA . THR A 1 177 ? -6.029 -11.642 -2.752 1.00 86.38 177 THR A CA 1
ATOM 1479 C C . THR A 1 177 ? -6.781 -10.354 -2.428 1.00 86.38 177 THR A C 1
ATOM 1481 O O . THR A 1 177 ? -7.514 -9.831 -3.266 1.00 86.38 177 THR A O 1
ATOM 1484 N N . LEU A 1 178 ? -6.549 -9.784 -1.240 1.00 87.50 178 LEU A N 1
ATOM 1485 C CA . LEU A 1 178 ? -7.168 -8.521 -0.829 1.00 87.50 178 LEU A CA 1
ATOM 1486 C C . LEU A 1 178 ? -6.767 -7.350 -1.736 1.00 87.50 178 LEU A C 1
ATOM 1488 O O . LEU A 1 178 ? -7.605 -6.506 -2.045 1.00 87.50 178 LEU A O 1
ATOM 1492 N N . SER A 1 179 ? -5.503 -7.285 -2.162 1.00 89.12 179 SER A N 1
ATOM 1493 C CA . SER A 1 179 ? -5.026 -6.222 -3.054 1.00 89.12 179 SER A CA 1
ATOM 1494 C C . SER A 1 179 ? -5.627 -6.328 -4.460 1.00 89.12 179 SER A C 1
ATOM 1496 O O . SER A 1 179 ? -6.061 -5.318 -5.007 1.00 89.12 179 SER A O 1
ATOM 1498 N N . ILE A 1 180 ? -5.702 -7.533 -5.035 1.00 89.88 180 ILE A N 1
ATOM 1499 C CA . ILE A 1 180 ? -6.281 -7.747 -6.369 1.00 89.88 180 ILE A CA 1
ATOM 1500 C C . ILE A 1 180 ? -7.783 -7.440 -6.366 1.00 89.88 180 ILE A C 1
ATOM 1502 O O . ILE A 1 180 ? -8.262 -6.771 -7.278 1.00 89.88 180 ILE A O 1
ATOM 1506 N N . LEU A 1 181 ? -8.525 -7.848 -5.331 1.00 91.25 181 LEU A N 1
ATOM 1507 C CA . LEU A 1 181 ? -9.943 -7.491 -5.196 1.00 91.25 181 LEU A CA 1
ATOM 1508 C C . LEU A 1 181 ? -10.155 -5.974 -5.134 1.00 91.25 181 LEU A C 1
ATOM 1510 O O . LEU A 1 181 ? -11.096 -5.455 -5.739 1.00 91.25 181 LEU A O 1
ATOM 1514 N N . ASP A 1 182 ? -9.285 -5.244 -4.428 1.00 92.44 182 ASP A N 1
ATOM 1515 C CA . ASP A 1 182 ? -9.369 -3.782 -4.389 1.00 92.44 182 ASP A CA 1
ATOM 1516 C C . ASP A 1 182 ? -9.109 -3.161 -5.769 1.00 92.44 182 ASP A C 1
ATOM 1518 O O . ASP A 1 182 ? -9.837 -2.259 -6.173 1.00 92.44 182 ASP A O 1
ATOM 1522 N N . ILE A 1 183 ? -8.144 -3.689 -6.532 1.00 91.56 183 ILE A N 1
ATOM 1523 C CA . ILE A 1 183 ? -7.877 -3.260 -7.915 1.00 91.56 183 ILE A CA 1
ATOM 1524 C C . ILE A 1 183 ? -9.091 -3.530 -8.814 1.00 91.56 183 ILE A C 1
ATOM 1526 O O . ILE A 1 183 ? -9.605 -2.608 -9.446 1.00 91.56 183 ILE A O 1
ATOM 1530 N N . LEU A 1 184 ? -9.581 -4.773 -8.860 1.00 93.94 184 LEU A N 1
ATOM 1531 C CA . LEU A 1 184 ? -10.682 -5.167 -9.746 1.00 93.94 184 LEU A CA 1
ATOM 1532 C C . LEU A 1 184 ? -11.970 -4.386 -9.448 1.00 93.94 184 LEU A C 1
ATOM 1534 O O . LEU A 1 184 ? -12.691 -4.007 -10.372 1.00 93.94 184 LEU A O 1
ATOM 1538 N N . SER A 1 185 ? -12.254 -4.121 -8.171 1.00 93.62 185 SER A N 1
ATOM 1539 C CA . SER A 1 185 ? -13.436 -3.355 -7.762 1.00 93.62 185 SER A CA 1
ATOM 1540 C C . SER A 1 185 ? -13.285 -1.846 -7.980 1.00 93.62 185 SER A C 1
ATOM 1542 O O . SER A 1 185 ? -14.255 -1.180 -8.345 1.00 93.62 185 SER A O 1
ATOM 1544 N N . ALA A 1 186 ? -12.085 -1.279 -7.798 1.00 90.69 186 ALA A N 1
ATOM 1545 C CA . ALA A 1 186 ? -11.813 0.129 -8.096 1.00 90.69 186 ALA A CA 1
ATOM 1546 C C . ALA A 1 186 ? -11.974 0.448 -9.589 1.00 90.69 186 ALA A C 1
ATOM 1548 O O . ALA A 1 186 ? -12.436 1.530 -9.938 1.00 90.69 186 ALA A O 1
ATOM 1549 N N . GLU A 1 187 ? -11.643 -0.512 -10.450 1.00 90.69 187 GLU A N 1
ATOM 1550 C CA . GLU A 1 187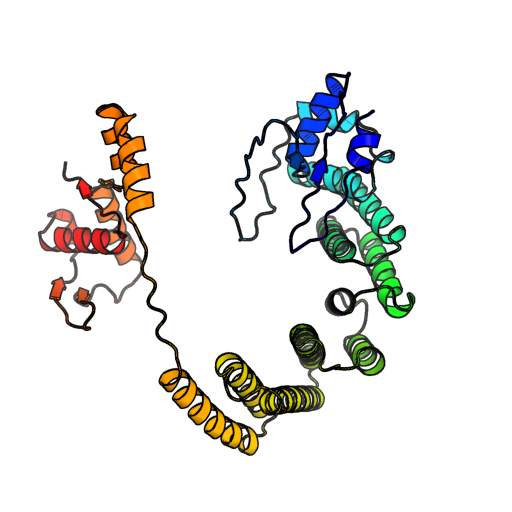 ? -11.751 -0.400 -11.908 1.00 90.69 187 GLU A CA 1
ATOM 1551 C C . GLU A 1 187 ? -13.121 -0.841 -12.446 1.00 90.69 187 GLU A C 1
ATOM 1553 O O . GLU A 1 187 ? -13.322 -0.887 -13.658 1.00 90.69 187 GLU A O 1
ATOM 1558 N N . HIS A 1 188 ? -14.070 -1.158 -11.557 1.00 90.25 188 HIS A N 1
ATOM 1559 C CA . HIS A 1 188 ? -15.411 -1.645 -11.895 1.00 90.25 188 HIS A CA 1
ATOM 1560 C C . HIS A 1 188 ? -15.421 -2.907 -12.776 1.00 90.25 188 HIS A C 1
ATOM 1562 O O . HIS A 1 188 ? -16.392 -3.157 -13.489 1.00 90.25 188 HIS A O 1
ATOM 1568 N N . PHE A 1 189 ? -14.353 -3.711 -12.727 1.00 93.50 189 PHE A N 1
ATOM 1569 C CA . PHE A 1 189 ? -14.296 -5.001 -13.413 1.00 93.50 189 PHE A CA 1
ATOM 1570 C C . PHE A 1 189 ? -15.129 -6.062 -12.683 1.00 93.50 189 PHE A C 1
ATOM 1572 O O . PHE A 1 189 ? -15.759 -6.896 -13.324 1.00 93.50 189 PHE A O 1
ATOM 1579 N N . ILE A 1 190 ? -15.164 -5.978 -11.351 1.00 94.06 190 ILE A N 1
ATOM 1580 C CA . ILE A 1 190 ? -16.127 -6.676 -10.491 1.00 94.06 190 ILE A CA 1
ATOM 1581 C C . ILE A 1 190 ? -16.959 -5.650 -9.728 1.00 94.06 190 ILE A C 1
ATOM 1583 O O . ILE A 1 190 ? -16.517 -4.519 -9.485 1.00 94.06 190 ILE A O 1
ATOM 1587 N N . SER A 1 191 ? -18.165 -6.035 -9.317 1.00 94.44 191 SER A N 1
ATOM 1588 C CA . SER A 1 191 ? -18.988 -5.154 -8.485 1.00 94.44 191 SER A CA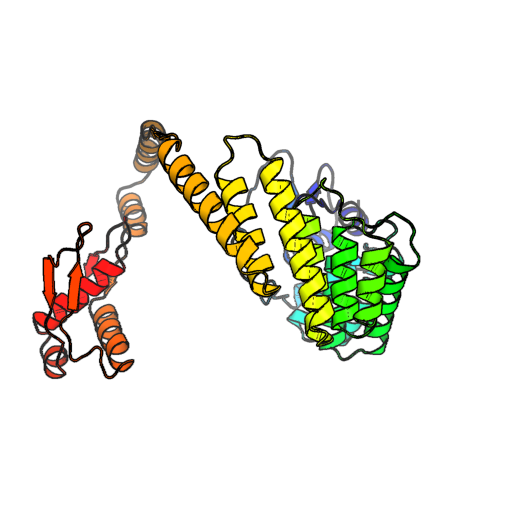 1
ATOM 1589 C C . SER A 1 191 ? -18.484 -5.114 -7.035 1.00 94.44 191 SER A C 1
ATOM 1591 O O . SER A 1 191 ? -17.879 -6.061 -6.536 1.00 94.44 191 SER A O 1
ATOM 1593 N N . TYR A 1 192 ? -18.778 -4.031 -6.308 1.00 94.62 192 TYR A N 1
ATOM 1594 C CA . TYR A 1 192 ? -18.481 -3.975 -4.870 1.00 94.62 192 TYR A CA 1
ATOM 1595 C C . TYR A 1 192 ? -19.247 -5.045 -4.074 1.00 94.62 192 TYR A C 1
ATOM 1597 O O . TYR A 1 192 ? -18.725 -5.540 -3.079 1.00 94.62 192 TYR A O 1
ATOM 1605 N N . TYR A 1 193 ? -20.454 -5.427 -4.513 1.00 93.25 193 TYR A N 1
ATOM 1606 C CA . TYR A 1 193 ? -21.219 -6.523 -3.906 1.00 93.25 193 TYR A CA 1
ATOM 1607 C C . TYR A 1 193 ? -20.517 -7.870 -4.079 1.00 93.25 193 TYR A C 1
ATOM 1609 O O . TYR A 1 193 ? -20.343 -8.595 -3.107 1.00 93.25 193 TYR A O 1
ATOM 1617 N N . GLU A 1 194 ? -20.055 -8.163 -5.290 1.00 92.38 194 GLU A N 1
ATOM 1618 C CA . GLU A 1 194 ? -19.314 -9.385 -5.614 1.00 92.38 194 GLU A CA 1
ATOM 1619 C C . GLU A 1 194 ? -18.001 -9.482 -4.824 1.00 92.38 194 GLU A C 1
ATOM 1621 O O . GLU A 1 194 ? -17.689 -10.524 -4.250 1.00 92.38 194 GLU A O 1
ATOM 1626 N N . ALA A 1 195 ? -17.267 -8.370 -4.694 1.00 92.44 195 ALA A N 1
ATOM 1627 C CA . ALA A 1 195 ? -16.061 -8.316 -3.870 1.00 92.44 195 ALA A CA 1
ATOM 1628 C C . ALA A 1 195 ? -16.358 -8.590 -2.379 1.00 92.44 195 ALA A C 1
ATOM 1630 O O . ALA A 1 195 ? -15.615 -9.316 -1.713 1.00 92.44 195 ALA A O 1
ATOM 1631 N N . LEU A 1 196 ? -17.455 -8.038 -1.844 1.00 91.62 196 LEU A N 1
ATOM 1632 C CA . LEU A 1 196 ? -17.900 -8.284 -0.467 1.00 91.62 196 LEU A CA 1
ATOM 1633 C C . LEU A 1 196 ? -18.325 -9.741 -0.245 1.00 91.62 196 LEU A C 1
ATOM 1635 O O . LEU A 1 196 ? -17.945 -10.336 0.765 1.00 91.62 196 LEU A O 1
ATOM 1639 N N . GLU A 1 197 ? -19.093 -10.308 -1.174 1.00 90.38 197 GLU A N 1
ATOM 1640 C CA . GLU A 1 197 ? -19.536 -11.702 -1.137 1.00 90.38 197 GLU A CA 1
ATOM 1641 C C . GLU A 1 197 ? -18.339 -12.655 -1.148 1.00 90.38 197 GLU A C 1
ATOM 1643 O O . GLU A 1 197 ? -18.251 -13.543 -0.296 1.00 90.38 197 GLU A O 1
ATOM 1648 N N . PHE A 1 198 ? -17.358 -12.405 -2.023 1.00 89.31 198 PHE A N 1
ATOM 1649 C CA . PHE A 1 198 ? -16.121 -13.177 -2.053 1.00 89.31 198 PHE A CA 1
ATOM 1650 C C . PHE A 1 198 ? -15.413 -13.166 -0.692 1.00 89.31 198 PHE A C 1
ATOM 1652 O O . PHE A 1 198 ? -15.040 -14.230 -0.193 1.00 89.31 198 PHE A O 1
ATOM 1659 N N . LEU A 1 199 ? -15.252 -11.992 -0.063 1.00 88.25 199 LEU A N 1
ATOM 1660 C CA . LEU A 1 199 ? -14.609 -11.897 1.253 1.00 88.25 199 LEU A CA 1
ATOM 1661 C C . LEU A 1 199 ? -15.391 -12.631 2.342 1.00 88.25 199 LEU A C 1
ATOM 1663 O O . LEU A 1 199 ? -14.782 -13.285 3.182 1.00 88.25 199 LEU A O 1
ATOM 1667 N N . ASN A 1 200 ? -16.718 -12.515 2.355 1.00 85.94 200 ASN A N 1
ATOM 1668 C CA . ASN A 1 200 ? -17.548 -13.148 3.379 1.00 85.94 200 ASN A CA 1
ATOM 1669 C C . ASN A 1 200 ? -17.516 -14.680 3.287 1.00 85.94 200 ASN A C 1
ATOM 1671 O O . ASN A 1 200 ? -17.511 -15.343 4.322 1.00 85.94 200 ASN A O 1
ATOM 1675 N N . ASN A 1 201 ? -17.453 -15.225 2.071 1.00 83.69 201 ASN A N 1
ATOM 1676 C CA . ASN A 1 201 ? -17.513 -16.667 1.840 1.00 83.69 201 ASN A CA 1
ATOM 1677 C C . ASN A 1 201 ? -16.139 -17.348 1.941 1.00 83.69 201 ASN A C 1
ATOM 1679 O O . ASN A 1 201 ? -16.051 -18.477 2.418 1.00 83.69 201 ASN A O 1
ATOM 1683 N N . ASN A 1 202 ? -15.067 -16.672 1.515 1.00 75.69 202 ASN A N 1
ATOM 1684 C CA . ASN A 1 202 ? -13.754 -17.304 1.331 1.00 75.69 202 ASN A CA 1
ATOM 1685 C C . ASN A 1 202 ? -12.697 -16.847 2.342 1.00 75.69 202 ASN A C 1
ATOM 1687 O O . ASN A 1 202 ? -11.676 -17.513 2.513 1.00 75.69 202 ASN A O 1
ATOM 1691 N N . VAL A 1 203 ? -12.916 -15.724 3.032 1.00 71.00 203 VAL A N 1
ATOM 1692 C CA . VAL A 1 203 ? -11.938 -15.154 3.963 1.00 71.00 203 VAL A CA 1
ATOM 1693 C C . VAL A 1 203 ? -12.505 -15.160 5.375 1.00 71.00 203 VAL A C 1
ATOM 1695 O O . VAL A 1 203 ? -13.162 -14.225 5.828 1.00 71.00 203 VAL A O 1
ATOM 1698 N N . SER A 1 204 ? -12.212 -16.228 6.114 1.00 64.50 204 SER A N 1
ATOM 1699 C CA . SER A 1 204 ? -12.507 -16.266 7.544 1.00 64.50 204 SER A CA 1
ATOM 1700 C C . SER A 1 204 ? -11.604 -15.283 8.292 1.00 64.50 204 SER A C 1
ATOM 1702 O O . SER A 1 204 ? -10.381 -15.367 8.167 1.00 64.50 204 SER A O 1
ATOM 1704 N N . ILE A 1 205 ? -12.192 -14.416 9.120 1.00 61.19 205 ILE A N 1
ATOM 1705 C CA . ILE A 1 205 ? -11.465 -13.613 10.113 1.00 61.19 205 ILE A CA 1
ATOM 1706 C C . ILE A 1 205 ? -10.893 -14.593 11.147 1.00 61.19 205 ILE A C 1
ATOM 1708 O O . ILE A 1 205 ? -11.549 -14.958 12.124 1.00 61.19 205 ILE A O 1
ATOM 1712 N N . ARG A 1 206 ? -9.681 -15.095 10.895 1.00 54.72 206 ARG A N 1
ATOM 1713 C CA . ARG A 1 206 ? -8.936 -15.939 11.836 1.00 54.72 206 ARG A CA 1
ATOM 1714 C C . ARG A 1 206 ? -8.090 -15.016 12.691 1.00 54.72 206 ARG A C 1
ATOM 1716 O O . ARG A 1 206 ? -7.405 -14.142 12.167 1.00 54.72 206 ARG A O 1
ATOM 1723 N N . GLY A 1 207 ? -8.122 -15.196 14.007 1.00 53.44 207 GLY A N 1
ATOM 1724 C CA . GLY A 1 207 ? -7.372 -14.369 14.963 1.00 53.44 207 GLY A CA 1
ATOM 1725 C C . GLY A 1 207 ? -5.842 -14.474 14.861 1.00 53.44 207 GLY A C 1
ATOM 1726 O O . GLY A 1 207 ? -5.159 -14.066 15.788 1.00 53.44 207 GLY A O 1
ATOM 1727 N N . GLU A 1 208 ? -5.301 -15.037 13.779 1.00 56.03 208 GLU A N 1
ATOM 1728 C CA . GLU A 1 208 ? -3.882 -15.361 13.622 1.00 56.03 208 GLU A CA 1
ATOM 1729 C C . GLU A 1 208 ? -3.058 -14.189 13.052 1.00 56.03 208 GLU A C 1
ATOM 1731 O O . GLU A 1 208 ? -1.847 -14.157 13.251 1.00 56.03 208 GLU A O 1
ATOM 1736 N N . ASN A 1 209 ? -3.680 -13.188 12.401 1.00 74.94 209 ASN A N 1
ATOM 1737 C CA . ASN A 1 209 ? -2.975 -11.987 11.929 1.00 74.94 209 ASN A CA 1
ATOM 1738 C C . ASN A 1 209 ? -3.838 -10.709 11.986 1.00 74.94 209 ASN A C 1
ATOM 1740 O O . ASN A 1 209 ? -4.733 -10.490 11.168 1.00 74.94 209 ASN A O 1
ATOM 1744 N N . GLU A 1 210 ? -3.520 -9.829 12.940 1.00 78.25 210 GLU A N 1
ATOM 1745 C CA . GLU A 1 210 ? -4.233 -8.568 13.188 1.00 78.25 210 GLU A CA 1
ATOM 1746 C C . GLU A 1 210 ? -4.248 -7.627 11.978 1.00 78.25 210 GLU A C 1
ATOM 1748 O O . GLU A 1 210 ? -5.288 -7.046 11.671 1.00 78.25 210 GLU A O 1
ATOM 1753 N N . HIS A 1 211 ? -3.124 -7.511 11.268 1.00 80.12 211 HIS A N 1
ATOM 1754 C CA . HIS A 1 211 ? -2.980 -6.602 10.129 1.00 80.12 211 HIS A CA 1
ATOM 1755 C C . HIS A 1 211 ? -3.828 -7.036 8.932 1.00 80.12 211 HIS A C 1
ATOM 1757 O O . HIS A 1 211 ? -4.400 -6.197 8.235 1.00 80.12 211 HIS A O 1
ATOM 1763 N N . ILE A 1 212 ? -3.937 -8.347 8.698 1.00 81.38 212 ILE A N 1
ATOM 1764 C CA . ILE A 1 212 ? -4.801 -8.891 7.643 1.00 81.38 212 ILE A CA 1
ATOM 1765 C C . ILE A 1 212 ? -6.267 -8.606 7.974 1.00 81.38 212 ILE A C 1
ATOM 1767 O O . ILE A 1 212 ? -7.003 -8.125 7.113 1.00 81.38 212 ILE A O 1
ATOM 1771 N N . ASN A 1 213 ? -6.679 -8.837 9.222 1.00 84.06 213 ASN A N 1
ATOM 1772 C CA . ASN A 1 213 ? -8.052 -8.581 9.655 1.00 84.06 213 ASN A CA 1
ATOM 1773 C C . ASN A 1 213 ? -8.410 -7.092 9.556 1.00 84.06 213 ASN A C 1
ATOM 1775 O O . ASN A 1 213 ? -9.452 -6.753 9.000 1.00 84.06 213 ASN A O 1
ATOM 1779 N N . GLU A 1 214 ? -7.527 -6.195 9.992 1.00 85.06 214 GLU A N 1
ATOM 1780 C CA . GLU A 1 214 ? -7.701 -4.748 9.817 1.00 85.06 214 GLU A CA 1
ATOM 1781 C C . GLU A 1 214 ? -7.841 -4.359 8.335 1.00 85.06 214 GLU A C 1
ATOM 1783 O O . GLU A 1 214 ? -8.780 -3.645 7.973 1.00 85.06 214 GLU A O 1
ATOM 1788 N N . LYS A 1 215 ? -6.994 -4.898 7.445 1.00 86.38 215 LYS A N 1
ATOM 1789 C CA . LYS A 1 215 ? -7.107 -4.664 5.994 1.00 86.38 215 LYS A CA 1
ATOM 1790 C C . LYS A 1 215 ? -8.459 -5.133 5.437 1.00 86.38 215 LYS A C 1
ATOM 1792 O O . LYS A 1 215 ? -9.055 -4.419 4.631 1.00 86.38 215 LYS A O 1
ATOM 1797 N N . ILE A 1 216 ? -8.973 -6.283 5.886 1.00 89.38 216 ILE A N 1
ATOM 1798 C CA . ILE A 1 216 ? -10.304 -6.790 5.500 1.00 89.38 216 ILE A CA 1
ATOM 1799 C C . ILE A 1 216 ? -11.396 -5.795 5.902 1.00 89.38 216 ILE A C 1
ATOM 1801 O O . ILE A 1 216 ? -12.223 -5.429 5.068 1.00 89.38 216 ILE A O 1
ATOM 1805 N N . PHE A 1 217 ? -11.399 -5.330 7.154 1.00 90.00 217 PHE A N 1
ATOM 1806 C CA . PHE A 1 217 ? -12.411 -4.386 7.634 1.00 90.00 217 PHE A CA 1
ATOM 1807 C C . PHE A 1 217 ? -12.351 -3.043 6.898 1.00 90.00 217 PHE A C 1
ATOM 1809 O O . PHE A 1 217 ? -13.394 -2.511 6.511 1.00 90.00 217 PHE A O 1
ATOM 1816 N N . ILE A 1 218 ? -11.146 -2.528 6.631 1.00 90.44 218 ILE A N 1
ATOM 1817 C CA . ILE A 1 218 ? -10.947 -1.306 5.841 1.00 90.44 218 ILE A CA 1
ATOM 1818 C C . ILE A 1 218 ? -11.553 -1.459 4.440 1.00 90.44 218 ILE A C 1
ATOM 1820 O O . ILE A 1 218 ? -12.287 -0.571 3.999 1.00 90.44 218 ILE A O 1
ATOM 1824 N N . LEU A 1 219 ? -11.295 -2.578 3.754 1.00 92.25 219 LEU A N 1
ATOM 1825 C CA . LEU A 1 219 ? -11.844 -2.838 2.419 1.00 92.25 219 LEU A CA 1
ATOM 1826 C C . LEU A 1 219 ? -13.366 -2.991 2.439 1.00 92.25 219 LEU A C 1
ATOM 1828 O O . LEU A 1 219 ? -14.050 -2.311 1.674 1.00 92.25 219 LEU A O 1
ATOM 1832 N N . LYS A 1 220 ? -13.913 -3.794 3.362 1.00 93.19 220 LYS A N 1
ATOM 1833 C CA . LYS A 1 220 ? -15.368 -3.959 3.505 1.00 93.19 220 LYS A CA 1
ATOM 1834 C C . LYS A 1 220 ? -16.060 -2.613 3.718 1.00 93.19 220 LYS A C 1
ATOM 1836 O O . LYS A 1 220 ? -17.031 -2.300 3.033 1.00 93.19 220 LYS A O 1
ATOM 1841 N N . ARG A 1 221 ? -15.522 -1.776 4.612 1.00 91.88 221 ARG A N 1
ATOM 1842 C CA . ARG A 1 221 ? -16.033 -0.424 4.870 1.00 91.88 221 ARG A CA 1
ATOM 1843 C C . ARG A 1 221 ? -15.913 0.478 3.640 1.00 91.88 221 ARG A C 1
ATOM 1845 O O . ARG A 1 221 ? -16.862 1.190 3.317 1.00 91.88 221 ARG A O 1
ATOM 1852 N N . LYS A 1 222 ? -14.767 0.468 2.949 1.00 93.94 222 LYS A N 1
ATOM 1853 C CA . LYS A 1 222 ? -14.541 1.239 1.712 1.00 93.94 222 LYS A CA 1
ATOM 1854 C C . LYS A 1 222 ? -15.602 0.900 0.663 1.00 93.94 222 LYS A C 1
ATOM 1856 O O . LYS A 1 222 ? -16.213 1.814 0.114 1.00 93.94 222 LYS A O 1
ATOM 1861 N N . TRP A 1 223 ? -15.849 -0.383 0.419 1.00 95.25 223 TRP A N 1
ATOM 1862 C CA . TRP A 1 223 ? -16.832 -0.844 -0.561 1.00 95.25 223 TRP A CA 1
ATOM 1863 C C . TRP A 1 223 ? -18.274 -0.562 -0.125 1.00 95.25 223 TRP A C 1
ATOM 1865 O O . TRP A 1 223 ? -19.053 -0.058 -0.928 1.00 95.25 223 TRP A O 1
ATOM 1875 N N . ALA A 1 224 ? -18.615 -0.751 1.153 1.00 93.75 224 ALA A N 1
ATOM 1876 C CA . ALA A 1 224 ? -19.934 -0.392 1.680 1.00 93.75 224 ALA A CA 1
ATOM 1877 C C . ALA A 1 224 ? -20.221 1.120 1.562 1.00 93.75 224 ALA A C 1
ATOM 1879 O O . ALA A 1 224 ? -21.308 1.514 1.140 1.00 93.75 224 ALA 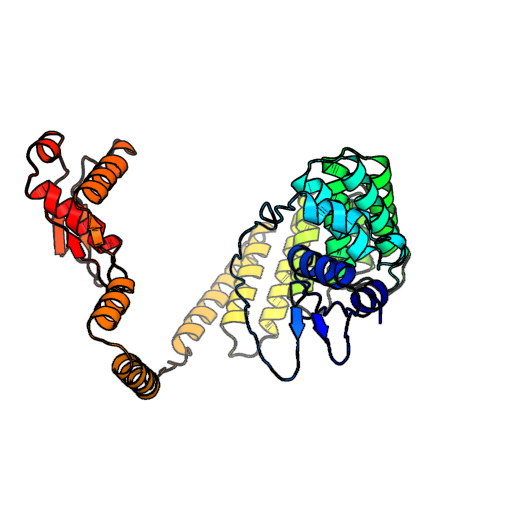A O 1
ATOM 1880 N N . ASN A 1 225 ? -19.224 1.975 1.826 1.00 93.31 225 ASN A N 1
ATOM 1881 C CA . ASN A 1 225 ? -19.325 3.421 1.594 1.00 93.31 225 ASN A CA 1
ATOM 1882 C C . ASN A 1 225 ? -19.562 3.757 0.116 1.00 93.31 225 ASN A C 1
ATOM 1884 O O . ASN A 1 225 ? -20.347 4.652 -0.185 1.00 93.31 225 ASN A O 1
ATOM 1888 N N . LYS A 1 226 ? -18.901 3.051 -0.812 1.00 94.50 226 LYS A N 1
ATOM 1889 C CA . LYS A 1 226 ? -19.109 3.236 -2.259 1.00 94.50 226 LYS A CA 1
ATOM 1890 C C . LYS A 1 226 ? -20.496 2.790 -2.721 1.00 94.50 226 LYS A C 1
ATOM 1892 O O . LYS A 1 226 ? -21.018 3.369 -3.667 1.00 94.50 226 LYS A O 1
ATOM 1897 N N . LEU A 1 227 ? -21.088 1.804 -2.049 1.00 93.00 227 LEU A N 1
ATOM 1898 C CA . LEU A 1 227 ? -22.461 1.352 -2.281 1.00 93.00 227 LEU A CA 1
ATOM 1899 C C . LEU A 1 227 ? -23.518 2.267 -1.641 1.00 93.00 227 LEU A C 1
ATOM 1901 O O . LEU A 1 227 ? -24.680 2.210 -2.029 1.00 93.00 227 LEU A O 1
ATOM 1905 N N . GLY A 1 228 ? -23.139 3.100 -0.666 1.00 91.62 228 GLY A N 1
ATOM 1906 C CA . GLY A 1 228 ? -24.070 3.952 0.080 1.00 91.62 228 GLY A CA 1
ATOM 1907 C C . GLY A 1 228 ? -24.972 3.194 1.065 1.00 91.62 228 GLY A C 1
ATOM 1908 O O . GLY A 1 228 ? -25.930 3.770 1.581 1.00 91.62 228 GLY A O 1
ATOM 1909 N N . ASP A 1 229 ? -24.682 1.921 1.352 1.00 91.62 229 ASP A N 1
ATOM 1910 C CA . ASP A 1 229 ? -25.487 1.095 2.257 1.00 91.62 229 ASP A CA 1
ATOM 1911 C C . ASP A 1 229 ? -25.132 1.378 3.724 1.00 91.62 229 ASP A C 1
ATOM 1913 O O . ASP A 1 229 ? -24.198 0.821 4.305 1.00 91.62 229 ASP A O 1
ATOM 1917 N N . SER A 1 230 ? -25.919 2.263 4.338 1.00 90.00 230 SER A N 1
ATOM 1918 C CA . SER A 1 230 ? -25.745 2.661 5.738 1.00 90.00 230 SER A CA 1
ATOM 1919 C C . SER A 1 230 ? -25.911 1.503 6.726 1.00 90.00 230 SER A C 1
ATOM 1921 O O . SER A 1 230 ? -25.248 1.501 7.763 1.00 90.00 230 SER A O 1
ATOM 1923 N N . ASN A 1 231 ? -26.763 0.518 6.431 1.00 92.44 231 ASN A N 1
ATOM 1924 C CA . ASN A 1 231 ? -26.993 -0.610 7.336 1.00 92.44 231 ASN A CA 1
ATOM 1925 C C . ASN A 1 231 ? -25.801 -1.565 7.315 1.00 92.44 231 ASN A C 1
ATOM 1927 O O . ASN A 1 231 ? -25.327 -1.987 8.372 1.00 92.44 231 ASN A O 1
ATOM 1931 N N . LEU A 1 232 ? -25.271 -1.841 6.123 1.00 92.81 232 LEU A N 1
ATOM 1932 C CA . LEU A 1 232 ? -24.061 -2.635 5.956 1.00 92.81 232 LEU A CA 1
ATOM 1933 C C . LEU A 1 232 ? -22.854 -1.978 6.640 1.00 92.81 232 LEU A C 1
ATOM 1935 O O . LEU A 1 232 ? -22.116 -2.658 7.349 1.00 92.81 232 LEU A O 1
ATOM 1939 N N . ILE A 1 233 ? -22.681 -0.657 6.497 1.00 92.75 233 ILE A N 1
ATOM 1940 C CA . ILE A 1 233 ? -21.610 0.089 7.185 1.00 92.75 233 ILE A CA 1
ATOM 1941 C C . ILE A 1 233 ? -21.721 -0.083 8.705 1.00 92.75 233 ILE A C 1
ATOM 1943 O O . ILE A 1 233 ? -20.728 -0.399 9.357 1.00 92.75 233 ILE A O 1
ATOM 1947 N N . ILE A 1 234 ? -22.920 0.088 9.272 1.00 93.69 234 ILE A N 1
ATOM 1948 C CA . ILE A 1 234 ? -23.152 -0.077 10.716 1.00 93.69 234 ILE A CA 1
ATOM 1949 C C . ILE A 1 234 ? -22.821 -1.505 11.164 1.00 93.69 234 ILE A C 1
ATOM 1951 O O . ILE A 1 234 ? -22.188 -1.672 12.206 1.00 93.69 234 ILE A O 1
ATOM 1955 N N . SER A 1 235 ? -23.211 -2.519 10.385 1.00 93.12 235 SER A N 1
ATOM 1956 C CA . SER A 1 235 ? -22.896 -3.920 10.685 1.00 93.12 235 SER A CA 1
ATOM 1957 C C . SER A 1 235 ? -21.388 -4.175 10.686 1.00 93.12 235 SER A C 1
ATOM 1959 O O . SER A 1 235 ? -20.869 -4.738 11.642 1.00 93.12 235 SER A O 1
ATOM 1961 N N . ILE A 1 236 ? -20.669 -3.704 9.661 1.00 92.56 236 ILE A N 1
ATOM 1962 C CA . ILE A 1 236 ? -19.213 -3.877 9.545 1.00 92.56 236 ILE A CA 1
ATOM 1963 C C . ILE A 1 236 ? -18.480 -3.188 10.703 1.00 92.56 236 ILE A C 1
ATOM 1965 O O . ILE A 1 236 ? -17.569 -3.772 11.282 1.00 92.56 236 ILE A O 1
ATOM 1969 N N . GLU A 1 237 ? -18.862 -1.956 11.052 1.00 93.69 237 GLU A N 1
ATOM 1970 C CA . GLU A 1 237 ? -18.247 -1.212 12.163 1.00 93.69 237 GLU A CA 1
ATOM 1971 C C . GLU A 1 237 ? -18.526 -1.887 13.514 1.00 93.69 237 GLU A C 1
ATOM 1973 O O . GLU A 1 237 ? -17.658 -1.902 14.386 1.00 93.69 237 GLU A O 1
ATOM 1978 N N . LYS A 1 238 ? -19.706 -2.494 13.685 1.00 93.81 238 LYS A N 1
ATOM 1979 C CA . LYS A 1 238 ? -20.021 -3.287 14.877 1.00 93.81 238 LYS A CA 1
ATOM 1980 C C . LYS A 1 238 ? -19.131 -4.531 14.967 1.00 93.81 238 LYS A C 1
ATOM 1982 O O . LYS A 1 238 ? -18.500 -4.732 16.003 1.00 93.81 238 LYS A O 1
ATOM 1987 N N . ASP A 1 239 ? -19.024 -5.309 13.891 1.00 91.50 239 ASP A N 1
ATOM 1988 C CA . ASP A 1 239 ? -18.168 -6.503 13.844 1.00 91.50 239 ASP A CA 1
ATOM 1989 C C . ASP A 1 239 ? -16.693 -6.142 14.098 1.00 91.50 239 ASP A C 1
ATOM 1991 O O . ASP A 1 239 ? -15.971 -6.855 14.801 1.00 91.50 239 ASP A O 1
ATOM 1995 N N . TYR A 1 240 ? -16.244 -4.998 13.568 1.00 92.06 240 TYR A N 1
ATOM 1996 C CA . TYR A 1 240 ? -14.885 -4.501 13.772 1.00 92.06 240 TYR A CA 1
ATOM 1997 C C . TYR A 1 240 ? -14.623 -4.096 15.226 1.00 92.06 240 TYR A C 1
ATOM 1999 O O . TYR A 1 240 ? -13.569 -4.406 15.790 1.00 92.06 240 TYR A O 1
ATOM 2007 N N . ALA A 1 241 ? -15.603 -3.445 15.857 1.00 93.19 241 ALA A N 1
ATOM 2008 C CA . ALA A 1 241 ? -15.532 -3.070 17.260 1.00 93.19 241 ALA A CA 1
ATOM 2009 C C . ALA A 1 241 ? -15.460 -4.301 18.177 1.00 93.19 241 ALA A C 1
ATOM 2011 O O . ALA A 1 241 ? -14.610 -4.363 19.068 1.00 93.19 241 ALA A O 1
ATOM 2012 N N . GLU A 1 242 ? -16.309 -5.301 17.926 1.00 92.56 242 GLU A N 1
ATOM 2013 C CA . GLU A 1 242 ? -16.341 -6.558 18.679 1.00 92.56 242 GLU A CA 1
ATOM 2014 C C . GLU A 1 242 ? -15.033 -7.348 18.525 1.00 92.56 242 GLU A C 1
ATOM 2016 O O . GLU A 1 242 ? -14.528 -7.910 19.500 1.00 92.56 242 GLU A O 1
ATOM 2021 N N . TYR A 1 243 ? -14.434 -7.340 17.329 1.00 91.00 243 TYR A N 1
ATOM 2022 C CA . TYR A 1 243 ? -13.132 -7.956 17.080 1.00 91.00 243 TYR A CA 1
ATOM 2023 C C . TYR A 1 243 ? -12.023 -7.352 17.957 1.00 91.00 243 TYR A C 1
ATOM 2025 O O . TYR A 1 243 ? -11.303 -8.091 18.633 1.00 91.00 243 TYR A O 1
ATOM 2033 N N . PHE A 1 244 ? -11.892 -6.022 18.005 1.00 90.25 244 PHE A N 1
ATOM 2034 C CA . PHE A 1 244 ? -10.864 -5.387 18.836 1.00 90.25 244 PHE A CA 1
ATOM 2035 C C . PHE A 1 244 ? -11.156 -5.459 20.331 1.00 90.25 244 PHE A C 1
ATOM 2037 O O . PHE A 1 244 ? -10.223 -5.605 21.119 1.00 90.25 244 PHE A O 1
ATOM 2044 N N . GLU A 1 245 ? -12.425 -5.414 20.741 1.00 90.81 245 GLU A N 1
ATOM 2045 C CA . GLU A 1 245 ? -12.793 -5.661 22.137 1.00 90.81 245 GLU A CA 1
ATOM 2046 C C . GLU A 1 245 ? -12.404 -7.084 22.560 1.00 90.81 245 GLU A C 1
ATOM 2048 O O . GLU A 1 245 ? -11.856 -7.286 23.645 1.00 90.81 245 GLU A O 1
ATOM 2053 N N . LYS A 1 246 ? -12.617 -8.072 21.682 1.00 89.69 246 LYS A N 1
ATOM 2054 C CA . LYS A 1 246 ? -12.166 -9.447 21.902 1.00 89.69 246 LYS A CA 1
ATOM 2055 C C . LYS A 1 246 ? -10.646 -9.509 22.036 1.00 89.69 246 LYS A C 1
ATOM 2057 O O . LYS A 1 246 ? -10.171 -10.078 23.013 1.00 89.69 246 LYS A O 1
ATOM 2062 N N . LEU A 1 247 ? -9.893 -8.904 21.114 1.00 88.00 247 LEU A N 1
ATOM 2063 C CA . LEU A 1 247 ? -8.428 -8.872 21.191 1.00 88.00 247 LEU A CA 1
ATOM 2064 C C . LEU A 1 247 ? -7.925 -8.211 22.476 1.00 88.00 247 LEU A C 1
ATOM 2066 O O . LEU A 1 247 ? -7.023 -8.745 23.113 1.00 88.00 247 LEU A O 1
ATOM 2070 N N . PHE A 1 248 ? -8.537 -7.101 22.893 1.00 87.38 248 PHE A N 1
ATOM 2071 C CA . PHE A 1 248 ? -8.226 -6.445 24.161 1.00 87.38 248 PHE A CA 1
ATOM 2072 C C . PHE A 1 248 ? -8.332 -7.416 25.348 1.00 87.38 248 PHE A C 1
ATOM 2074 O O . PHE A 1 248 ? -7.419 -7.466 26.166 1.00 87.38 248 PHE A O 1
ATOM 2081 N N . ASN A 1 249 ? -9.382 -8.242 25.397 1.00 85.56 249 ASN A N 1
ATOM 2082 C CA . ASN A 1 249 ? -9.584 -9.217 26.476 1.00 85.56 249 ASN A CA 1
ATOM 2083 C C . ASN A 1 249 ? -8.587 -10.396 26.454 1.00 85.56 249 ASN A C 1
ATOM 2085 O O . ASN A 1 249 ? -8.483 -11.107 27.451 1.00 85.56 249 ASN A O 1
ATOM 2089 N N . PHE A 1 250 ? -7.879 -10.631 25.342 1.00 84.19 250 PHE A N 1
ATOM 2090 C CA . PHE A 1 250 ? -6.868 -11.693 25.217 1.00 84.19 250 PHE A CA 1
ATOM 2091 C C . PHE A 1 250 ? -5.429 -11.205 25.438 1.00 84.19 250 PHE A C 1
ATOM 2093 O O . PHE A 1 250 ? -4.530 -12.036 25.578 1.00 84.19 250 PHE A O 1
ATOM 2100 N N . ILE A 1 251 ? -5.180 -9.890 25.466 1.00 80.56 251 ILE A N 1
ATOM 2101 C CA . ILE A 1 251 ? -3.833 -9.366 25.717 1.00 80.56 251 ILE A CA 1
ATOM 2102 C C . ILE A 1 251 ? -3.463 -9.580 27.194 1.00 80.56 251 ILE A C 1
ATOM 2104 O O . ILE A 1 251 ? -4.210 -9.138 28.066 1.00 80.56 251 ILE A O 1
ATOM 2108 N N . PRO A 1 252 ? -2.286 -10.160 27.503 1.00 74.06 252 PRO A N 1
ATOM 2109 C CA . PRO A 1 252 ? -1.789 -10.247 28.872 1.00 74.06 252 PRO A CA 1
ATOM 2110 C C . PRO A 1 252 ? -1.706 -8.874 29.554 1.00 74.06 252 PRO A C 1
ATOM 2112 O O . PRO A 1 252 ? -1.281 -7.897 28.934 1.00 74.06 252 PRO A O 1
ATOM 2115 N N . ASP A 1 253 ? -2.025 -8.815 30.848 1.00 66.62 253 ASP A N 1
ATOM 2116 C CA . ASP A 1 253 ? -1.896 -7.619 31.690 1.00 66.62 253 ASP A CA 1
ATOM 2117 C C . ASP A 1 253 ? -0.430 -7.165 31.775 1.00 66.62 253 ASP A C 1
ATOM 2119 O O . ASP A 1 253 ? 0.285 -7.590 32.682 1.00 66.62 253 ASP A O 1
ATOM 2123 N N . LYS A 1 254 ? 0.039 -6.388 30.781 1.00 67.69 254 LYS A N 1
ATOM 2124 C CA . LYS A 1 254 ? 1.341 -5.681 30.705 1.00 67.69 254 LYS A CA 1
ATOM 2125 C C . LYS A 1 254 ? 1.608 -5.006 29.355 1.00 67.69 254 LYS A C 1
ATOM 2127 O O . LYS A 1 254 ? 2.415 -4.080 29.314 1.00 67.69 254 LYS A O 1
ATOM 2132 N N . ASP A 1 255 ? 0.977 -5.434 28.258 1.00 84.00 255 ASP A N 1
ATOM 2133 C CA . ASP A 1 255 ? 1.160 -4.779 26.949 1.00 84.00 255 ASP A CA 1
ATOM 2134 C C . ASP A 1 255 ? 0.181 -3.606 26.783 1.00 84.00 255 ASP A C 1
ATOM 2136 O O . ASP A 1 255 ? -0.794 -3.649 26.029 1.00 84.00 255 ASP A O 1
ATOM 2140 N N . TYR A 1 256 ? 0.436 -2.544 27.552 1.00 84.94 256 TYR A N 1
ATOM 2141 C CA . TYR A 1 256 ? -0.448 -1.382 27.626 1.00 84.94 256 TYR A CA 1
ATOM 2142 C C . TYR A 1 256 ? -0.589 -0.635 26.292 1.00 84.94 256 TYR A C 1
ATOM 2144 O O . TYR A 1 256 ? -1.635 -0.041 26.040 1.00 84.94 256 TYR A O 1
ATOM 2152 N N . PHE A 1 257 ? 0.423 -0.678 25.419 1.00 85.19 257 PHE A N 1
ATOM 2153 C CA . PHE A 1 257 ? 0.371 -0.022 24.109 1.00 85.19 257 PHE A CA 1
ATOM 2154 C C . PHE A 1 257 ? -0.585 -0.735 23.153 1.00 85.19 257 PHE A C 1
ATOM 2156 O O . PHE A 1 257 ? -1.394 -0.080 22.492 1.00 85.19 257 PHE A O 1
ATOM 2163 N N . LYS A 1 258 ? -0.544 -2.074 23.095 1.00 86.44 258 LYS A N 1
ATOM 2164 C CA . LYS A 1 258 ? -1.520 -2.823 22.293 1.00 86.44 258 LYS A CA 1
ATOM 2165 C C . LYS A 1 258 ? -2.929 -2.713 22.863 1.00 86.44 258 LYS A C 1
ATOM 2167 O O . LYS A 1 258 ? -3.872 -2.532 22.095 1.00 86.44 258 LYS A O 1
ATOM 2172 N N . GLN A 1 259 ? -3.069 -2.772 24.190 1.00 88.31 259 GLN A N 1
ATOM 2173 C CA . GLN A 1 259 ? -4.364 -2.605 24.856 1.00 88.31 259 GLN A CA 1
ATOM 2174 C C . GLN A 1 259 ? -4.993 -1.246 24.524 1.00 88.31 259 GLN A C 1
ATOM 2176 O O . GLN A 1 259 ? -6.158 -1.186 24.136 1.00 88.31 259 GLN A O 1
ATOM 2181 N N . GLU A 1 260 ? -4.213 -0.166 24.621 1.00 90.06 260 GLU A N 1
ATOM 2182 C CA . GLU A 1 260 ? -4.648 1.181 24.248 1.00 90.06 260 GLU A CA 1
ATOM 2183 C C . GLU A 1 260 ? -5.083 1.243 22.781 1.00 90.06 260 GLU A C 1
ATOM 2185 O O . GLU A 1 260 ? -6.189 1.702 22.496 1.00 90.06 260 GLU A O 1
ATOM 2190 N N . ARG A 1 261 ? -4.263 0.722 21.857 1.00 91.06 261 ARG A N 1
ATOM 2191 C CA . ARG A 1 261 ? -4.584 0.707 20.422 1.00 91.06 261 ARG A CA 1
ATOM 2192 C C . ARG A 1 261 ? -5.913 0.007 20.135 1.00 91.06 261 ARG A C 1
ATOM 2194 O O . ARG A 1 261 ? -6.741 0.544 19.405 1.00 91.06 261 ARG A O 1
ATOM 2201 N N . PHE A 1 262 ? -6.136 -1.179 20.701 1.00 91.25 262 PHE A N 1
ATOM 2202 C CA . PHE A 1 262 ? -7.374 -1.928 20.466 1.00 91.25 262 PHE A CA 1
ATOM 2203 C C . PHE A 1 262 ? -8.593 -1.251 21.076 1.00 91.25 262 PHE A C 1
ATOM 2205 O O . PHE A 1 262 ? -9.642 -1.211 20.434 1.00 91.25 262 PHE A O 1
ATOM 2212 N N . LEU A 1 263 ? -8.463 -0.670 22.270 1.00 93.81 263 LEU A N 1
ATOM 2213 C CA . LEU A 1 263 ? -9.552 0.093 22.870 1.00 93.81 263 LEU A CA 1
ATOM 2214 C C . LEU A 1 263 ? -9.909 1.323 22.031 1.00 93.81 263 LEU A C 1
ATOM 2216 O O . LEU A 1 263 ? -11.094 1.548 21.804 1.00 93.81 263 LEU A O 1
ATOM 2220 N N . ILE A 1 264 ? -8.924 2.077 21.528 1.00 93.38 264 ILE A N 1
ATOM 2221 C CA . ILE A 1 264 ? -9.167 3.221 20.633 1.00 93.38 264 ILE A CA 1
ATOM 2222 C C . ILE A 1 264 ? -9.921 2.765 19.381 1.00 93.38 264 ILE A C 1
ATOM 2224 O O . ILE A 1 264 ? -10.988 3.299 19.079 1.00 93.38 264 ILE A O 1
ATOM 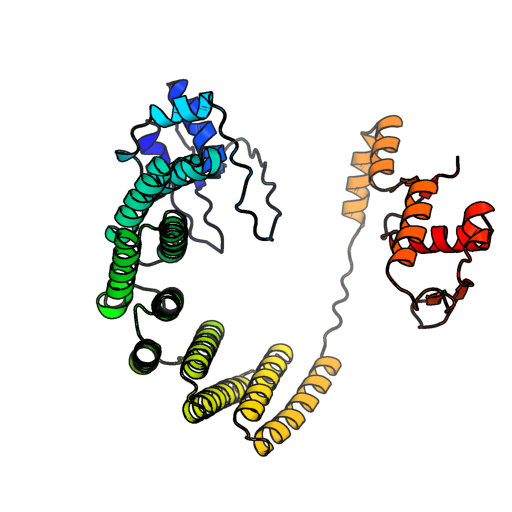2228 N N . ASN A 1 265 ? -9.430 1.723 18.705 1.00 91.50 265 ASN A N 1
ATOM 2229 C CA . ASN A 1 265 ? -10.068 1.220 17.491 1.00 91.50 265 ASN A CA 1
ATOM 2230 C C . ASN A 1 265 ? -11.504 0.720 17.742 1.00 91.50 265 ASN A C 1
ATOM 2232 O O . ASN A 1 265 ? -12.400 0.978 16.934 1.00 91.50 265 ASN A O 1
ATOM 2236 N N . ALA A 1 266 ? -11.749 0.039 18.868 1.00 93.75 266 ALA A N 1
ATOM 2237 C CA . ALA A 1 266 ? -13.085 -0.411 19.252 1.00 93.75 266 ALA A CA 1
ATOM 2238 C C . ALA A 1 266 ? -14.023 0.766 19.578 1.00 93.75 266 ALA A C 1
ATOM 2240 O O . ALA A 1 266 ? -15.171 0.776 19.136 1.00 93.75 266 ALA A O 1
ATOM 2241 N N . ILE A 1 267 ? -13.546 1.778 20.314 1.00 93.88 267 ILE A N 1
ATOM 2242 C CA . ILE A 1 267 ? -14.315 2.988 20.655 1.00 93.88 267 ILE A CA 1
ATOM 2243 C C . ILE A 1 267 ? -14.720 3.745 19.390 1.00 93.88 267 ILE A C 1
ATOM 2245 O O . ILE A 1 267 ? -15.890 4.115 19.249 1.00 93.88 267 ILE A O 1
ATOM 2249 N N . ASP A 1 268 ? -13.778 3.966 18.475 1.00 93.88 268 ASP A N 1
ATOM 2250 C CA . ASP A 1 268 ? -14.034 4.668 17.218 1.00 93.88 268 ASP A CA 1
ATOM 2251 C C . ASP A 1 268 ? -15.092 3.938 16.388 1.00 93.88 268 ASP A C 1
ATOM 2253 O O . ASP A 1 268 ? -16.038 4.557 15.894 1.00 93.88 268 ASP A O 1
ATOM 2257 N N . SER A 1 269 ? -14.977 2.613 16.295 1.00 93.56 269 SER A N 1
ATOM 2258 C CA . SER A 1 269 ? -15.899 1.774 15.525 1.00 93.56 269 SER A CA 1
ATOM 2259 C C . SER A 1 269 ? -17.298 1.731 16.161 1.00 93.56 269 SER A C 1
ATOM 2261 O O . SER A 1 269 ? -18.295 1.983 15.480 1.00 93.56 269 SER A O 1
ATOM 2263 N N . TYR A 1 270 ? -17.406 1.568 17.490 1.00 96.44 270 TYR A N 1
ATOM 2264 C CA . TYR A 1 270 ? -18.695 1.659 18.197 1.00 96.44 270 TYR A CA 1
ATOM 2265 C C . TYR A 1 270 ? -19.346 3.042 18.073 1.00 96.44 270 TYR A C 1
ATOM 2267 O O . TYR A 1 270 ? -20.572 3.150 17.993 1.00 96.44 270 TYR A O 1
ATOM 2275 N N . THR A 1 271 ? -18.545 4.109 18.028 1.00 91.06 271 THR A N 1
ATOM 2276 C CA . THR A 1 271 ? -19.051 5.469 17.804 1.00 91.06 271 THR A CA 1
ATOM 2277 C C . THR A 1 271 ? -19.637 5.595 16.395 1.00 91.06 271 THR A C 1
ATOM 2279 O O . THR A 1 271 ? -20.752 6.096 16.233 1.00 91.06 271 THR A O 1
ATOM 2282 N N . ARG A 1 272 ? -18.943 5.075 15.372 1.00 89.06 272 ARG A N 1
ATOM 2283 C CA . ARG A 1 272 ? -19.420 5.072 13.976 1.00 89.06 272 ARG A CA 1
ATOM 2284 C C . ARG A 1 272 ? -20.674 4.221 13.776 1.00 89.06 272 ARG A C 1
ATOM 2286 O O . ARG A 1 272 ? -21.551 4.621 13.016 1.00 89.06 272 ARG A O 1
ATOM 2293 N N . CYS A 1 273 ? -20.817 3.112 14.504 1.00 92.12 273 CYS A N 1
ATOM 2294 C CA . CYS A 1 273 ? -22.023 2.280 14.477 1.00 92.12 273 CYS A CA 1
ATOM 2295 C C . CYS A 1 273 ? -23.156 2.794 15.399 1.00 92.12 273 CYS A C 1
ATOM 2297 O O . CYS A 1 273 ? -24.144 2.091 15.613 1.00 92.12 273 CYS A O 1
ATOM 2299 N N . LYS A 1 274 ? -23.032 4.012 15.955 1.00 90.94 274 LYS A N 1
ATOM 2300 C CA . LYS A 1 274 ? -24.011 4.673 16.845 1.00 90.94 274 LYS A CA 1
ATOM 2301 C C . LYS A 1 274 ? -24.264 3.955 18.182 1.00 90.94 274 LYS A C 1
ATOM 2303 O O . LYS A 1 274 ? -25.278 4.201 18.835 1.00 90.94 274 LYS A O 1
ATOM 2308 N N . ASN A 1 275 ? -23.339 3.114 18.645 1.00 93.12 275 ASN A N 1
ATOM 2309 C CA . ASN A 1 275 ? -23.417 2.461 19.953 1.00 93.12 275 ASN A CA 1
ATOM 2310 C C . ASN A 1 275 ? -22.681 3.273 21.035 1.00 93.12 275 ASN A C 1
ATOM 2312 O O . ASN A 1 275 ? -21.622 2.890 21.540 1.00 93.12 275 ASN A O 1
ATOM 2316 N N . GLN A 1 276 ? -23.267 4.412 21.415 1.00 92.56 276 GLN A N 1
ATOM 2317 C CA . GLN A 1 276 ? -22.641 5.347 22.357 1.00 92.56 276 GLN A CA 1
ATOM 2318 C C . GLN A 1 276 ? -22.436 4.750 23.755 1.00 92.56 276 GLN A C 1
ATOM 2320 O O . GLN A 1 276 ? -21.457 5.068 24.430 1.00 92.56 276 GLN A O 1
ATOM 2325 N N . LYS A 1 277 ? -23.349 3.874 24.193 1.00 95.00 277 LYS A N 1
ATOM 2326 C CA . LYS A 1 277 ? -23.263 3.220 25.503 1.00 95.00 277 LYS A CA 1
ATOM 2327 C C . LYS A 1 277 ? -21.974 2.408 25.607 1.00 95.00 277 LYS A C 1
ATOM 2329 O O . LYS A 1 277 ? -21.185 2.628 26.522 1.00 95.00 277 LYS A O 1
ATOM 2334 N N . LYS A 1 278 ? -21.727 1.541 24.624 1.00 93.75 278 LYS A N 1
ATOM 2335 C CA . LYS A 1 278 ? -20.545 0.680 24.597 1.00 93.75 278 LYS A CA 1
ATOM 2336 C C . LYS A 1 278 ? -19.252 1.476 24.402 1.00 93.75 278 LYS A C 1
ATOM 2338 O O . LYS A 1 278 ? -18.265 1.216 25.086 1.00 93.75 278 LYS A O 1
ATOM 2343 N N . ALA A 1 279 ? -19.277 2.506 23.554 1.00 93.69 279 ALA A N 1
ATOM 2344 C CA . ALA A 1 279 ? -18.144 3.416 23.389 1.00 93.69 279 ALA A CA 1
ATOM 2345 C C . ALA A 1 279 ? -17.761 4.110 24.712 1.00 93.69 279 ALA A C 1
ATOM 2347 O O . ALA A 1 279 ? -16.582 4.194 25.051 1.00 93.69 279 ALA A O 1
ATOM 2348 N N . ASN A 1 280 ? -18.743 4.570 25.496 1.00 93.19 280 ASN A N 1
ATOM 2349 C CA . ASN A 1 280 ? -18.495 5.200 26.795 1.00 93.19 280 ASN A CA 1
ATOM 2350 C C . ASN A 1 280 ? -17.957 4.207 27.843 1.00 93.19 280 ASN A C 1
ATOM 2352 O O . ASN A 1 280 ? -17.051 4.563 28.595 1.00 93.19 280 ASN A O 1
ATOM 2356 N N . GLU A 1 281 ? -18.456 2.967 27.867 1.00 95.06 281 GLU A N 1
ATOM 2357 C CA . GLU A 1 281 ? -17.924 1.899 28.730 1.00 95.06 281 GLU A CA 1
ATOM 2358 C C . GLU A 1 281 ? -16.440 1.619 28.428 1.00 95.06 281 GLU A C 1
ATOM 2360 O O . GLU A 1 281 ? -15.616 1.527 29.340 1.00 95.06 281 GLU A O 1
ATOM 2365 N N . LEU A 1 282 ? -16.064 1.532 27.148 1.00 93.62 282 LEU A N 1
ATOM 2366 C CA . LEU A 1 282 ? -14.671 1.301 26.755 1.00 93.62 282 LEU A CA 1
ATOM 2367 C C . LEU A 1 282 ? -13.764 2.511 27.014 1.00 93.62 282 LEU A C 1
ATOM 2369 O O . LEU A 1 282 ? -12.604 2.317 27.371 1.00 93.62 282 LEU A O 1
ATOM 2373 N N . LYS A 1 283 ? -14.271 3.749 26.923 1.00 93.38 283 LYS A N 1
ATOM 2374 C CA . LYS A 1 283 ? -13.509 4.959 27.301 1.00 93.38 283 LYS A CA 1
ATOM 2375 C C . LYS A 1 283 ? -13.071 4.937 28.766 1.00 93.38 283 LYS A C 1
ATOM 2377 O O . LYS A 1 283 ? -11.954 5.345 29.074 1.00 93.38 283 LYS A O 1
ATOM 2382 N N . GLN A 1 284 ? -13.912 4.422 29.664 1.00 93.38 284 GLN A N 1
ATOM 2383 C CA . GLN A 1 284 ? -13.540 4.255 31.073 1.00 93.38 284 GLN A CA 1
ATOM 2384 C C . GLN A 1 284 ? -12.396 3.244 31.234 1.00 93.38 284 GLN A C 1
ATOM 2386 O O . GLN A 1 284 ? -11.448 3.501 31.974 1.00 93.38 284 GLN A O 1
ATOM 2391 N N . LYS A 1 285 ? -12.436 2.127 30.492 1.00 93.56 285 LYS A N 1
ATOM 2392 C CA . LYS A 1 285 ? -11.340 1.142 30.471 1.00 93.56 285 LYS A CA 1
ATOM 2393 C C . LYS A 1 285 ? -10.049 1.727 29.892 1.00 93.56 285 LYS A C 1
ATOM 2395 O O . LYS A 1 285 ? -8.981 1.502 30.453 1.00 93.56 285 LYS A O 1
ATOM 2400 N N . LEU A 1 286 ? -10.148 2.511 28.816 1.00 94.06 286 LEU A N 1
ATOM 2401 C CA . LEU A 1 286 ? -9.011 3.185 28.182 1.00 94.06 286 LEU A CA 1
ATOM 2402 C C . LEU A 1 286 ? -8.283 4.099 29.171 1.00 94.06 286 LEU A C 1
ATOM 2404 O O . LEU A 1 286 ? -7.058 4.056 29.255 1.00 94.06 286 LEU A O 1
ATOM 2408 N N . MET A 1 287 ? -9.032 4.861 29.968 1.00 92.12 287 MET A N 1
ATOM 2409 C CA . MET A 1 287 ? -8.458 5.737 30.990 1.00 92.12 287 MET A CA 1
ATOM 2410 C C . MET A 1 287 ? -7.633 4.952 32.023 1.00 92.12 287 MET A C 1
ATOM 2412 O O . MET A 1 287 ? -6.521 5.356 32.360 1.00 92.12 287 MET A O 1
ATOM 2416 N N . LEU A 1 288 ? -8.129 3.796 32.483 1.00 91.06 288 LEU A N 1
ATOM 2417 C CA . LEU A 1 288 ? -7.392 2.925 33.408 1.00 91.06 288 LEU A CA 1
ATOM 2418 C C . LEU A 1 288 ? -6.109 2.367 32.773 1.00 91.06 288 LEU A C 1
ATOM 2420 O O . LEU A 1 288 ? -5.057 2.367 33.412 1.00 91.06 288 LEU A O 1
ATOM 2424 N N . VAL A 1 289 ? -6.174 1.934 31.509 1.00 88.94 289 VAL A N 1
ATOM 2425 C CA . VAL A 1 289 ? -5.002 1.460 30.754 1.00 88.94 289 VAL A CA 1
ATOM 2426 C C . VAL A 1 289 ? -3.956 2.566 30.618 1.00 88.94 289 VAL A C 1
ATOM 2428 O O . VAL A 1 289 ? -2.779 2.311 30.849 1.00 88.94 289 VAL A O 1
ATOM 2431 N N . GLN A 1 290 ? -4.360 3.799 30.305 1.00 88.81 290 GLN A N 1
ATOM 2432 C CA . GLN A 1 290 ? -3.445 4.935 30.150 1.00 88.81 290 GLN A CA 1
ATOM 2433 C C . GLN A 1 290 ? -2.751 5.320 31.461 1.00 88.81 290 GLN A C 1
ATOM 2435 O O . GLN A 1 290 ? -1.540 5.545 31.459 1.00 88.81 290 GLN A O 1
ATOM 2440 N N . ILE A 1 291 ? -3.481 5.328 32.581 1.00 87.31 291 ILE A N 1
ATOM 2441 C CA . ILE A 1 291 ? -2.900 5.549 33.915 1.00 87.31 291 ILE A CA 1
ATOM 2442 C C . ILE A 1 291 ? -1.872 4.453 34.228 1.00 87.31 291 ILE A C 1
ATOM 2444 O O . ILE A 1 291 ? -0.735 4.744 34.603 1.00 87.31 291 ILE A O 1
ATOM 2448 N N . ASN A 1 292 ? -2.238 3.187 34.010 1.00 85.94 292 ASN A N 1
ATOM 2449 C CA . ASN A 1 292 ? -1.351 2.054 34.265 1.00 85.94 292 ASN A CA 1
ATOM 2450 C C . ASN A 1 292 ? -0.129 2.038 33.338 1.00 85.94 292 ASN A C 1
ATOM 2452 O O . ASN A 1 292 ? 0.954 1.663 33.782 1.00 85.94 292 ASN A O 1
ATOM 2456 N N . LYS A 1 293 ? -0.276 2.474 32.082 1.00 84.62 293 LYS A N 1
ATOM 2457 C CA . LYS A 1 293 ? 0.820 2.608 31.115 1.00 84.62 293 LYS A CA 1
ATOM 2458 C C . LYS A 1 293 ? 1.899 3.549 31.636 1.00 84.62 293 LYS A C 1
ATOM 2460 O O . LYS A 1 293 ? 3.068 3.188 31.608 1.00 84.62 293 LYS A O 1
ATOM 2465 N N . VAL A 1 294 ? 1.503 4.731 32.114 1.00 82.81 294 VAL A N 1
ATOM 2466 C CA . VAL A 1 294 ? 2.429 5.740 32.652 1.00 82.81 294 VAL A CA 1
ATOM 2467 C C . VAL A 1 294 ? 3.079 5.237 33.940 1.00 82.81 294 VAL A C 1
ATOM 2469 O O . VAL A 1 294 ? 4.299 5.278 34.060 1.00 82.81 294 VAL A O 1
ATOM 2472 N N . ASN A 1 295 ? 2.285 4.689 34.865 1.00 82.88 295 ASN A N 1
ATOM 2473 C CA . ASN A 1 295 ? 2.783 4.218 36.161 1.00 82.88 295 ASN A CA 1
ATOM 2474 C C . ASN A 1 295 ? 3.764 3.039 36.050 1.00 82.88 295 ASN A C 1
ATOM 2476 O O . ASN A 1 295 ? 4.643 2.895 36.894 1.00 82.88 295 ASN A O 1
ATOM 2480 N N . ASN A 1 296 ? 3.616 2.194 35.027 1.00 77.50 296 ASN A N 1
ATOM 2481 C CA . ASN A 1 296 ? 4.444 1.001 34.825 1.00 77.50 296 ASN A CA 1
ATOM 2482 C C . ASN A 1 296 ? 5.472 1.159 33.693 1.00 77.50 296 ASN A C 1
ATOM 2484 O O . ASN A 1 296 ? 6.105 0.176 33.292 1.00 77.50 296 ASN A O 1
ATOM 2488 N N . MET A 1 297 ? 5.641 2.370 33.154 1.00 70.44 297 MET A N 1
ATOM 2489 C CA . MET A 1 297 ? 6.629 2.637 32.116 1.00 70.44 297 MET A CA 1
ATOM 2490 C C . MET A 1 297 ? 8.030 2.513 32.721 1.00 70.44 297 MET A C 1
ATOM 2492 O O . MET A 1 297 ? 8.411 3.279 33.604 1.00 70.44 297 MET A O 1
ATOM 2496 N N . LYS A 1 298 ? 8.814 1.527 32.270 1.00 64.38 298 LYS A N 1
ATOM 2497 C CA . LYS A 1 298 ? 10.207 1.401 32.711 1.00 64.38 298 LYS A CA 1
ATOM 2498 C C . LYS A 1 298 ? 11.011 2.581 32.173 1.00 64.38 298 LYS A C 1
ATOM 2500 O O . LYS A 1 298 ? 11.047 2.794 30.963 1.00 64.38 298 LYS A O 1
ATOM 2505 N N . ILE A 1 299 ? 11.695 3.294 33.063 1.00 63.72 299 ILE A N 1
ATOM 2506 C CA . ILE A 1 299 ? 12.742 4.238 32.675 1.00 63.72 299 ILE A CA 1
ATOM 2507 C C . ILE A 1 299 ? 13.888 3.402 32.102 1.00 63.72 299 ILE A C 1
ATOM 2509 O O . ILE A 1 299 ? 14.517 2.623 32.818 1.00 63.72 299 ILE A O 1
ATOM 2513 N N . ILE A 1 300 ? 14.114 3.513 30.796 1.00 55.12 300 ILE A N 1
ATOM 2514 C CA . ILE A 1 300 ? 15.307 2.964 30.158 1.00 55.12 300 ILE A CA 1
ATOM 2515 C C . ILE A 1 300 ? 16.364 4.060 30.241 1.00 55.12 300 ILE A C 1
ATOM 2517 O O . ILE A 1 300 ? 16.349 5.001 29.449 1.00 55.12 300 ILE A O 1
ATOM 2521 N N . GLU A 1 301 ? 17.265 3.963 31.216 1.00 49.47 301 GLU A N 1
ATOM 2522 C CA . GLU A 1 301 ? 18.487 4.762 31.196 1.00 49.47 301 GLU A CA 1
ATOM 2523 C C . GLU A 1 301 ? 19.374 4.249 30.062 1.00 49.47 301 GLU A C 1
ATOM 2525 O O . GLU A 1 301 ? 19.968 3.174 30.139 1.00 49.47 301 GLU A O 1
ATOM 2530 N N . ILE A 1 302 ? 19.430 5.010 28.971 1.00 48.00 302 ILE A N 1
ATOM 2531 C CA . ILE A 1 302 ? 20.397 4.775 27.904 1.00 48.00 302 ILE A CA 1
ATOM 2532 C C . ILE A 1 302 ? 21.673 5.515 28.305 1.00 48.00 302 ILE A C 1
ATOM 2534 O O . ILE A 1 302 ? 21.792 6.721 28.098 1.00 48.00 302 ILE A O 1
ATOM 2538 N N . SER A 1 303 ? 22.634 4.800 28.887 1.00 52.69 303 SER A N 1
ATOM 2539 C CA . SER A 1 303 ? 23.998 5.304 29.021 1.00 52.69 303 SER A CA 1
ATOM 2540 C C . SER A 1 303 ? 24.731 5.086 27.696 1.00 52.69 303 SER A C 1
ATOM 2542 O O . SER A 1 303 ? 25.035 3.965 27.292 1.00 52.69 303 SER A O 1
ATOM 2544 N N . ILE A 1 304 ? 24.974 6.172 26.966 1.00 54.91 304 ILE A N 1
ATOM 2545 C CA . ILE A 1 304 ? 25.791 6.128 25.752 1.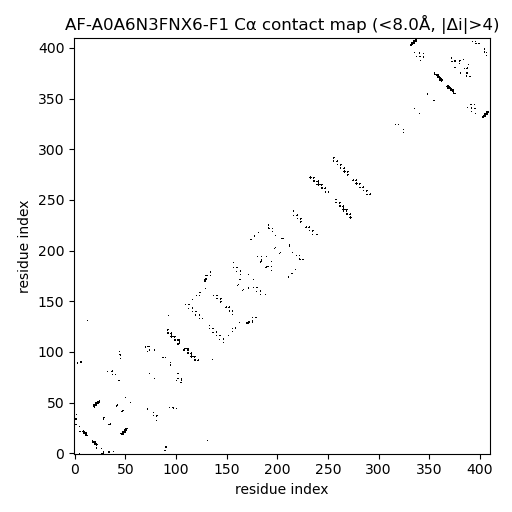00 54.91 304 ILE A CA 1
ATOM 2546 C C . ILE A 1 304 ? 27.249 6.276 26.184 1.00 54.91 304 ILE A C 1
ATOM 2548 O O . ILE A 1 304 ? 27.658 7.351 26.619 1.00 54.91 304 ILE A O 1
ATOM 2552 N N . ASP A 1 305 ? 28.045 5.213 26.050 1.00 59.22 305 ASP A N 1
ATOM 2553 C CA . ASP A 1 305 ? 29.500 5.318 26.180 1.00 59.22 305 ASP A CA 1
ATOM 2554 C C . ASP A 1 305 ? 30.074 6.000 24.929 1.00 59.22 305 ASP A C 1
ATOM 2556 O O . ASP A 1 305 ? 30.421 5.373 23.925 1.00 59.22 305 ASP A O 1
ATOM 2560 N N . SER A 1 306 ? 30.141 7.330 24.975 1.00 60.28 306 SER A N 1
ATOM 2561 C CA . SER A 1 306 ? 30.670 8.152 23.889 1.00 60.28 306 SER A CA 1
ATOM 2562 C C . SER A 1 306 ? 32.186 8.030 23.715 1.00 60.28 306 SER A C 1
ATOM 2564 O O . SER A 1 306 ? 32.723 8.607 22.768 1.00 60.28 306 SER A O 1
ATOM 2566 N N . ASN A 1 307 ? 32.902 7.311 24.591 1.00 71.19 307 ASN A N 1
ATOM 2567 C CA . ASN A 1 307 ? 34.364 7.249 24.541 1.00 71.19 307 ASN A CA 1
ATOM 2568 C C . ASN A 1 307 ? 34.875 6.568 23.273 1.00 71.19 307 ASN A C 1
ATOM 2570 O O . ASN A 1 307 ? 35.878 7.011 22.716 1.00 71.19 307 ASN A O 1
ATOM 2574 N N . ILE A 1 308 ? 34.182 5.534 22.783 1.00 65.44 308 ILE A N 1
ATOM 2575 C CA . ILE A 1 308 ? 34.567 4.840 21.545 1.00 65.44 308 ILE A CA 1
ATOM 2576 C C . ILE A 1 308 ? 34.484 5.814 20.367 1.00 65.44 308 ILE A C 1
ATOM 2578 O O . ILE A 1 308 ? 35.486 6.040 19.692 1.00 65.44 308 ILE A O 1
ATOM 2582 N N . SER A 1 309 ? 33.334 6.469 20.186 1.00 63.56 309 SER A N 1
ATOM 2583 C CA . SER A 1 309 ? 33.121 7.452 19.118 1.00 63.56 309 SER A CA 1
ATOM 2584 C C . SER A 1 309 ? 34.085 8.638 19.220 1.00 63.56 309 SER A C 1
ATOM 2586 O O . SER A 1 309 ? 34.654 9.055 18.215 1.00 63.56 309 SER A O 1
ATOM 2588 N N . LEU A 1 310 ? 34.330 9.153 20.431 1.00 69.56 310 LEU A N 1
ATOM 2589 C CA . LEU A 1 310 ? 35.288 10.238 20.671 1.00 69.56 310 LEU A CA 1
ATOM 2590 C C . LEU A 1 310 ? 36.721 9.831 20.324 1.00 69.56 310 LEU A C 1
ATOM 2592 O O . LEU A 1 310 ? 37.458 10.634 19.753 1.00 69.56 310 LEU A O 1
ATOM 2596 N N . ASN A 1 311 ? 37.128 8.605 20.649 1.00 75.88 311 ASN A N 1
ATOM 2597 C CA . ASN A 1 311 ? 38.460 8.108 20.320 1.00 75.88 311 ASN A CA 1
ATOM 2598 C C . ASN A 1 311 ? 38.619 7.898 18.811 1.00 75.88 311 ASN A C 1
ATOM 2600 O O . ASN A 1 311 ? 39.649 8.284 18.264 1.00 75.88 311 ASN A O 1
ATOM 2604 N N . THR A 1 312 ? 37.596 7.383 18.122 1.00 69.00 312 THR A N 1
ATOM 2605 C CA . THR A 1 312 ? 37.603 7.271 16.655 1.00 69.00 312 THR A CA 1
ATOM 2606 C C . THR A 1 312 ? 37.700 8.646 15.992 1.00 69.00 312 THR A C 1
ATOM 2608 O O . THR A 1 312 ? 38.568 8.850 15.149 1.00 69.00 312 THR A O 1
ATOM 2611 N N . ILE A 1 313 ? 36.902 9.624 16.438 1.00 69.00 313 ILE A N 1
ATOM 2612 C CA . ILE A 1 313 ? 36.959 11.003 15.925 1.00 69.00 313 ILE A CA 1
ATOM 2613 C C . ILE A 1 313 ? 38.340 11.624 16.174 1.00 69.00 313 ILE A C 1
ATOM 2615 O O . ILE A 1 313 ? 38.897 12.250 15.277 1.00 69.00 313 ILE A O 1
ATOM 2619 N N . LYS A 1 314 ? 38.926 11.439 17.366 1.00 76.00 314 LYS A N 1
ATOM 2620 C CA . LYS A 1 314 ? 40.277 11.938 17.679 1.00 76.00 314 LYS A CA 1
ATOM 2621 C C . LYS A 1 314 ? 41.337 11.342 16.755 1.00 76.00 314 LYS A C 1
ATOM 2623 O O . LYS A 1 314 ? 42.189 12.081 16.270 1.00 76.00 314 LYS A O 1
ATOM 2628 N N . GLU A 1 315 ? 41.301 10.033 16.523 1.00 76.69 315 GLU A N 1
ATOM 2629 C CA . GLU A 1 315 ? 42.252 9.363 15.631 1.00 76.69 315 GLU A CA 1
ATOM 2630 C C . GLU A 1 315 ? 42.069 9.773 14.168 1.00 76.69 315 GLU A C 1
ATOM 2632 O O . GLU A 1 315 ? 43.054 9.920 13.449 1.00 76.69 315 GLU A O 1
ATOM 2637 N N . ASP A 1 316 ? 40.838 10.020 13.723 1.00 69.12 316 ASP A N 1
ATOM 2638 C CA . ASP A 1 316 ? 40.583 10.490 12.362 1.00 69.12 316 ASP A CA 1
ATOM 2639 C C . ASP A 1 316 ? 40.976 11.960 12.171 1.00 69.12 316 ASP A C 1
ATOM 2641 O O . ASP A 1 316 ? 41.588 12.290 11.157 1.00 69.12 316 ASP A O 1
ATOM 2645 N N . LEU A 1 317 ? 40.749 12.828 13.164 1.00 72.69 317 LEU A N 1
ATOM 2646 C CA . LEU A 1 317 ? 41.204 14.224 13.129 1.00 72.69 317 LEU A CA 1
ATOM 2647 C C . LEU A 1 317 ? 42.735 14.344 13.133 1.00 72.69 317 LEU A C 1
ATOM 2649 O O . LEU A 1 317 ? 43.268 15.215 12.453 1.00 72.69 317 LEU A O 1
ATOM 2653 N N . LYS A 1 318 ? 43.458 13.462 13.841 1.00 79.19 318 LYS A N 1
ATOM 2654 C CA . LYS A 1 318 ? 44.936 13.430 13.824 1.00 79.19 318 LYS A CA 1
ATOM 2655 C C . LYS A 1 318 ? 45.526 13.158 12.436 1.00 79.19 318 LYS A C 1
ATOM 2657 O O . LYS A 1 318 ? 46.676 13.514 12.197 1.00 79.19 318 LYS A O 1
ATOM 2662 N N . LYS A 1 319 ? 44.777 12.496 11.546 1.00 78.44 319 LYS A N 1
ATOM 2663 C CA . LYS A 1 319 ? 45.220 12.165 10.180 1.00 78.44 319 LYS A CA 1
ATOM 2664 C C . LYS A 1 319 ? 45.052 13.330 9.204 1.00 78.44 319 LYS A C 1
ATOM 2666 O O . LYS A 1 319 ? 45.571 13.249 8.095 1.00 78.44 319 LYS A O 1
ATOM 2671 N N . LEU A 1 320 ? 44.319 14.371 9.596 1.00 77.50 320 LEU A N 1
ATOM 2672 C CA . LEU A 1 320 ? 44.022 15.526 8.758 1.00 77.50 320 LEU A CA 1
ATOM 2673 C C . LEU A 1 320 ? 45.030 16.650 9.008 1.00 77.50 320 LEU A C 1
ATOM 2675 O O . LEU A 1 320 ? 45.473 16.880 10.134 1.00 77.50 320 LEU A O 1
ATOM 2679 N N . ASN A 1 321 ? 45.370 17.390 7.957 1.00 80.56 321 ASN A N 1
ATOM 2680 C CA . ASN A 1 321 ? 46.146 18.620 8.092 1.00 80.56 321 ASN A CA 1
ATOM 2681 C C . ASN A 1 321 ? 45.252 19.806 8.515 1.00 80.56 321 ASN A C 1
ATOM 2683 O O . ASN A 1 321 ? 44.026 19.735 8.475 1.00 80.56 321 ASN A O 1
ATOM 2687 N N . PHE A 1 322 ? 45.860 20.929 8.914 1.00 73.06 322 PHE A N 1
ATOM 2688 C CA . PHE A 1 322 ? 45.131 22.099 9.427 1.00 73.06 322 PHE A CA 1
ATOM 2689 C C . PHE A 1 322 ? 44.036 22.614 8.475 1.00 73.06 322 PHE A C 1
ATOM 2691 O O . PHE A 1 322 ? 42.947 22.971 8.919 1.00 73.06 322 PHE A O 1
ATOM 2698 N N . ILE A 1 323 ? 44.293 22.606 7.164 1.00 74.50 323 ILE A N 1
ATOM 2699 C CA . ILE A 1 323 ? 43.332 23.062 6.150 1.00 74.50 323 ILE A CA 1
ATOM 2700 C C . ILE A 1 323 ? 42.160 22.079 6.046 1.00 74.50 323 ILE A C 1
ATOM 2702 O O . ILE A 1 323 ? 41.005 22.494 5.992 1.00 74.50 323 ILE A O 1
ATOM 2706 N N . GLU A 1 324 ? 42.435 20.778 6.068 1.00 69.88 324 GLU A N 1
ATOM 2707 C CA . GLU A 1 324 ? 41.410 19.731 6.054 1.00 69.88 324 GLU A CA 1
ATOM 2708 C C . GLU A 1 324 ? 40.555 19.744 7.321 1.00 69.88 324 GLU A C 1
ATOM 2710 O O . GLU A 1 324 ? 39.345 19.560 7.230 1.00 69.88 324 GLU A O 1
ATOM 2715 N N . ILE A 1 325 ? 41.148 20.026 8.485 1.00 73.19 325 ILE A N 1
ATOM 2716 C CA . ILE A 1 325 ? 40.414 20.208 9.745 1.00 73.19 325 ILE A CA 1
ATOM 2717 C C . ILE A 1 325 ? 39.483 21.418 9.645 1.00 73.19 325 ILE A C 1
ATOM 2719 O O . ILE A 1 325 ? 38.324 21.321 10.054 1.00 73.19 325 ILE A O 1
ATOM 2723 N N . ILE A 1 326 ? 39.943 22.533 9.063 1.00 68.56 326 ILE A N 1
ATOM 2724 C CA . ILE A 1 326 ? 39.089 23.697 8.794 1.00 68.56 326 ILE A CA 1
ATOM 2725 C C . ILE A 1 326 ? 37.928 23.294 7.880 1.00 68.56 326 ILE A C 1
ATOM 2727 O O . ILE A 1 326 ? 36.779 23.495 8.256 1.00 68.56 326 ILE A O 1
ATOM 2731 N N . PHE A 1 327 ? 38.181 22.658 6.733 1.00 65.38 327 PHE A N 1
ATOM 2732 C CA . PHE A 1 327 ? 37.112 22.224 5.823 1.00 65.38 327 PHE A CA 1
ATOM 2733 C C . PHE A 1 327 ? 36.150 21.216 6.455 1.00 65.38 327 PHE A C 1
ATOM 2735 O O . PHE A 1 327 ? 34.945 21.289 6.222 1.00 65.38 327 PHE A O 1
ATOM 2742 N N . TYR A 1 328 ? 36.660 20.286 7.259 1.00 64.69 328 TYR A N 1
ATOM 2743 C CA . TYR A 1 328 ? 35.841 19.325 7.986 1.00 64.69 328 TYR A CA 1
ATOM 2744 C C . TYR A 1 328 ? 34.952 20.030 9.016 1.00 64.69 328 TYR A C 1
ATOM 2746 O O . TYR A 1 328 ? 33.766 19.736 9.091 1.00 64.69 328 TYR A O 1
ATOM 2754 N N . SER A 1 329 ? 35.485 21.021 9.735 1.00 62.28 329 SER A N 1
ATOM 2755 C CA . SER A 1 329 ? 34.733 21.833 10.705 1.00 62.28 329 SER A CA 1
ATOM 2756 C C . SER A 1 329 ? 33.678 22.711 10.022 1.00 62.28 329 SER A C 1
ATOM 2758 O O . SER A 1 329 ? 32.550 22.812 10.497 1.00 62.28 329 SER A O 1
ATOM 2760 N N . LEU A 1 330 ? 34.005 23.277 8.854 1.00 59.44 330 LEU A N 1
ATOM 2761 C CA . LEU A 1 330 ? 33.085 24.071 8.034 1.00 59.44 330 LEU A CA 1
ATOM 2762 C C . LEU A 1 330 ? 31.885 23.257 7.523 1.00 59.44 330 LEU A C 1
ATOM 2764 O O . LEU A 1 330 ? 30.838 23.839 7.269 1.00 59.44 330 LEU A O 1
ATOM 2768 N N . LYS A 1 331 ? 31.983 21.922 7.407 1.00 57.91 331 LYS A N 1
ATOM 2769 C CA . LYS A 1 331 ? 30.827 21.071 7.051 1.00 57.91 331 LYS A CA 1
ATOM 2770 C C . LYS A 1 331 ? 29.744 21.040 8.130 1.00 57.91 331 LYS A C 1
ATOM 2772 O O . LYS A 1 331 ? 28.600 20.729 7.812 1.00 57.91 331 LYS A O 1
ATOM 2777 N N . PHE A 1 332 ? 30.097 21.341 9.378 1.00 54.91 332 PHE A N 1
ATOM 2778 C CA . PHE A 1 332 ? 29.155 21.370 10.497 1.00 54.91 332 PHE A CA 1
ATOM 2779 C C . PHE A 1 332 ? 28.643 22.782 10.796 1.00 54.91 332 PHE A C 1
ATOM 2781 O O . PHE A 1 332 ? 27.614 22.920 11.444 1.00 54.91 332 PHE A O 1
ATOM 2788 N N . ILE A 1 333 ? 29.306 23.822 10.283 1.00 55.91 333 ILE A N 1
ATOM 2789 C CA . ILE A 1 333 ? 28.916 25.217 10.491 1.00 55.91 333 ILE A CA 1
ATOM 2790 C C . ILE A 1 333 ? 28.196 25.726 9.241 1.00 55.91 333 ILE A C 1
ATOM 2792 O O . ILE A 1 333 ? 28.812 25.947 8.198 1.00 55.91 333 ILE A O 1
ATOM 2796 N N . LYS A 1 334 ? 26.885 25.968 9.340 1.00 56.59 334 LYS A N 1
ATOM 2797 C CA . LYS A 1 334 ? 26.154 26.677 8.280 1.00 56.59 334 LYS A CA 1
ATOM 2798 C C . LYS A 1 334 ? 26.474 28.172 8.375 1.00 56.59 334 LYS A C 1
ATOM 2800 O O . LYS A 1 334 ? 26.186 28.809 9.389 1.00 56.59 334 LYS A O 1
ATOM 2805 N N . TYR A 1 335 ? 27.056 28.726 7.314 1.00 59.75 335 TYR A N 1
ATOM 2806 C CA . TYR A 1 335 ? 27.181 30.172 7.140 1.00 59.75 335 TYR A CA 1
ATOM 2807 C C . TYR A 1 335 ? 25.949 30.686 6.412 1.00 59.75 335 TYR A C 1
ATOM 2809 O O . TYR A 1 335 ? 25.705 30.312 5.265 1.00 59.75 335 TYR A O 1
ATOM 2817 N N . LEU A 1 336 ? 25.185 31.542 7.082 1.00 61.81 336 LEU A N 1
ATOM 2818 C CA . LEU A 1 336 ? 24.071 32.251 6.469 1.00 61.81 336 LEU A CA 1
ATOM 2819 C C . LEU A 1 336 ? 24.485 33.703 6.234 1.00 61.81 336 LEU A C 1
ATOM 2821 O O . LEU A 1 336 ? 25.011 34.372 7.128 1.00 61.81 336 LEU A O 1
ATOM 2825 N N . ASP A 1 337 ? 24.283 34.162 5.004 1.00 69.75 337 ASP A N 1
ATOM 2826 C CA . ASP A 1 337 ? 24.508 35.551 4.623 1.00 69.75 337 ASP A CA 1
ATOM 2827 C C . ASP A 1 337 ? 23.389 36.425 5.203 1.00 69.75 337 ASP A C 1
ATOM 2829 O O . ASP A 1 337 ? 22.205 36.089 5.070 1.00 69.75 337 ASP A O 1
ATOM 2833 N N . PHE A 1 338 ? 23.760 37.531 5.853 1.00 76.31 338 PHE A N 1
ATOM 2834 C CA . PHE A 1 338 ? 22.804 38.457 6.453 1.00 76.31 338 PHE A CA 1
ATOM 2835 C C . PHE A 1 338 ? 21.768 38.951 5.441 1.00 76.31 338 PHE A C 1
ATOM 2837 O O . PHE A 1 338 ? 20.586 39.001 5.776 1.00 76.31 338 PHE A O 1
ATOM 2844 N N . ASP A 1 339 ? 22.166 39.250 4.203 1.00 76.81 339 ASP A N 1
ATOM 2845 C CA . ASP A 1 339 ? 21.246 39.774 3.190 1.00 76.81 339 ASP A CA 1
ATOM 2846 C C . ASP A 1 339 ? 20.261 38.705 2.702 1.00 76.81 339 ASP A C 1
ATOM 2848 O O . ASP A 1 339 ? 19.089 38.997 2.446 1.00 76.81 339 ASP A O 1
ATOM 2852 N N . ILE A 1 340 ? 20.697 37.442 2.646 1.00 75.31 340 ILE A N 1
ATOM 2853 C CA . ILE A 1 340 ? 19.819 36.310 2.318 1.00 75.31 340 ILE A CA 1
ATOM 2854 C C . ILE A 1 340 ? 18.765 36.137 3.414 1.00 75.31 340 ILE A C 1
ATOM 2856 O O . ILE A 1 340 ? 17.574 36.054 3.112 1.00 75.31 340 ILE A O 1
ATOM 2860 N N . VAL A 1 341 ? 19.174 36.132 4.686 1.00 75.38 341 VAL A N 1
ATOM 2861 C CA . VAL A 1 341 ? 18.231 35.976 5.806 1.00 75.38 341 VAL A CA 1
ATOM 2862 C C . VAL A 1 341 ? 17.325 37.201 5.935 1.00 75.38 341 VAL A C 1
ATOM 2864 O O . VAL A 1 341 ? 16.127 37.052 6.154 1.00 75.38 341 VAL A O 1
ATOM 2867 N N . LYS A 1 342 ? 17.846 38.414 5.717 1.00 79.94 342 LYS A N 1
ATOM 2868 C CA . LYS A 1 342 ? 17.054 39.652 5.673 1.00 79.94 342 LYS A CA 1
ATOM 2869 C C . LYS A 1 342 ? 15.941 39.573 4.623 1.00 79.94 342 LYS A C 1
ATOM 2871 O O . LYS A 1 342 ? 14.811 39.972 4.912 1.00 79.94 342 LYS A O 1
ATOM 2876 N N . ASN A 1 343 ? 16.231 39.034 3.437 1.00 79.75 343 ASN A N 1
ATOM 2877 C CA . ASN A 1 343 ? 15.219 38.809 2.403 1.00 79.75 343 ASN A CA 1
ATOM 2878 C C . ASN A 1 343 ? 14.200 37.742 2.821 1.00 79.75 343 ASN A C 1
ATOM 2880 O O . ASN A 1 343 ? 13.008 37.967 2.662 1.00 79.75 343 ASN A O 1
ATOM 2884 N N . MET A 1 344 ? 14.627 36.651 3.463 1.00 74.12 344 MET A N 1
ATOM 2885 C CA . MET A 1 344 ? 13.696 35.652 4.009 1.00 74.12 344 MET A CA 1
ATOM 2886 C C . MET A 1 344 ? 12.759 36.240 5.074 1.00 74.12 344 MET A C 1
ATOM 2888 O O . MET A 1 344 ? 11.559 35.978 5.041 1.00 74.12 344 MET A O 1
ATOM 2892 N N . VAL A 1 345 ? 13.269 37.077 5.988 1.00 74.44 345 VAL A N 1
ATOM 2893 C CA . VAL A 1 345 ? 12.437 37.799 6.971 1.00 74.44 345 VAL A CA 1
ATOM 2894 C C . VAL A 1 345 ? 11.411 38.682 6.251 1.00 74.44 345 VAL A C 1
ATOM 2896 O O . VAL A 1 345 ? 10.253 38.743 6.661 1.00 74.44 345 VAL A O 1
ATOM 2899 N N . LYS A 1 346 ? 11.813 39.356 5.166 1.00 75.19 346 LYS A N 1
ATOM 2900 C CA . LYS A 1 346 ? 10.929 40.198 4.345 1.00 75.19 346 LYS A CA 1
ATOM 2901 C C . LYS A 1 346 ? 9.864 39.381 3.596 1.00 75.19 346 LYS A C 1
ATOM 2903 O O . LYS A 1 346 ? 8.708 39.796 3.550 1.00 75.19 346 LYS A O 1
ATOM 2908 N N . ASP A 1 347 ? 10.224 38.221 3.059 1.00 72.00 347 ASP A N 1
ATOM 2909 C CA . ASP A 1 347 ? 9.319 37.341 2.310 1.00 72.00 347 ASP A CA 1
ATOM 2910 C C . ASP A 1 347 ? 8.319 36.624 3.226 1.00 72.00 347 ASP A C 1
ATOM 2912 O O . ASP A 1 347 ? 7.145 36.482 2.890 1.00 72.00 347 ASP A O 1
ATOM 2916 N N . CYS A 1 348 ? 8.730 36.237 4.437 1.00 65.81 348 CYS A N 1
ATOM 2917 C CA . CYS A 1 348 ? 7.794 35.726 5.437 1.00 65.81 348 CYS A CA 1
ATOM 2918 C C . CYS A 1 348 ? 6.732 36.774 5.806 1.00 65.81 348 CYS A C 1
ATOM 2920 O O . CYS A 1 348 ? 5.573 36.412 6.011 1.00 65.81 348 CYS A O 1
ATOM 2922 N N . LYS A 1 349 ? 7.088 38.065 5.823 1.00 61.59 349 LYS A N 1
ATOM 2923 C CA . LYS A 1 349 ? 6.135 39.158 6.064 1.00 61.59 349 LYS A CA 1
ATOM 2924 C C . LYS A 1 349 ? 5.148 39.393 4.925 1.00 61.59 349 LYS A C 1
ATOM 2926 O O . LYS A 1 349 ? 3.970 39.613 5.183 1.00 61.59 349 LYS A O 1
ATOM 2931 N N . SER A 1 350 ? 5.586 39.311 3.668 1.00 54.53 350 SER A N 1
ATOM 2932 C CA . SER A 1 350 ? 4.710 39.575 2.513 1.00 54.53 350 SER A CA 1
ATOM 2933 C C . SER A 1 350 ? 3.573 38.551 2.352 1.00 54.53 350 SER A C 1
ATOM 2935 O O . SER A 1 350 ? 2.632 38.790 1.596 1.00 54.53 350 SER A O 1
ATOM 2937 N N . SER A 1 351 ? 3.624 37.439 3.095 1.00 50.50 351 SER A N 1
ATOM 2938 C CA . SER A 1 351 ? 2.654 36.344 3.034 1.00 50.50 351 SER A CA 1
ATOM 2939 C C . SER A 1 351 ? 1.427 36.474 3.960 1.00 50.50 351 SER A C 1
ATOM 2941 O O . SER A 1 351 ? 0.494 35.683 3.812 1.00 50.50 351 SER A O 1
ATOM 2943 N N . GLY A 1 352 ? 1.350 37.458 4.875 1.00 49.34 352 GLY A N 1
ATOM 2944 C CA . GLY A 1 352 ? 0.223 37.543 5.822 1.00 49.34 352 GLY A CA 1
ATOM 2945 C C . GLY A 1 352 ? -0.051 38.921 6.441 1.00 49.34 352 GLY A C 1
ATOM 2946 O O . GLY A 1 352 ? 0.749 39.449 7.199 1.00 49.34 352 GLY A O 1
ATOM 2947 N N . PHE A 1 353 ? -1.258 39.456 6.218 1.00 48.38 353 PHE A N 1
ATOM 2948 C CA . PHE A 1 353 ? -1.706 40.793 6.661 1.00 48.38 353 PHE A CA 1
ATOM 2949 C C . PHE A 1 353 ? -1.803 40.996 8.196 1.00 48.38 353 PHE A C 1
ATOM 2951 O O . PHE A 1 353 ? -1.997 42.120 8.646 1.00 48.38 353 PHE A O 1
ATOM 2958 N N . ILE A 1 354 ? -1.724 39.928 9.006 1.00 54.19 354 ILE A N 1
ATOM 2959 C CA . ILE A 1 354 ? -1.986 39.959 10.467 1.00 54.19 354 ILE A CA 1
ATOM 2960 C C . ILE A 1 354 ? -0.718 39.705 11.301 1.00 54.19 354 ILE A C 1
ATOM 2962 O O . ILE A 1 354 ? -0.629 40.146 12.445 1.00 54.19 354 ILE A O 1
ATOM 2966 N N . SER A 1 355 ? 0.298 39.032 10.756 1.00 52.53 355 SER A N 1
ATOM 2967 C CA . SER A 1 355 ? 1.546 38.752 11.489 1.00 52.53 355 SER A CA 1
ATOM 2968 C C . SER A 1 355 ? 2.361 40.011 11.803 1.00 52.53 355 SER A C 1
ATOM 2970 O O . SER A 1 355 ? 3.205 39.986 12.692 1.00 52.53 355 SER A O 1
ATOM 2972 N N . ASP A 1 356 ? 2.083 41.118 11.112 1.00 54.41 356 ASP A N 1
ATOM 2973 C CA . ASP A 1 356 ? 2.817 42.382 11.217 1.00 54.41 356 ASP A CA 1
ATOM 2974 C C . ASP A 1 356 ? 2.329 43.321 12.320 1.00 54.41 356 ASP A C 1
ATOM 2976 O O . ASP A 1 356 ? 2.964 44.341 12.580 1.00 54.41 356 ASP A O 1
ATOM 2980 N N . THR A 1 357 ? 1.225 42.999 12.990 1.00 60.00 357 THR A N 1
ATOM 2981 C CA . THR A 1 357 ? 0.669 43.850 14.052 1.00 60.00 357 THR A CA 1
ATOM 2982 C C . THR A 1 357 ? 1.073 43.418 15.456 1.00 60.00 357 THR A C 1
ATOM 2984 O O . THR A 1 357 ? 0.845 44.166 16.405 1.00 60.00 357 THR A O 1
ATOM 2987 N N . PHE A 1 358 ? 1.673 42.234 15.612 1.00 64.38 358 PHE A N 1
ATOM 2988 C CA . PHE A 1 358 ? 1.974 41.658 16.922 1.00 64.38 358 PHE A CA 1
ATOM 2989 C C . PHE A 1 358 ? 3.478 41.470 17.137 1.00 64.38 358 PHE A C 1
ATOM 2991 O O . PHE A 1 358 ? 4.187 41.050 16.220 1.00 64.38 358 PHE A O 1
ATOM 2998 N N . PRO A 1 359 ? 3.989 41.777 18.341 1.00 67.19 359 PRO A N 1
ATOM 2999 C CA . PRO A 1 359 ? 5.381 41.521 18.664 1.00 67.19 359 PRO A CA 1
ATOM 3000 C C . PRO A 1 359 ? 5.667 40.013 18.656 1.00 67.19 359 PRO A C 1
ATOM 3002 O O . PRO A 1 359 ? 4.834 39.203 19.062 1.00 67.19 359 PRO A O 1
ATOM 3005 N N . CYS A 1 360 ? 6.860 39.637 18.200 1.00 68.19 360 CYS A N 1
ATOM 3006 C CA . CYS A 1 360 ? 7.339 38.257 18.255 1.00 68.19 360 CYS A CA 1
ATOM 3007 C C . CYS A 1 360 ? 8.087 38.032 19.568 1.00 68.19 360 CYS A C 1
ATOM 3009 O O . CYS A 1 360 ? 8.861 38.894 19.968 1.00 68.19 360 CYS A O 1
ATOM 3011 N N . SER A 1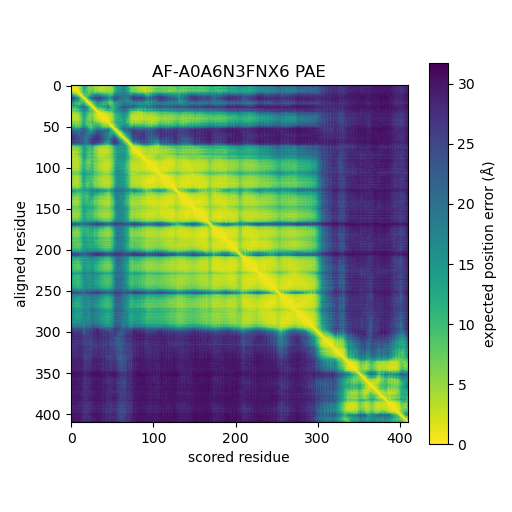 361 ? 7.913 36.881 20.217 1.00 68.81 361 SER A N 1
ATOM 3012 C CA . SER A 1 361 ? 8.679 36.533 21.417 1.00 68.81 361 SER A CA 1
ATOM 3013 C C . SER A 1 361 ? 9.464 35.236 21.267 1.00 68.81 361 SER A C 1
ATOM 3015 O O . SER A 1 361 ? 9.048 34.316 20.557 1.00 68.81 361 SER A O 1
ATOM 3017 N N . ILE A 1 362 ? 10.604 35.166 21.958 1.00 67.81 362 ILE A N 1
ATOM 3018 C CA . ILE A 1 362 ? 11.330 33.914 22.189 1.00 67.81 362 ILE A CA 1
ATOM 3019 C C . ILE A 1 362 ? 10.782 33.296 23.465 1.00 67.81 362 ILE A C 1
ATOM 3021 O O . ILE A 1 362 ? 10.716 33.959 24.498 1.00 67.81 362 ILE A O 1
ATOM 3025 N N . ILE A 1 363 ? 10.388 32.028 23.386 1.00 64.94 363 ILE A N 1
ATOM 3026 C CA . ILE A 1 363 ? 9.856 31.266 24.512 1.00 64.94 363 ILE A CA 1
ATOM 3027 C C . ILE A 1 363 ? 10.867 30.175 24.858 1.00 64.94 363 ILE A C 1
ATOM 3029 O O . ILE A 1 363 ? 11.286 29.426 23.979 1.00 64.94 363 ILE A O 1
ATOM 3033 N N . ASN A 1 364 ? 11.262 30.092 26.128 1.00 67.00 364 ASN A N 1
ATOM 3034 C CA . ASN A 1 364 ? 12.162 29.044 26.605 1.00 67.00 364 ASN A CA 1
ATOM 3035 C C . ASN A 1 364 ? 11.433 27.710 26.852 1.00 67.00 364 ASN A C 1
ATOM 3037 O O . ASN A 1 364 ? 10.205 27.630 26.843 1.00 67.00 364 ASN A O 1
ATOM 3041 N N . ASP A 1 365 ? 12.199 26.672 27.183 1.00 64.62 365 ASP A N 1
ATOM 3042 C CA . ASP A 1 365 ? 11.732 25.302 27.448 1.00 64.62 365 ASP A CA 1
ATOM 3043 C C . ASP A 1 365 ? 10.717 25.202 28.608 1.00 64.62 365 ASP A C 1
ATOM 3045 O O . ASP A 1 365 ? 10.061 24.178 28.789 1.00 64.62 365 ASP A O 1
ATOM 3049 N N . ARG A 1 366 ? 10.584 26.265 29.417 1.00 63.84 366 ARG A N 1
ATOM 3050 C CA . ARG A 1 366 ? 9.621 26.388 30.524 1.00 63.84 366 ARG A CA 1
ATOM 3051 C C . ARG A 1 366 ? 8.377 27.202 30.150 1.00 63.84 366 ARG A C 1
ATOM 3053 O O . ARG A 1 366 ? 7.559 27.484 31.023 1.00 63.84 366 ARG A O 1
ATOM 3060 N N . GLY A 1 367 ? 8.233 27.603 28.888 1.00 58.12 367 GLY A N 1
ATOM 3061 C CA . GLY A 1 367 ? 7.102 28.393 28.404 1.00 58.12 367 GLY A CA 1
ATOM 3062 C C . GLY A 1 367 ? 7.165 29.882 28.760 1.00 58.12 367 GLY A C 1
ATOM 3063 O O . GLY A 1 367 ? 6.149 30.567 28.673 1.00 58.12 367 GLY A O 1
ATOM 3064 N N . GLN A 1 368 ? 8.323 30.402 29.178 1.00 69.81 368 GLN A N 1
ATOM 3065 C CA . GLN A 1 368 ? 8.489 31.808 29.562 1.00 69.81 368 GLN A CA 1
ATOM 3066 C C . GLN A 1 368 ? 9.064 32.625 28.403 1.00 69.81 368 GLN A C 1
ATOM 3068 O O . GLN A 1 368 ? 10.014 32.191 27.754 1.00 69.81 368 GLN A O 1
ATOM 3073 N N . SER A 1 369 ? 8.520 33.825 28.178 1.00 68.81 369 SER A N 1
ATOM 3074 C CA . SER A 1 369 ? 9.060 34.775 27.200 1.00 68.81 369 SER A CA 1
ATOM 3075 C C . SER A 1 369 ? 10.392 35.335 27.700 1.00 68.81 369 SER A C 1
ATOM 3077 O O . SER A 1 369 ? 10.411 35.994 28.738 1.00 68.81 369 SER A O 1
ATOM 3079 N N . THR A 1 370 ? 11.489 35.093 26.984 1.00 69.69 370 THR A N 1
ATOM 3080 C CA . THR A 1 370 ? 12.816 35.636 27.329 1.00 69.69 370 THR A CA 1
ATOM 3081 C C . THR A 1 370 ? 13.064 36.985 26.671 1.00 69.69 370 THR A C 1
ATOM 3083 O O . THR A 1 370 ? 13.600 37.875 27.317 1.00 69.69 370 THR A O 1
ATOM 3086 N N . ASP A 1 371 ? 12.588 37.161 25.436 1.00 73.00 371 ASP A N 1
ATOM 3087 C CA . ASP A 1 371 ? 12.764 38.379 24.644 1.00 73.00 371 ASP A CA 1
ATOM 3088 C C . ASP A 1 371 ? 11.500 38.694 23.845 1.00 73.00 371 ASP A C 1
ATOM 3090 O O . ASP A 1 371 ? 10.776 37.782 23.437 1.00 73.00 371 ASP A O 1
ATOM 3094 N N . ILE A 1 372 ? 11.232 39.984 23.626 1.00 74.81 372 ILE A N 1
ATOM 3095 C CA . ILE A 1 372 ? 10.084 40.484 22.860 1.00 74.81 372 ILE A CA 1
ATOM 3096 C C . ILE A 1 372 ? 10.598 41.456 21.794 1.00 74.81 372 ILE A C 1
ATOM 3098 O O . ILE A 1 372 ? 11.180 42.493 22.109 1.00 74.81 372 ILE A O 1
ATOM 3102 N N . PHE A 1 373 ? 10.346 41.136 20.530 1.00 76.38 373 PHE A N 1
ATOM 3103 C CA . PHE A 1 373 ? 10.711 41.934 19.367 1.00 76.38 373 PHE A CA 1
ATOM 3104 C C . PHE A 1 373 ? 9.501 42.700 18.849 1.00 76.38 373 PHE A C 1
ATOM 3106 O O . PHE A 1 373 ? 8.449 42.114 18.579 1.00 76.38 373 PHE A O 1
ATOM 3113 N N . MET A 1 374 ? 9.655 44.010 18.663 1.00 79.06 374 MET A N 1
ATOM 3114 C CA . MET A 1 374 ? 8.592 44.841 18.101 1.00 79.06 374 MET A CA 1
ATOM 3115 C C . MET A 1 374 ? 8.369 44.490 16.627 1.00 79.06 374 MET A C 1
ATOM 3117 O O . MET A 1 374 ? 9.322 44.096 15.946 1.00 79.06 374 MET A O 1
ATOM 3121 N N . PRO A 1 375 ? 7.146 44.635 16.096 1.00 76.12 375 PRO A N 1
ATOM 3122 C CA . PRO A 1 375 ? 6.906 44.397 14.681 1.00 76.12 375 PRO A CA 1
ATOM 3123 C C . PRO A 1 375 ? 7.798 45.284 13.804 1.00 76.12 375 PRO A C 1
ATOM 3125 O O . PRO A 1 375 ? 7.941 46.474 14.077 1.00 76.12 375 PRO A O 1
ATOM 3128 N N . LEU A 1 376 ? 8.409 44.711 12.760 1.00 72.62 376 LEU A N 1
ATOM 3129 C CA . LEU A 1 376 ? 9.208 45.498 11.810 1.00 72.62 376 LEU A CA 1
ATOM 3130 C C . LEU A 1 376 ? 8.315 46.382 10.941 1.00 72.62 376 LEU A C 1
ATOM 3132 O O . LEU A 1 376 ? 7.402 45.873 10.286 1.00 72.62 376 LEU A O 1
ATOM 3136 N N . MET A 1 377 ? 8.640 47.666 10.884 1.00 71.62 377 MET A N 1
ATOM 3137 C CA . MET A 1 377 ? 8.040 48.645 9.984 1.00 71.62 377 MET A CA 1
ATOM 3138 C C . MET A 1 377 ? 8.841 48.747 8.682 1.00 71.62 377 MET A C 1
ATOM 3140 O O . MET A 1 377 ? 10.015 48.388 8.625 1.00 71.62 377 MET A O 1
ATOM 3144 N N . SER A 1 378 ? 8.244 49.293 7.622 1.00 68.44 378 SER A N 1
ATOM 3145 C CA . SER A 1 378 ? 8.919 49.498 6.327 1.00 68.44 378 SER A CA 1
ATOM 3146 C C . SER A 1 378 ? 10.238 50.275 6.469 1.00 68.44 378 SER A C 1
ATOM 3148 O O . SER A 1 378 ? 11.242 49.919 5.859 1.00 68.44 378 SER A O 1
ATOM 3150 N N . SER A 1 379 ? 10.257 51.273 7.358 1.00 68.94 379 SER A N 1
ATOM 3151 C CA . SER A 1 379 ? 11.427 52.098 7.681 1.00 68.94 379 SER A CA 1
ATOM 3152 C C . SER A 1 379 ? 12.566 51.337 8.374 1.00 68.94 379 SER A C 1
ATOM 3154 O O . SER A 1 379 ? 13.711 51.786 8.335 1.00 68.94 379 SER A O 1
ATOM 3156 N N . ASP A 1 380 ? 12.287 50.193 9.010 1.00 67.44 380 ASP A N 1
ATOM 3157 C CA . ASP A 1 380 ? 13.310 49.364 9.663 1.00 67.44 380 ASP A CA 1
ATOM 3158 C C . ASP A 1 380 ? 14.215 48.663 8.640 1.00 67.44 380 ASP A C 1
ATOM 3160 O O . ASP A 1 380 ? 15.414 48.499 8.880 1.00 67.44 380 ASP A O 1
ATOM 3164 N N . TYR A 1 381 ? 13.657 48.291 7.482 1.00 67.81 381 TYR A N 1
ATOM 3165 C CA . TYR A 1 381 ? 14.376 47.628 6.389 1.00 67.81 381 TYR A CA 1
ATOM 3166 C C . TYR A 1 381 ? 15.337 48.556 5.646 1.00 67.81 381 TYR A C 1
ATOM 3168 O O . TYR A 1 381 ? 16.397 48.104 5.199 1.00 67.81 381 TYR A O 1
ATOM 3176 N N . GLU A 1 382 ? 14.958 49.829 5.521 1.00 68.38 382 GLU A N 1
ATOM 3177 C CA . GLU A 1 382 ? 15.736 50.872 4.846 1.00 68.38 382 GLU A CA 1
ATOM 3178 C C . GLU A 1 382 ? 16.928 51.324 5.697 1.00 68.38 382 GLU A C 1
ATOM 3180 O O . GLU A 1 382 ? 18.014 51.540 5.168 1.00 68.38 382 GLU A O 1
ATOM 3185 N N . ASN A 1 383 ? 16.754 51.378 7.022 1.00 71.75 383 ASN A N 1
ATOM 3186 C CA . ASN A 1 383 ? 17.768 51.885 7.948 1.00 71.75 383 ASN A CA 1
ATOM 3187 C C . ASN A 1 383 ? 18.617 50.797 8.626 1.00 71.75 383 ASN A C 1
ATOM 3189 O O . ASN A 1 383 ? 19.422 51.130 9.493 1.00 71.75 383 ASN A O 1
ATOM 3193 N N . ASN A 1 384 ? 18.435 49.513 8.282 1.00 67.06 384 ASN A N 1
ATOM 3194 C CA . ASN A 1 384 ? 19.054 48.381 8.991 1.00 67.06 384 ASN A CA 1
ATOM 3195 C C . ASN A 1 384 ? 18.931 48.531 10.520 1.00 67.06 384 ASN A C 1
ATOM 3197 O O . ASN A 1 384 ? 19.924 48.495 11.249 1.00 67.06 384 ASN A O 1
ATOM 3201 N N . SER A 1 385 ? 17.707 48.763 11.005 1.00 76.19 385 SER A N 1
ATOM 3202 C CA . SER A 1 385 ? 17.496 49.094 12.415 1.00 76.19 385 SER A CA 1
ATOM 3203 C C . SER A 1 385 ? 17.904 47.944 13.345 1.00 76.19 385 SER A C 1
ATOM 3205 O O . SER A 1 385 ? 17.920 46.770 12.965 1.00 76.19 385 SER A O 1
ATOM 3207 N N . THR A 1 386 ? 18.195 48.262 14.609 1.00 78.00 386 THR A N 1
ATOM 3208 C CA . THR A 1 386 ? 18.467 47.251 15.645 1.00 78.00 386 THR A CA 1
ATOM 3209 C C . THR A 1 386 ? 17.325 46.237 15.754 1.00 78.00 386 THR A C 1
ATOM 3211 O O . THR A 1 386 ? 17.565 45.055 15.978 1.00 78.00 386 THR A O 1
ATOM 3214 N N . ASN A 1 387 ? 16.084 46.679 15.523 1.00 78.69 387 ASN A N 1
ATOM 3215 C CA . ASN A 1 387 ? 14.924 45.799 15.502 1.00 78.69 387 ASN A CA 1
ATOM 3216 C C . ASN A 1 387 ? 15.009 44.794 14.338 1.00 78.69 387 ASN A C 1
ATOM 3218 O O . ASN A 1 387 ? 14.840 43.599 14.561 1.00 78.69 387 ASN A O 1
ATOM 3222 N N . LEU A 1 388 ? 15.366 45.233 13.123 1.00 80.38 388 LEU A N 1
ATOM 3223 C CA . LEU A 1 388 ? 15.587 44.330 11.982 1.00 80.38 388 LEU A CA 1
ATOM 3224 C C . LEU A 1 388 ? 16.660 43.282 12.274 1.00 80.38 388 LEU A C 1
ATOM 3226 O O . LEU A 1 388 ? 16.469 42.107 11.960 1.00 80.38 388 LEU A O 1
ATOM 3230 N N . ARG A 1 389 ? 17.764 43.697 12.899 1.00 78.56 389 ARG A N 1
ATOM 3231 C CA . ARG A 1 389 ? 18.857 42.790 13.256 1.00 78.56 389 ARG A CA 1
ATOM 3232 C C . ARG A 1 389 ? 18.393 41.695 14.216 1.00 78.56 389 ARG A C 1
ATOM 3234 O O . ARG A 1 389 ? 18.638 40.527 13.948 1.00 78.56 389 ARG A O 1
ATOM 3241 N N . ASN A 1 390 ? 17.614 42.053 15.235 1.00 77.31 390 ASN A N 1
ATOM 3242 C CA . ASN A 1 390 ? 17.061 41.090 16.189 1.00 77.31 390 ASN A CA 1
ATOM 3243 C C . ASN A 1 390 ? 16.131 40.056 15.525 1.00 77.31 390 ASN A C 1
ATOM 3245 O O . ASN A 1 390 ? 16.155 38.879 15.877 1.00 77.31 390 ASN A O 1
ATOM 3249 N N . HIS A 1 391 ? 15.327 40.473 14.540 1.00 76.00 391 HIS A N 1
ATOM 3250 C CA . HIS A 1 391 ? 14.463 39.557 13.782 1.00 76.00 391 HIS A CA 1
ATOM 3251 C C . HIS A 1 391 ? 15.262 38.609 12.879 1.00 76.00 391 HIS A C 1
ATOM 3253 O O . HIS A 1 391 ? 14.922 37.430 12.786 1.00 76.00 391 HIS A O 1
ATOM 3259 N N . VAL A 1 392 ? 16.332 39.102 12.248 1.00 78.38 392 VAL A N 1
ATOM 3260 C CA . VAL A 1 392 ? 17.259 38.281 11.450 1.00 78.38 392 VAL A CA 1
ATOM 3261 C C . VAL A 1 392 ? 17.983 37.262 12.334 1.00 78.38 392 VAL A C 1
ATOM 3263 O O . VAL A 1 392 ? 17.995 36.076 12.005 1.00 78.38 392 VAL A O 1
ATOM 3266 N N . ASP A 1 393 ? 18.501 37.690 13.484 1.00 74.44 393 ASP A N 1
ATOM 3267 C CA . ASP A 1 393 ? 19.195 36.820 14.437 1.00 74.44 393 ASP A CA 1
ATOM 3268 C C . ASP A 1 393 ? 18.257 35.732 14.985 1.00 74.44 393 ASP A C 1
ATOM 3270 O O . ASP A 1 393 ? 18.604 34.550 14.993 1.00 74.44 393 ASP A O 1
ATOM 3274 N N . HIS A 1 394 ? 17.023 36.093 15.352 1.00 73.94 394 HIS A N 1
ATOM 3275 C CA . HIS A 1 394 ? 16.005 35.130 15.776 1.00 73.94 394 HIS A CA 1
ATOM 3276 C C . HIS A 1 394 ? 15.644 34.128 14.667 1.00 73.94 394 HIS A C 1
ATOM 3278 O O . HIS A 1 394 ? 15.475 32.937 14.941 1.00 73.94 394 HIS A O 1
ATOM 3284 N N . MET A 1 395 ? 15.552 34.572 13.408 1.00 73.75 395 MET A N 1
ATOM 3285 C CA . MET A 1 395 ? 15.320 33.667 12.283 1.00 73.75 395 MET A CA 1
ATOM 3286 C C . MET A 1 395 ? 16.482 32.680 12.126 1.00 73.75 395 MET A C 1
ATOM 3288 O O . MET A 1 395 ? 16.236 31.488 11.965 1.00 73.75 395 MET A O 1
ATOM 3292 N N . VAL A 1 396 ? 17.732 33.132 12.264 1.00 70.44 396 VAL A N 1
ATOM 3293 C CA . VAL A 1 396 ? 18.904 32.242 12.252 1.00 70.44 396 VAL A CA 1
ATOM 3294 C C . VAL A 1 396 ? 18.885 31.256 13.413 1.00 70.44 396 VAL A C 1
ATOM 3296 O O . VAL A 1 396 ? 19.156 30.079 13.190 1.00 70.44 396 VAL A O 1
ATOM 3299 N N . MET A 1 397 ? 18.497 31.678 14.619 1.00 67.50 397 MET A N 1
ATOM 3300 C CA . MET A 1 397 ? 18.355 30.766 15.759 1.00 67.50 397 MET A CA 1
ATOM 3301 C C . MET A 1 397 ? 17.320 29.664 15.511 1.00 67.50 397 MET A C 1
ATOM 3303 O O . MET A 1 397 ? 17.544 28.530 15.918 1.00 67.50 397 MET A O 1
ATOM 3307 N N . ARG A 1 398 ? 16.219 29.951 14.802 1.00 62.62 398 ARG A N 1
ATOM 3308 C CA . ARG A 1 398 ? 15.228 28.923 14.428 1.00 62.62 398 ARG A CA 1
ATOM 3309 C C . ARG A 1 398 ? 15.772 27.875 13.456 1.00 62.62 398 ARG A C 1
ATOM 3311 O O . ARG A 1 398 ? 15.279 26.753 13.457 1.00 62.62 398 ARG A O 1
ATOM 3318 N N . TYR A 1 399 ? 16.750 28.239 12.628 1.00 58.28 399 TYR A N 1
ATOM 3319 C CA . TYR A 1 399 ? 17.407 27.332 11.679 1.00 58.28 399 TYR A CA 1
ATOM 3320 C C . TYR A 1 399 ? 18.718 26.736 12.212 1.00 58.28 399 TYR A C 1
ATOM 3322 O O . TYR A 1 399 ? 19.332 25.897 11.544 1.00 58.28 399 TYR A O 1
ATOM 3330 N N . ALA A 1 400 ? 19.157 27.161 13.397 1.00 54.97 400 ALA A N 1
ATOM 3331 C CA . ALA A 1 400 ? 20.305 26.600 14.078 1.00 54.97 400 ALA A CA 1
ATOM 3332 C C . ALA A 1 400 ? 19.905 25.278 14.742 1.00 54.97 400 ALA A C 1
ATOM 3334 O O . ALA A 1 400 ? 19.420 25.246 15.870 1.00 54.97 400 ALA A O 1
ATOM 3335 N N . ASP A 1 401 ? 20.137 24.170 14.040 1.00 51.00 401 ASP A N 1
ATOM 3336 C CA . ASP A 1 401 ? 20.184 22.853 14.675 1.00 51.00 401 ASP A CA 1
ATOM 3337 C C . ASP A 1 401 ? 21.358 22.792 15.683 1.00 51.00 401 ASP A C 1
ATOM 3339 O O . ASP A 1 401 ? 22.197 23.696 15.750 1.00 51.00 401 ASP A O 1
ATOM 3343 N N . VAL A 1 402 ? 21.483 21.674 16.412 1.00 42.28 402 VAL A N 1
ATOM 3344 C CA . VAL A 1 402 ? 22.540 21.364 17.411 1.00 42.28 402 VAL A CA 1
ATOM 3345 C C . VAL A 1 402 ? 23.983 21.658 16.929 1.00 42.28 402 VAL A C 1
ATOM 3347 O O . VAL A 1 402 ? 24.900 21.753 17.740 1.00 42.28 402 VAL A O 1
ATOM 3350 N N . ALA A 1 403 ? 24.202 21.837 15.624 1.00 41.72 403 ALA A N 1
ATOM 3351 C CA . ALA A 1 403 ? 25.494 22.136 15.009 1.00 41.72 403 ALA A CA 1
ATOM 3352 C C . ALA A 1 403 ? 25.929 23.624 15.056 1.00 41.72 403 ALA A C 1
ATOM 3354 O O . ALA A 1 403 ? 27.084 23.919 14.754 1.00 41.72 403 ALA A O 1
ATOM 3355 N N . GLY A 1 404 ? 25.054 24.553 15.467 1.00 45.69 404 GLY A N 1
ATOM 3356 C CA . GLY A 1 404 ? 25.355 25.990 15.521 1.00 45.69 404 GLY A CA 1
ATOM 3357 C C . GLY A 1 404 ? 25.381 26.665 14.139 1.00 45.69 404 GLY A C 1
ATOM 3358 O O . GLY A 1 404 ? 25.728 26.067 13.122 1.00 45.69 404 GLY A O 1
ATOM 3359 N N . CYS A 1 405 ? 24.982 27.936 14.079 1.00 45.06 405 CYS A N 1
ATOM 3360 C CA . CYS A 1 405 ? 24.993 28.749 12.859 1.00 45.06 405 CYS A CA 1
ATOM 3361 C C . CYS A 1 405 ? 25.730 30.062 13.125 1.00 45.06 405 CYS A C 1
ATOM 3363 O O . CYS A 1 405 ? 25.541 30.670 14.177 1.00 45.06 405 CYS A O 1
ATOM 3365 N N . TYR A 1 406 ? 26.545 30.505 12.166 1.00 47.72 406 TYR A N 1
ATOM 3366 C CA . TYR A 1 406 ? 27.215 31.804 12.227 1.00 47.72 406 TYR A CA 1
ATOM 3367 C C . TYR A 1 406 ? 26.679 32.719 11.132 1.00 47.72 406 TYR A C 1
ATOM 3369 O O . TYR A 1 406 ? 26.618 32.355 9.955 1.00 47.72 406 TYR A O 1
ATOM 3377 N N . LEU A 1 407 ? 26.306 33.925 11.544 1.00 40.72 407 LEU A N 1
ATOM 3378 C CA . LEU A 1 407 ? 25.802 34.970 10.671 1.00 40.72 407 LEU A CA 1
ATOM 3379 C C . LEU A 1 407 ? 26.983 35.805 10.180 1.00 40.72 407 LEU A C 1
ATOM 3381 O O . LEU A 1 407 ? 27.740 36.364 10.978 1.00 40.72 407 LEU A O 1
ATOM 3385 N N . LYS A 1 408 ? 27.192 35.841 8.863 1.00 40.97 408 LYS A N 1
ATOM 3386 C CA . LYS A 1 408 ? 28.301 36.598 8.282 1.00 40.97 408 LYS A CA 1
ATOM 3387 C C . LYS A 1 408 ? 27.882 38.060 8.132 1.00 40.97 408 LYS A C 1
ATOM 3389 O O . LYS A 1 408 ? 27.069 38.381 7.273 1.00 40.97 408 LYS A O 1
ATOM 3394 N N . HIS A 1 409 ? 28.454 38.936 8.953 1.00 41.75 409 HIS A N 1
ATOM 3395 C CA . HIS A 1 409 ? 28.422 40.378 8.720 1.00 41.75 409 HIS A CA 1
ATOM 3396 C C . HIS A 1 409 ? 29.626 40.734 7.842 1.00 41.75 409 HIS A C 1
ATOM 3398 O O . HIS A 1 409 ? 30.761 40.454 8.234 1.00 41.75 409 HIS A O 1
ATOM 3404 N N . ILE A 1 410 ? 29.381 41.264 6.643 1.00 39.34 410 ILE A N 1
ATOM 3405 C CA . ILE A 1 410 ? 30.420 41.887 5.810 1.00 39.34 410 ILE A CA 1
ATOM 3406 C C . ILE A 1 410 ? 30.459 43.374 6.133 1.00 39.34 410 ILE A C 1
ATOM 3408 O O . ILE A 1 410 ? 29.360 43.967 6.237 1.00 39.34 410 ILE A O 1
#

Secondary structure (DSSP, 8-state):
--HHHHHHT-EEE-SSSS-EEEEE-SS-----HHHHHHHHHHHHHH-PEEE-TT-----------SS--SS-----HHHHHHHTTS-GGGS-HHHHHHHHHHHHHHH--HHHHHHHHHHHHHHHHH--S--HHHHHHHHHHHHHHHHTT-HHHHHHHHHHHHHHHHTS-S-S-HHHHHHHHHHHHHTTSS-HHHHHHHHHHH----TT-HHHHHHHHHHHHHHHHHHT-HHHHHHHHHHHHHHHHHHHHHS-TT-HHHHHHHHHHHHHHHHHTT-HHHHHHHHHHHHHHHHHHHHT---------THHHHHHHHHHHHTS-HHHHHHHHHTT-EEEEHHHHHHHHHHHHHT-TTTTSS-EEEE-TTS-EEEEEPPPPHHHHHTT-HHHHHHHHHHHHHH--TT-EEEE--

Solvent-accessible surface area (backbone atoms only — not comparable to full-atom values): 23923 Å² total; per-residue (Å²): 113,54,68,47,62,55,62,61,64,40,50,75,47,87,74,71,99,57,88,47,40,43,38,77,53,82,83,75,71,60,86,47,69,67,52,52,51,45,50,55,52,46,30,68,70,65,54,46,44,74,50,48,96,88,54,91,75,78,82,83,84,84,86,77,94,64,98,59,103,64,90,80,68,79,70,51,72,74,51,51,64,47,55,73,71,52,69,53,87,64,39,51,36,61,60,37,13,51,55,24,39,48,50,15,72,59,69,68,40,66,68,35,40,54,51,13,44,50,23,38,49,54,35,66,74,67,58,84,69,53,51,76,62,56,56,54,49,49,51,49,40,47,52,52,26,57,77,72,65,37,61,67,60,40,52,50,52,51,52,52,56,46,43,55,69,78,69,49,85,86,59,59,47,68,73,56,51,55,51,51,49,51,50,37,38,74,72,62,76,39,52,56,65,57,52,49,50,50,41,72,74,72,51,77,86,57,95,86,43,70,68,60,50,52,52,50,52,53,49,52,44,53,39,28,60,75,68,65,41,65,67,58,38,31,51,52,26,41,55,51,13,52,51,26,50,52,51,42,75,68,55,66,98,79,54,41,69,62,40,45,53,24,42,52,54,17,29,54,22,21,48,75,41,68,37,56,69,62,22,52,57,45,50,57,52,41,52,55,42,54,52,50,38,63,76,66,55,77,83,76,83,80,82,76,79,56,62,61,61,51,50,52,50,52,58,56,54,70,74,46,52,75,68,54,48,50,56,58,52,48,74,50,41,52,76,44,51,51,69,60,45,48,47,50,58,52,54,64,51,78,73,42,96,65,71,60,78,46,64,51,65,46,65,48,102,85,74,44,74,79,48,77,42,72,49,80,51,79,70,29,71,78,64,70,28,73,65,46,51,52,54,39,52,52,53,48,55,75,70,38,57,102,63,47,62,48,74,51,84,130

Foldseek 3Di:
DALLVQQQPFDQPPPDDDTAREGEPADDDPPDPLRVLLVVLLCVQRVYHYDDPPDPPDDDDDDDPDDPPDDDSQQDPVNVVSVVPDDLVSHQLQSSLSVLVSVCRNPVDVVSLVRSLVSLLVNLVPDPAADPVVVVSLVVSLVSCVVSVVVPSNVSSLVSLVCVQPPDPDRHDLVSNLSSLVVCCVVVVDDLVVSLVSCVPPPDPDPPDPVSNVSSLVSQLVSCVVVVPLVSNLVSLQVQLVVLVVVLVVDPPPPLVSNLVSLVSNLVSCVSSVVNVVSVVSVVVNVVSVVVCVVPPDDDPDDDPCVVVVVVVVVVCVVDDPVVNVVVLVVLEAEDELVNLLVVLVVVVVPDPPVQQAWDFDADPVRDTPDTQHRDDPVCSVVVDPSSVVSSVVSLVVVDDPSDYDYDDD